Protein AF-0000000079759978 (afdb_homodimer)

Secondary structure (DSSP, 8-state):
---HHHHHHHHHHHHHHH---EEEE-TTS-EEEE--SS----HHHHHHHHHSS-SEEEETTEEEEEEEETTEEEEEEEEE--SHHHHHHHHHHHHHHHHHHHHHHHHHHHHHHHHHHHTT-S-HHHHHHHHHHTT--SSS-EEEEEEE-SS---HHHHHHHHHHH-S-TT-EEEESSSSEEEEEEE--TT--HHHHHHHHHHHHHHHHHTT--S-EEEE---BSSGGGHHHHHHHHHHHHHHHHHH-TT-SEEEGGG-THHHHHHTS-HHHHHHHHHHHHTT--GGGS-HHHHHHHHHHHHTTT-HHHHHHHHT--HHHHHHHHHHHHHHHS--TTSHHHHHHHHHHHHHHHHHHHHHHHH-/---HHHHHHHHHHHHHHH---EEEE-TTS-EEEE--SS----HHHHHHHHHSS-SEEEETTEEEEEEEETTEEEEEEEEE--SHHHHHHHHHHHHHHHHHHHHHHHHHHHHHHHHHHHTT-S-HHHHHHHHHHTT--SSS-EEEEEEE-SS---HHHHHHHHHHH-S-TT-EEEESSSSEEEEEEE--TT--HHHHHHHHHHHHHHHHHTT--S-EEEE---BSSGGGHHHHHHHHHHHHHHHHHH-TT-SEEEGGG-THHHHHHTS-HHHHHHHHHHHHTT--GGGS-HHHHHHHHHHHHTTT-HHHHHHHHT--HHHHHHHHHHHHHHHS--TTSHHHHHHHHHHHHHHHHHHHHHHHH-

InterPro domains:
  IPR009057 Homedomain-like superfamily [SSF46689] (280-327)
  IPR025736 PucR C-terminal helix-turn-helix domain [PF13556] (293-349)
  IPR041522 CdaR, GGDEF-like domain [PF17853] (126-242)
  IPR042070 PucR C-terminal helix-turn-helix domain superfamily [G3DSA:1.10.10.2840] (225-353)
  IPR051448 CdaR-like transcriptional regulators [PTHR33744] (15-350)

Sequence (724 aa):
MISNQILQNTIEGLKGITRIDFCVMDTDGKSLASTFSEQDNYEEEAVSFVESPADSQVVQGYQFFKIFDEHQLEYILLANGGSDDVYMVGKIAAFQIQNLLVAYKERFDKDNFIKNLLLDNLLLVDIYNRAKKLHIDTEVRRVIFIIETKHEKDSNALDNVRNLLGNRTKDFVTAVDEKNIIVVKELEPGDGHEELEKIAQNLYGLLKEDGEEEILIAYGTIVNDIKEVSKSYKEAKLALDVGKIFFGERSVIAYSALGIGRLIYQLPIPLCKMFIREIFEGKSPDDFDEETLTTINKFFENNLNVSETSRQLYIHRNTLVYRLDKLQKSTGLDLRVFEDAITFKIALMVVKYMKYMESLEYMISNQILQNTIEGLKGITRIDFCVMDTDGKSLASTFSEQDNYEEEAVSFVESPADSQVVQGYQFFKIFDEHQLEYILLANGGSDDVYMVGKIAAFQIQNLLVAYKERFDKDNFIKNLLLDNLLLVDIYNRAKKLHIDTEVRRVIFIIETKHEKDSNALDNVRNLLGNRTKDFVTAVDEKNIIVVKELEPGDGHEELEKIAQNLYGLLKEDGEEEILIAYGTIVNDIKEVSKSYKEAKLALDVGKIFFGERSVIAYSALGIGRLIYQLPIPLCKMFIREIFEGKSPDDFDEETLTTINKFFENNLNVSETSRQLYIHRNTLVYRLDKLQKSTGLDLRVFEDAITFKIALMVVKYMKYMESLEY

Organism: Clostridium scindens (strain ATCC 35704 / DSM 5676 / VPI 13733 / 19) (NCBI:txid411468)

Foldseek 3Di:
DDALVNLQVLQVVLCVVLVKKKFKAFLQQHTSYTPDPDPPRCRVVSVVVSPDPDQWDDDPQKIWGFADDPPHTTIIMIIHGDDPVRVVSRVVSSVVVNVVVNVVVLLVLVQVLLLCLLVVVDDPVVNVVSCVVSVADFFFKKKKKKKFFPDFQPVVVQVQLDPVVPPPVHKDWYDNDRGIIMIIDTDDPPDDDVNVVVVQVVSVVSCVVVVTPPMAMFMAHMDRGSSCRNVRSVLRVLQRLLCVLPVVPDRYTYSVPSPVSVVLLPDDLVVLVVLLCVQQVPDHPVPDDPVLVVLLVLCVVVVNDLVVSCVVVVHDSVVSVVSQVVVCVRRVARCSDVVSVVSVVVNVSNSSSSVSVVVVVD/DDALVNLQVLQVVLCVVLVKKKFKAFLQQHTSYTPDPDPPRCRVVSNVVSPDPDQWDDDPAKIWGFADDVPHTTIIMIIGGDDPVRVVSRVVSSVVVNVVVNVVVLLVLVQVLLLCLLVVVDDPVVNVVSCVVSVADFFFKKKKKKKFFPDFQPVVVQVQLDPVVPPPVHKDWYDNDRGIIMIIDTDDPPDDDVNVVVVQVSSVVSVVVVVTPPMAMFMAHMDRGSSCRNVRSVLRVLQRLLCVLPVVPDRYTYSVPSPVSVVLLPDDLVVLVVLLCVQQVPDDPVPDDPVLVVLLVLCVVVVNDLVVSCVVVVHDSVVSVVSQVVVCVRRVARCSDVVSVVSVVVNVSNSSSSVSVVVVVD

Structure (mmCIF, N/CA/C/O backbone):
data_AF-0000000079759978-model_v1
#
loop_
_entity.id
_entity.type
_entity.pdbx_description
1 polymer 'Carbohydrate diacid regulator'
#
loop_
_atom_site.group_PDB
_atom_site.id
_atom_site.type_symbol
_atom_site.label_atom_id
_atom_site.label_alt_id
_atom_site.label_comp_id
_atom_site.label_asym_id
_atom_site.label_entity_id
_atom_site.label_seq_id
_atom_site.pdbx_PDB_ins_code
_atom_site.Cartn_x
_atom_site.Cartn_y
_atom_site.Cartn_z
_atom_site.occupancy
_atom_site.B_iso_or_equiv
_atom_site.auth_seq_id
_atom_site.auth_comp_id
_atom_site.auth_asym_id
_atom_site.auth_atom_id
_atom_site.pdbx_PDB_model_num
ATOM 1 N N . MET A 1 1 ? 2.879 -29.141 -35.188 1 60.66 1 MET A N 1
ATOM 2 C CA . MET A 1 1 ? 3.484 -30.078 -36.125 1 60.66 1 MET A CA 1
ATOM 3 C C . MET A 1 1 ? 4.078 -31.281 -35.406 1 60.66 1 MET A C 1
ATOM 5 O O . MET A 1 1 ? 4.508 -31.172 -34.25 1 60.66 1 MET A O 1
ATOM 9 N N . ILE A 1 2 ? 3.734 -32.438 -36.094 1 76.06 2 ILE A N 1
ATOM 10 C CA . ILE A 1 2 ? 4.254 -33.688 -35.531 1 76.06 2 ILE A CA 1
ATOM 11 C C . ILE A 1 2 ? 5.777 -33.688 -35.625 1 76.06 2 ILE A C 1
ATOM 13 O O . ILE A 1 2 ? 6.34 -33.281 -36.656 1 76.06 2 ILE A O 1
ATOM 17 N N . SER A 1 3 ? 6.418 -33.906 -34.594 1 77 3 SER A N 1
ATOM 18 C CA . SER A 1 3 ? 7.879 -33.938 -34.625 1 77 3 SER A CA 1
ATOM 19 C C . SER A 1 3 ? 8.391 -35.094 -35.469 1 77 3 SER A C 1
ATOM 21 O O . SER A 1 3 ? 7.699 -36.094 -35.625 1 77 3 SER A O 1
ATOM 23 N N . ASN A 1 4 ? 9.617 -34.875 -36.062 1 84.88 4 ASN A N 1
ATOM 24 C CA . ASN A 1 4 ? 10.258 -35.938 -36.844 1 84.88 4 ASN A CA 1
ATOM 25 C C . ASN A 1 4 ? 10.453 -37.219 -36 1 84.88 4 ASN A C 1
ATOM 27 O O . ASN A 1 4 ? 10.344 -38.312 -36.5 1 84.88 4 ASN A O 1
ATOM 31 N N . GLN A 1 5 ? 10.586 -36.906 -34.719 1 84.88 5 GLN A N 1
ATOM 32 C CA . GLN A 1 5 ? 10.805 -38.031 -33.844 1 84.88 5 GLN A CA 1
ATOM 33 C C . GLN A 1 5 ? 9.547 -38.906 -33.688 1 84.88 5 GLN A C 1
ATOM 35 O O . GLN A 1 5 ? 9.617 -40.125 -33.688 1 84.88 5 GLN A O 1
ATOM 40 N N . ILE A 1 6 ? 8.469 -38.25 -33.656 1 86 6 ILE A N 1
ATOM 41 C CA . ILE A 1 6 ? 7.195 -38.938 -33.562 1 86 6 ILE A CA 1
ATOM 42 C C . ILE A 1 6 ? 6.926 -39.719 -34.844 1 86 6 ILE A C 1
ATOM 44 O O . ILE A 1 6 ? 6.5 -40.875 -34.812 1 86 6 ILE A O 1
ATOM 48 N N . LEU A 1 7 ? 7.199 -39.125 -35.969 1 90.38 7 LEU A N 1
ATOM 49 C CA . LEU A 1 7 ? 7.055 -39.781 -37.25 1 90.38 7 LEU A CA 1
ATOM 50 C C . LEU A 1 7 ? 7.945 -41 -37.344 1 90.38 7 LEU A C 1
ATOM 52 O O . LEU A 1 7 ? 7.5 -42.062 -37.75 1 90.38 7 LEU A O 1
ATOM 56 N N . GLN A 1 8 ? 9.188 -40.875 -36.906 1 90.25 8 GLN A N 1
ATOM 57 C CA . GLN A 1 8 ? 10.164 -41.969 -36.938 1 90.25 8 GLN A CA 1
ATOM 58 C C . GLN A 1 8 ? 9.727 -43.125 -36.062 1 90.25 8 GLN A C 1
ATOM 60 O O . GLN A 1 8 ? 9.758 -44.281 -36.531 1 90.25 8 GLN A O 1
ATOM 65 N N . ASN A 1 9 ? 9.273 -42.812 -34.906 1 90.44 9 ASN A N 1
ATOM 66 C CA . ASN A 1 9 ? 8.805 -43.844 -34 1 90.44 9 ASN A CA 1
ATOM 67 C C . ASN A 1 9 ? 7.609 -44.594 -34.562 1 90.44 9 ASN A C 1
ATOM 69 O O . ASN A 1 9 ? 7.512 -45.812 -34.438 1 90.44 9 ASN A O 1
ATOM 73 N N . THR A 1 10 ? 6.727 -43.844 -35.188 1 91.5 10 THR A N 1
ATOM 74 C CA . THR A 1 10 ? 5.52 -44.406 -35.75 1 91.5 10 THR A CA 1
ATOM 75 C C . THR A 1 10 ? 5.871 -45.406 -36.875 1 91.5 10 THR A C 1
ATOM 77 O O . THR A 1 10 ? 5.406 -46.562 -36.875 1 91.5 10 THR A O 1
ATOM 80 N N . ILE A 1 11 ? 6.781 -45.031 -37.781 1 93.12 11 ILE A N 1
ATOM 81 C CA . ILE A 1 11 ? 7.074 -45.906 -38.938 1 93.12 11 ILE A CA 1
ATOM 82 C C . ILE A 1 11 ? 7.988 -47.031 -38.5 1 93.12 11 ILE A C 1
ATOM 84 O O . ILE A 1 11 ? 7.945 -48.125 -39.094 1 93.12 11 ILE A O 1
ATOM 88 N N . GLU A 1 12 ? 8.789 -46.844 -37.469 1 92.56 12 GLU A N 1
ATOM 89 C CA . GLU A 1 12 ? 9.586 -47.906 -36.938 1 92.56 12 GLU A CA 1
ATOM 90 C C . GLU A 1 12 ? 8.703 -49 -36.312 1 92.56 12 GLU A C 1
ATOM 92 O O . GLU A 1 12 ? 8.945 -50.188 -36.5 1 92.56 12 GLU A O 1
ATOM 97 N N . GLY A 1 13 ? 7.742 -48.531 -35.594 1 92.44 13 GLY A N 1
ATOM 98 C CA . GLY A 1 13 ? 6.781 -49.469 -35.031 1 92.44 13 GLY A CA 1
ATOM 99 C C . GLY A 1 13 ? 6.051 -50.281 -36.094 1 92.44 13 GLY A C 1
ATOM 100 O O . GLY A 1 13 ? 5.902 -51.5 -35.969 1 92.44 13 GLY A O 1
ATOM 101 N N . LEU A 1 14 ? 5.582 -49.625 -37.125 1 92.5 14 LEU A N 1
ATOM 102 C CA . LEU A 1 14 ? 4.879 -50.281 -38.219 1 92.5 14 LEU A CA 1
ATOM 103 C C . LEU A 1 14 ? 5.793 -51.281 -38.938 1 92.5 14 LEU A C 1
ATOM 105 O O . LEU A 1 14 ? 5.363 -52.375 -39.281 1 92.5 14 LEU A O 1
ATOM 109 N N . LYS A 1 15 ? 7.043 -50.906 -39.094 1 93.69 15 LYS A N 1
ATOM 110 C CA . LYS A 1 15 ? 8.023 -51.781 -39.719 1 93.69 15 LYS A CA 1
ATOM 111 C C . LYS A 1 15 ? 8.219 -53.062 -38.875 1 93.69 15 LYS A C 1
ATOM 113 O O . LYS A 1 15 ? 8.312 -54.156 -39.406 1 93.69 15 LYS A O 1
ATOM 118 N N . GLY A 1 16 ? 8.312 -52.844 -37.625 1 93.38 16 GLY A N 1
ATOM 119 C CA . GLY A 1 16 ? 8.469 -54 -36.75 1 93.38 16 GLY A CA 1
ATOM 120 C C . GLY A 1 16 ? 7.344 -55 -36.844 1 93.38 16 GLY A C 1
ATOM 121 O O . GLY A 1 16 ? 7.566 -56.188 -36.688 1 93.38 16 GLY A O 1
ATOM 122 N N . ILE A 1 17 ? 6.211 -54.469 -37.156 1 93 17 ILE A N 1
ATOM 123 C CA . ILE A 1 17 ? 5.023 -55.312 -37.219 1 93 17 ILE A CA 1
ATOM 124 C C . ILE A 1 17 ? 4.898 -55.906 -38.625 1 93 17 ILE A C 1
ATOM 126 O O . ILE A 1 17 ? 4.641 -57.094 -38.781 1 93 17 ILE A O 1
ATOM 130 N N . THR A 1 18 ? 5.117 -55.125 -39.719 1 93.25 18 THR A N 1
ATOM 131 C CA . THR A 1 18 ? 4.789 -55.5 -41.094 1 93.25 18 THR A CA 1
ATOM 132 C C . THR A 1 18 ? 6.043 -55.906 -41.844 1 93.25 18 THR A C 1
ATOM 134 O O . THR A 1 18 ? 5.953 -56.531 -42.906 1 93.25 18 THR A O 1
ATOM 137 N N . ARG A 1 19 ? 7.273 -55.469 -41.375 1 92.62 19 ARG A N 1
ATOM 138 C CA . ARG A 1 19 ? 8.578 -55.719 -42 1 92.62 19 ARG A CA 1
ATOM 139 C C . ARG A 1 19 ? 8.727 -54.906 -43.281 1 92.62 19 ARG A C 1
ATOM 141 O O . ARG A 1 19 ? 9.57 -55.219 -44.125 1 92.62 19 ARG A O 1
ATOM 148 N N . ILE A 1 20 ? 7.801 -54.031 -43.438 1 93.94 20 ILE A N 1
ATOM 149 C CA . ILE A 1 20 ? 7.855 -53.125 -44.594 1 93.94 20 ILE A CA 1
ATOM 150 C C . ILE A 1 20 ? 8.578 -51.844 -44.188 1 93.94 20 ILE A C 1
ATOM 152 O O . ILE A 1 20 ? 8.352 -51.312 -43.094 1 93.94 20 ILE A O 1
ATOM 156 N N . ASP A 1 21 ? 9.461 -51.406 -45.031 1 94.81 21 ASP A N 1
ATOM 157 C CA . ASP A 1 21 ? 10.148 -50.156 -44.812 1 94.81 21 ASP A CA 1
ATOM 158 C C . ASP A 1 21 ? 9.281 -48.969 -45.25 1 94.81 21 ASP A C 1
ATOM 160 O O . ASP A 1 21 ? 8.609 -49.031 -46.281 1 94.81 21 ASP A O 1
ATOM 164 N N . PHE A 1 22 ? 9.367 -47.906 -44.469 1 95.12 22 PHE A N 1
ATOM 165 C CA . PHE A 1 22 ? 8.594 -46.688 -44.75 1 95.12 22 PHE A CA 1
ATOM 166 C C . PHE A 1 22 ? 9.5 -45.469 -44.781 1 95.12 22 PHE A C 1
ATOM 168 O O . PHE A 1 22 ? 10.578 -45.469 -44.188 1 95.12 22 PHE A O 1
ATOM 175 N N . CYS A 1 23 ? 9.047 -44.438 -45.469 1 94.69 23 CYS A N 1
ATOM 176 C CA . CYS A 1 23 ? 9.664 -43.125 -45.438 1 94.69 23 CYS A CA 1
ATOM 177 C C . CYS A 1 23 ? 8.602 -42.031 -45.5 1 94.69 23 CYS A C 1
ATOM 179 O O . CYS A 1 23 ? 7.664 -42.094 -46.281 1 94.69 23 CYS A O 1
ATOM 181 N N . VAL A 1 24 ? 8.703 -41.125 -44.594 1 94.62 24 VAL A N 1
ATOM 182 C CA . VAL A 1 24 ? 7.82 -39.969 -44.625 1 94.62 24 VAL A CA 1
ATOM 183 C C . VAL A 1 24 ? 8.578 -38.75 -45.125 1 94.62 24 VAL A C 1
ATOM 185 O O . VAL A 1 24 ? 9.664 -38.438 -44.625 1 94.62 24 VAL A O 1
ATOM 188 N N . MET A 1 25 ? 8.008 -38.125 -46.125 1 93.25 25 MET A N 1
ATOM 189 C CA . MET A 1 25 ? 8.648 -36.969 -46.75 1 93.25 25 MET A CA 1
ATOM 190 C C . MET A 1 25 ? 7.73 -35.75 -46.719 1 93.25 25 MET A C 1
ATOM 192 O O . MET A 1 25 ? 6.508 -35.875 -46.625 1 93.25 25 MET A O 1
ATOM 196 N N . ASP A 1 26 ? 8.383 -34.594 -46.812 1 92 26 ASP A N 1
ATOM 197 C CA . ASP A 1 26 ? 7.574 -33.375 -46.938 1 92 26 ASP A CA 1
ATOM 198 C C . ASP A 1 26 ? 7.258 -33.125 -48.406 1 92 26 ASP A C 1
ATOM 200 O O . ASP A 1 26 ? 7.582 -33.906 -49.281 1 92 26 ASP A O 1
ATOM 204 N N . THR A 1 27 ? 6.555 -32 -48.625 1 90.62 27 THR A N 1
ATOM 205 C CA . THR A 1 27 ? 6.082 -31.703 -50 1 90.62 27 THR A CA 1
ATOM 206 C C . THR A 1 27 ? 7.246 -31.281 -50.875 1 90.62 27 THR A C 1
ATOM 208 O O . THR A 1 27 ? 7.109 -31.234 -52.094 1 90.62 27 THR A O 1
ATOM 211 N N . ASP A 1 28 ? 8.414 -31.031 -50.281 1 90.12 28 ASP A N 1
ATOM 212 C CA . ASP A 1 28 ? 9.602 -30.688 -51.062 1 90.12 28 ASP A CA 1
ATOM 213 C C . ASP A 1 28 ? 10.445 -31.922 -51.344 1 90.12 28 ASP A C 1
ATOM 215 O O . ASP A 1 28 ? 11.492 -31.828 -52 1 90.12 28 ASP A O 1
ATOM 219 N N . GLY A 1 29 ? 9.969 -33.031 -50.844 1 87.56 29 GLY A N 1
ATOM 220 C CA . GLY A 1 29 ? 10.656 -34.281 -51.094 1 87.56 29 GLY A CA 1
ATOM 221 C C . GLY A 1 29 ? 11.734 -34.594 -50.094 1 87.56 29 GLY A C 1
ATOM 222 O O . GLY A 1 29 ? 12.516 -35.531 -50.281 1 87.56 29 GLY A O 1
ATOM 223 N N . LYS A 1 30 ? 11.742 -33.75 -49.062 1 90.19 30 LYS A N 1
ATOM 224 C CA . LYS A 1 30 ? 12.742 -33.969 -48.031 1 90.19 30 LYS A CA 1
ATOM 225 C C . LYS A 1 30 ? 12.281 -35.062 -47.062 1 90.19 30 LYS A C 1
ATOM 227 O O . LYS A 1 30 ? 11.141 -35.031 -46.594 1 90.19 30 LYS A O 1
ATOM 232 N N . SER A 1 31 ? 13.133 -36 -46.781 1 91.19 31 SER A N 1
ATOM 233 C CA . SER A 1 31 ? 12.82 -37.094 -45.844 1 91.19 31 SER A CA 1
ATOM 234 C C . SER A 1 31 ? 12.805 -36.594 -44.406 1 91.19 31 SER A C 1
ATOM 236 O O . SER A 1 31 ? 13.781 -36 -43.938 1 91.19 31 SER A O 1
ATOM 238 N N . LEU A 1 32 ? 11.734 -36.812 -43.781 1 91.56 32 LEU A N 1
ATOM 239 C CA . LEU A 1 32 ? 11.562 -36.406 -42.406 1 91.56 32 LEU A CA 1
ATOM 240 C C . LEU A 1 32 ? 11.828 -37.594 -41.469 1 91.56 32 LEU A C 1
ATOM 242 O O . LEU A 1 32 ? 12.305 -37.406 -40.344 1 91.56 32 LEU A O 1
ATOM 246 N N . ALA A 1 33 ? 11.469 -38.781 -41.875 1 92.31 33 ALA A N 1
ATOM 247 C CA . ALA A 1 33 ? 11.656 -40.031 -41.156 1 92.31 33 ALA A CA 1
ATOM 248 C C . ALA A 1 33 ? 11.758 -41.188 -42.156 1 92.31 33 ALA A C 1
ATOM 250 O O . ALA A 1 33 ? 11.094 -41.219 -43.188 1 92.31 33 ALA A O 1
ATOM 251 N N . SER A 1 34 ? 12.609 -42.188 -41.812 1 93.56 34 SER A N 1
ATOM 252 C CA . SER A 1 34 ? 12.789 -43.312 -42.75 1 93.56 34 SER A CA 1
ATOM 253 C C . SER A 1 34 ? 13.305 -44.531 -42.031 1 93.56 34 SER A C 1
ATOM 255 O O . SER A 1 34 ? 14.086 -44.438 -41.094 1 93.56 34 SER A O 1
ATOM 257 N N . THR A 1 35 ? 12.836 -45.625 -42.469 1 93.19 35 THR A N 1
ATOM 258 C CA . THR A 1 35 ? 13.352 -46.906 -41.969 1 93.19 35 THR A CA 1
ATOM 259 C C . THR A 1 35 ? 14.188 -47.594 -43.062 1 93.19 35 THR A C 1
ATOM 261 O O . THR A 1 35 ? 14.602 -48.719 -42.875 1 93.19 35 THR A O 1
ATOM 264 N N . PHE A 1 36 ? 14.414 -46.875 -44.125 1 88.06 36 PHE A N 1
ATOM 265 C CA . PHE A 1 36 ? 15.211 -47.406 -45.219 1 88.06 36 PHE A CA 1
ATOM 266 C C . PHE A 1 36 ? 16.688 -47.406 -44.875 1 88.06 36 PHE A C 1
ATOM 268 O O . PHE A 1 36 ? 17.172 -46.5 -44.188 1 88.06 36 PHE A O 1
ATOM 275 N N . SER A 1 37 ? 17.5 -48.469 -45.125 1 77.31 37 SER A N 1
ATOM 276 C CA . SER A 1 37 ? 18.938 -48.562 -44.875 1 77.31 37 SER A CA 1
ATOM 277 C C . SER A 1 37 ? 19.719 -47.625 -45.812 1 77.31 37 SER A C 1
ATOM 279 O O . SER A 1 37 ? 20.719 -47.031 -45.438 1 77.31 37 SER A O 1
ATOM 281 N N . GLU A 1 38 ? 19.5 -47.688 -47.219 1 64.5 38 GLU A N 1
ATOM 282 C CA . GLU A 1 38 ? 20.25 -46.906 -48.188 1 64.5 38 GLU A CA 1
ATOM 283 C C . GLU A 1 38 ? 19.453 -45.656 -48.625 1 64.5 38 GLU A C 1
ATOM 285 O O . GLU A 1 38 ? 18.219 -45.688 -48.656 1 64.5 38 GLU A O 1
ATOM 290 N N . GLN A 1 39 ? 20.016 -44.5 -48.531 1 56.53 39 GLN A N 1
ATOM 291 C CA . GLN A 1 39 ? 19.453 -43.188 -48.906 1 56.53 39 GLN A CA 1
ATOM 292 C C . GLN A 1 39 ? 18.953 -43.219 -50.344 1 56.53 39 GLN A C 1
ATOM 294 O O . GLN A 1 39 ? 19.719 -42.938 -51.25 1 56.53 39 GLN A O 1
ATOM 299 N N . ASP A 1 40 ? 18.203 -44.125 -50.688 1 61.03 40 ASP A N 1
ATOM 300 C CA . ASP A 1 40 ? 17.703 -43.969 -52.031 1 61.03 40 ASP A CA 1
ATOM 301 C C . ASP A 1 40 ? 16.969 -42.625 -52.188 1 61.03 40 ASP A C 1
ATOM 303 O O . ASP A 1 40 ? 16.312 -42.156 -51.25 1 61.03 40 ASP A O 1
ATOM 307 N N . ASN A 1 41 ? 17.469 -41.781 -53.094 1 68.38 41 ASN A N 1
ATOM 308 C CA . ASN A 1 41 ? 16.984 -40.438 -53.375 1 68.38 41 ASN A CA 1
ATOM 309 C C . ASN A 1 41 ? 15.625 -40.469 -54.062 1 68.38 41 ASN A C 1
ATOM 311 O O . ASN A 1 41 ? 15.531 -40.844 -55.25 1 68.38 41 ASN A O 1
ATOM 315 N N . TYR A 1 42 ? 14.578 -40.562 -53.344 1 80.25 42 TYR A N 1
ATOM 316 C CA . TYR A 1 42 ? 13.234 -40.531 -53.906 1 80.25 42 TYR A CA 1
ATOM 317 C C . TYR A 1 42 ? 12.672 -39.125 -53.938 1 80.25 42 TYR A C 1
ATOM 319 O O . TYR A 1 42 ? 11.453 -38.938 -54 1 80.25 42 TYR A O 1
ATOM 327 N N . GLU A 1 43 ? 13.539 -38.219 -53.938 1 84.88 43 GLU A N 1
ATOM 328 C CA . GLU A 1 43 ? 13.102 -36.844 -53.875 1 84.88 43 GLU A CA 1
ATOM 329 C C . GLU A 1 43 ? 12.375 -36.406 -55.156 1 84.88 43 GLU A C 1
ATOM 331 O O . GLU A 1 43 ? 11.312 -35.812 -55.094 1 84.88 43 GLU A O 1
ATOM 336 N N . GLU A 1 44 ? 13 -36.844 -56.188 1 85.62 44 GLU A N 1
ATOM 337 C CA . GLU A 1 44 ? 12.43 -36.438 -57.469 1 85.62 44 GLU A CA 1
ATOM 338 C C . GLU A 1 44 ? 11.055 -37.062 -57.688 1 85.62 44 GLU A C 1
ATOM 340 O O . GLU A 1 44 ? 10.125 -36.406 -58.156 1 85.62 44 GLU A O 1
ATOM 345 N N . GLU A 1 45 ? 10.961 -38.344 -57.344 1 88.38 45 GLU A N 1
ATOM 346 C CA . GLU A 1 45 ? 9.688 -39.031 -57.5 1 88.38 45 GLU A CA 1
ATOM 347 C C . GLU A 1 45 ? 8.633 -38.438 -56.531 1 88.38 45 GLU A C 1
ATOM 349 O O . GLU A 1 45 ? 7.461 -38.344 -56.906 1 88.38 45 GLU A O 1
ATOM 354 N N . ALA A 1 46 ? 9.109 -38.125 -55.438 1 90.12 46 ALA A N 1
ATOM 355 C CA . ALA A 1 46 ? 8.188 -37.562 -54.469 1 90.12 46 ALA A CA 1
ATOM 356 C C . ALA A 1 46 ? 7.633 -36.219 -54.938 1 90.12 46 ALA A C 1
ATOM 358 O O . ALA A 1 46 ? 6.426 -35.969 -54.844 1 90.12 46 ALA A O 1
ATOM 359 N N . VAL A 1 47 ? 8.453 -35.312 -55.406 1 90.88 47 VAL A N 1
ATOM 360 C CA . VAL A 1 47 ? 8.047 -34 -55.906 1 90.88 47 VAL A CA 1
ATOM 361 C C . VAL A 1 47 ? 7.07 -34.156 -57.062 1 90.88 47 VAL A C 1
ATOM 363 O O . VAL A 1 47 ? 6.07 -33.438 -57.156 1 90.88 47 VAL A O 1
ATOM 366 N N . SER A 1 48 ? 7.379 -35.125 -57.906 1 91 48 SER A N 1
ATOM 367 C CA . SER A 1 48 ? 6.488 -35.406 -59.031 1 91 48 SER A CA 1
ATOM 368 C C . SER A 1 48 ? 5.129 -35.875 -58.562 1 91 48 SER A C 1
ATOM 370 O O . SER A 1 48 ? 4.094 -35.531 -59.125 1 91 48 SER A O 1
ATOM 372 N N . PHE A 1 49 ? 5.219 -36.688 -57.594 1 93 49 PHE A N 1
ATOM 373 C CA . PHE A 1 49 ? 3.984 -37.219 -57.031 1 93 49 PHE A CA 1
ATOM 374 C C . PHE A 1 49 ? 3.143 -36.125 -56.406 1 93 49 PHE A C 1
ATOM 376 O O . PHE A 1 49 ? 1.914 -36.156 -56.5 1 93 49 PHE A O 1
ATOM 383 N N . VAL A 1 50 ? 3.729 -35.188 -55.781 1 92.44 50 VAL A N 1
ATOM 384 C CA . VAL A 1 50 ? 3.045 -34.062 -55.156 1 92.44 50 VAL A CA 1
ATOM 385 C C . VAL A 1 50 ? 2.186 -33.344 -56.219 1 92.44 50 VAL A C 1
ATOM 387 O O . VAL A 1 50 ? 1.056 -32.938 -55.906 1 92.44 50 VAL A O 1
ATOM 390 N N . GLU A 1 51 ? 2.682 -33.25 -57.344 1 89.81 51 GLU A N 1
ATOM 391 C CA . GLU A 1 51 ? 2.018 -32.531 -58.438 1 89.81 51 GLU A CA 1
ATOM 392 C C . GLU A 1 51 ? 0.961 -33.375 -59.125 1 89.81 51 GLU A C 1
ATOM 394 O O . GLU A 1 51 ? 0.094 -32.875 -59.812 1 89.81 51 GLU A O 1
ATOM 399 N N . SER A 1 52 ? 1.052 -34.625 -58.844 1 90.06 52 SER A N 1
ATOM 400 C CA . SER A 1 52 ? 0.105 -35.531 -59.469 1 90.06 52 SER A CA 1
ATOM 401 C C . SER A 1 52 ? -1.263 -35.469 -58.781 1 90.06 52 SER A C 1
ATOM 403 O O . SER A 1 52 ? -1.359 -35.156 -57.594 1 90.06 52 SER A O 1
ATOM 405 N N . PRO A 1 53 ? -2.326 -35.656 -59.469 1 89.31 53 PRO A N 1
ATOM 406 C CA . PRO A 1 53 ? -3.668 -35.625 -58.875 1 89.31 53 PRO A CA 1
ATOM 407 C C . PRO A 1 53 ? -3.984 -36.906 -58.094 1 89.31 53 PRO A C 1
ATOM 409 O O . PRO A 1 53 ? -4.953 -36.938 -57.312 1 89.31 53 PRO A O 1
ATOM 412 N N . ALA A 1 54 ? -3.139 -37.969 -58.219 1 91.12 54 ALA A N 1
ATOM 413 C CA . ALA A 1 54 ? -3.402 -39.219 -57.531 1 91.12 54 ALA A CA 1
ATOM 414 C C . ALA A 1 54 ? -3.129 -39.125 -56.062 1 91.12 54 ALA A C 1
ATOM 416 O O . ALA A 1 54 ? -2.186 -38.438 -55.625 1 91.12 54 ALA A O 1
ATOM 417 N N . ASP A 1 55 ? -3.938 -39.781 -55.312 1 91.88 55 ASP A N 1
ATOM 418 C CA . ASP A 1 55 ? -3.734 -39.812 -53.875 1 91.88 55 ASP A CA 1
ATOM 419 C C . ASP A 1 55 ? -2.699 -40.875 -53.5 1 91.88 55 ASP A C 1
ATOM 421 O O . ASP A 1 55 ? -2.096 -40.812 -52.438 1 91.88 55 ASP A O 1
ATOM 425 N N . SER A 1 56 ? -2.57 -41.875 -54.375 1 93 56 SER A N 1
ATOM 426 C CA . SER A 1 56 ? -1.578 -42.938 -54.188 1 93 56 SER A CA 1
ATOM 427 C C . SER A 1 56 ? -1.105 -43.469 -55.531 1 93 56 SER A C 1
ATOM 429 O O . SER A 1 56 ? -1.828 -43.406 -56.531 1 93 56 SER A O 1
ATOM 431 N N . GLN A 1 57 ? 0.178 -43.906 -55.562 1 91.5 57 GLN A N 1
ATOM 432 C CA . GLN A 1 57 ? 0.73 -44.406 -56.812 1 91.5 57 GLN A CA 1
ATOM 433 C C . GLN A 1 57 ? 1.912 -45.344 -56.562 1 91.5 57 GLN A C 1
ATOM 435 O O . GLN A 1 57 ? 2.6 -45.219 -55.531 1 91.5 57 GLN A O 1
ATOM 440 N N . VAL A 1 58 ? 2.086 -46.281 -57.438 1 91.12 58 VAL A N 1
ATOM 441 C CA . VAL A 1 58 ? 3.271 -47.156 -57.406 1 91.12 58 VAL A CA 1
ATOM 442 C C . VAL A 1 58 ? 4.336 -46.594 -58.344 1 91.12 58 VAL A C 1
ATOM 444 O O . VAL A 1 58 ? 4.059 -46.375 -59.531 1 91.12 58 VAL A O 1
ATOM 447 N N . VAL A 1 59 ? 5.465 -46.312 -57.844 1 86.69 59 VAL A N 1
ATOM 448 C CA . VAL A 1 59 ? 6.578 -45.812 -58.656 1 86.69 59 VAL A CA 1
ATOM 449 C C . VAL A 1 59 ? 7.844 -46.625 -58.344 1 86.69 59 VAL A C 1
ATOM 451 O O . VAL A 1 59 ? 8.305 -46.625 -57.188 1 86.69 59 VAL A O 1
ATOM 454 N N . GLN A 1 60 ? 8.414 -47.281 -59.312 1 84.38 60 GLN A N 1
ATOM 455 C CA . GLN A 1 60 ? 9.695 -47.969 -59.188 1 84.38 60 GLN A CA 1
ATOM 456 C C . GLN A 1 60 ? 9.688 -48.969 -58.031 1 84.38 60 GLN A C 1
ATOM 458 O O . GLN A 1 60 ? 10.625 -49 -57.219 1 84.38 60 GLN A O 1
ATOM 463 N N . GLY A 1 61 ? 8.539 -49.625 -57.781 1 87.56 61 GLY A N 1
ATOM 464 C CA . GLY A 1 61 ? 8.469 -50.688 -56.75 1 87.56 61 GLY A CA 1
ATOM 465 C C . GLY A 1 61 ? 8.141 -50.156 -55.375 1 87.56 61 GLY A C 1
ATOM 466 O O . GLY A 1 61 ? 8.203 -50.875 -54.375 1 87.56 61 GLY A O 1
ATOM 467 N N . TYR A 1 62 ? 7.887 -48.844 -55.344 1 91.94 62 TYR A N 1
ATOM 468 C CA . TYR A 1 62 ? 7.484 -48.219 -54.094 1 91.94 62 TYR A CA 1
ATOM 469 C C . TYR A 1 62 ? 6.062 -47.688 -54.188 1 91.94 62 TYR A C 1
ATOM 471 O O . TYR A 1 62 ? 5.617 -47.25 -55.25 1 91.94 62 TYR A O 1
ATOM 479 N N . GLN A 1 63 ? 5.387 -47.781 -53.094 1 93.69 63 GLN A N 1
ATOM 480 C CA . GLN A 1 63 ? 4.047 -47.188 -53.031 1 93.69 63 GLN A CA 1
ATOM 481 C C . GLN A 1 63 ? 4.066 -45.844 -52.375 1 93.69 63 GLN A C 1
ATOM 483 O O . GLN A 1 63 ? 4.609 -45.688 -51.25 1 93.69 63 GLN A O 1
ATOM 488 N N . PHE A 1 64 ? 3.523 -44.844 -53 1 94.69 64 PHE A N 1
ATOM 489 C CA . PHE A 1 64 ? 3.447 -43.469 -52.5 1 94.69 64 PHE A CA 1
ATOM 490 C C . PHE A 1 64 ? 2.031 -43.125 -52.062 1 94.69 64 PHE A C 1
ATOM 492 O O . PHE A 1 64 ? 1.059 -43.5 -52.719 1 94.69 64 PHE A O 1
ATOM 499 N N . PHE A 1 65 ? 1.947 -42.5 -50.938 1 96.06 65 PHE A N 1
ATOM 500 C CA . PHE A 1 65 ? 0.667 -42.031 -50.406 1 96.06 65 PHE A CA 1
ATOM 501 C C . PHE A 1 65 ? 0.736 -40.562 -50 1 96.06 65 PHE A C 1
ATOM 503 O O . PHE A 1 65 ? 1.719 -40.125 -49.375 1 96.06 65 PHE A O 1
ATOM 510 N N . LYS A 1 66 ? -0.311 -39.812 -50.312 1 95.5 66 LYS A N 1
ATOM 511 C CA . LYS A 1 66 ? -0.436 -38.438 -49.844 1 95.5 66 LYS A CA 1
ATOM 512 C C . LYS A 1 66 ? -1.13 -38.406 -48.469 1 95.5 66 LYS A C 1
ATOM 514 O O . LYS A 1 66 ? -2.084 -39.125 -48.219 1 95.5 66 LYS A O 1
ATOM 519 N N . ILE A 1 67 ? -0.629 -37.656 -47.625 1 94.12 67 ILE A N 1
ATOM 520 C CA . ILE A 1 67 ? -1.243 -37.406 -46.312 1 94.12 67 ILE A CA 1
ATOM 521 C C . ILE A 1 67 ? -1.666 -35.969 -46.188 1 94.12 67 ILE A C 1
ATOM 523 O O . ILE A 1 67 ? -0.826 -35.062 -46.219 1 94.12 67 ILE A O 1
ATOM 527 N N . PHE A 1 68 ? -2.988 -35.781 -46 1 90.31 68 PHE A N 1
ATOM 528 C CA . PHE A 1 68 ? -3.564 -34.438 -46 1 90.31 68 PHE A CA 1
ATOM 529 C C . PHE A 1 68 ? -3.977 -34.031 -44.594 1 90.31 68 PHE A C 1
ATOM 531 O O . PHE A 1 68 ? -4.379 -34.875 -43.781 1 90.31 68 PHE A O 1
ATOM 538 N N . ASP A 1 69 ? -3.76 -32.844 -44.281 1 86.75 69 ASP A N 1
ATOM 539 C CA . ASP A 1 69 ? -4.457 -32.156 -43.219 1 86.75 69 ASP A CA 1
ATOM 540 C C . ASP A 1 69 ? -5.617 -31.312 -43.75 1 86.75 69 ASP A C 1
ATOM 542 O O . ASP A 1 69 ? -5.418 -30.188 -44.219 1 86.75 69 ASP A O 1
ATOM 546 N N . GLU A 1 70 ? -6.801 -31.812 -43.562 1 81.06 70 GLU A N 1
ATOM 547 C CA . GLU A 1 70 ? -7.965 -31.234 -44.219 1 81.06 70 GLU A CA 1
ATOM 548 C C . GLU A 1 70 ? -7.742 -31.125 -45.719 1 81.06 70 GLU A C 1
ATOM 550 O O . GLU A 1 70 ? -7.645 -32.156 -46.406 1 81.06 70 GLU A O 1
ATOM 555 N N . HIS A 1 71 ? -7.414 -29.875 -46.219 1 81.56 71 HIS A N 1
ATOM 556 C CA . HIS A 1 71 ? -7.285 -29.734 -47.688 1 81.56 71 HIS A CA 1
ATOM 557 C C . HIS A 1 71 ? -5.84 -29.453 -48.062 1 81.56 71 HIS A C 1
ATOM 559 O O . HIS A 1 71 ? -5.527 -29.391 -49.25 1 81.56 71 HIS A O 1
ATOM 565 N N . GLN A 1 72 ? -5.051 -29.547 -47.094 1 87 72 GLN A N 1
ATOM 566 C CA . GLN A 1 72 ? -3.66 -29.219 -47.375 1 87 72 GLN A CA 1
ATOM 567 C C . GLN A 1 72 ? -2.773 -30.469 -47.312 1 87 72 GLN A C 1
ATOM 569 O O . GLN A 1 72 ? -2.811 -31.219 -46.344 1 87 72 GLN A O 1
ATOM 574 N N . LEU A 1 73 ? -2.031 -30.734 -48.375 1 90.88 73 LEU A N 1
ATOM 575 C CA . LEU A 1 73 ? -1.062 -31.812 -48.438 1 90.88 73 LEU A CA 1
ATOM 576 C C . LEU A 1 73 ? 0.117 -31.531 -47.5 1 90.88 73 LEU A C 1
ATOM 578 O O . LEU A 1 73 ? 0.79 -30.5 -47.656 1 90.88 73 LEU A O 1
ATOM 582 N N . GLU A 1 74 ? 0.345 -32.406 -46.531 1 91 74 GLU A N 1
ATOM 583 C CA . GLU A 1 74 ? 1.381 -32.156 -45.531 1 91 74 GLU A CA 1
ATOM 584 C C . GLU A 1 74 ? 2.564 -33.094 -45.719 1 91 74 GLU A C 1
ATOM 586 O O . GLU A 1 74 ? 3.719 -32.688 -45.594 1 91 74 GLU A O 1
ATOM 591 N N . TYR A 1 75 ? 2.211 -34.406 -45.938 1 93.06 75 TYR A N 1
ATOM 592 C CA . TYR A 1 75 ? 3.275 -35.406 -46 1 93.06 75 TYR A CA 1
ATOM 593 C C . TYR A 1 75 ? 3.047 -36.375 -47.156 1 93.06 75 TYR A C 1
ATOM 595 O O . TYR A 1 75 ? 1.926 -36.5 -47.656 1 93.06 75 TYR A O 1
ATOM 603 N N . ILE A 1 76 ? 4.145 -37.031 -47.594 1 94.44 76 ILE A N 1
ATOM 604 C CA . ILE A 1 76 ? 4.137 -38.156 -48.5 1 94.44 76 ILE A CA 1
ATOM 605 C C . ILE A 1 76 ? 4.719 -39.375 -47.812 1 94.44 76 ILE A C 1
ATOM 607 O O . ILE A 1 76 ? 5.77 -39.312 -47.156 1 94.44 76 ILE A O 1
ATOM 611 N N . LEU A 1 77 ? 4.016 -40.375 -47.875 1 95.81 77 LEU A N 1
ATOM 612 C CA . LEU A 1 77 ? 4.504 -41.625 -47.312 1 95.81 77 LEU A CA 1
ATOM 613 C C . LEU A 1 77 ? 4.938 -42.594 -48.406 1 95.81 77 LEU A C 1
ATOM 615 O O . LEU A 1 77 ? 4.234 -42.75 -49.406 1 95.81 77 LEU A O 1
ATOM 619 N N . LEU A 1 78 ? 6.105 -43.125 -48.188 1 94.75 78 LEU A N 1
ATOM 620 C CA . LEU A 1 78 ? 6.633 -44.156 -49.094 1 94.75 78 LEU A CA 1
ATOM 621 C C . LEU A 1 78 ? 6.691 -45.5 -48.406 1 94.75 78 LEU A C 1
ATOM 623 O O . LEU A 1 78 ? 7.148 -45.594 -47.25 1 94.75 78 LEU A O 1
ATOM 627 N N . ALA A 1 79 ? 6.207 -46.469 -49.031 1 94.69 79 ALA A N 1
ATOM 628 C CA . ALA A 1 79 ? 6.305 -47.875 -48.562 1 94.69 79 ALA A CA 1
ATOM 629 C C . ALA A 1 79 ? 7.043 -48.75 -49.562 1 94.69 79 ALA A C 1
ATOM 631 O O . ALA A 1 79 ? 6.777 -48.688 -50.75 1 94.69 79 ALA A O 1
ATOM 632 N N . ASN A 1 80 ? 7.887 -49.531 -49.062 1 93.06 80 ASN A N 1
ATOM 633 C CA . ASN A 1 80 ? 8.695 -50.375 -49.906 1 93.06 80 ASN A CA 1
ATOM 634 C C . ASN A 1 80 ? 7.918 -51.594 -50.375 1 93.06 80 ASN A C 1
ATOM 636 O O . ASN A 1 80 ? 7.531 -52.438 -49.562 1 93.06 80 ASN A O 1
ATOM 640 N N . GLY A 1 81 ? 7.746 -51.688 -51.594 1 90.56 81 GLY A N 1
ATOM 641 C CA . GLY A 1 81 ? 7.078 -52.812 -52.219 1 90.56 81 GLY A CA 1
ATOM 642 C C . GLY A 1 81 ? 5.957 -52.438 -53.156 1 90.56 81 GLY A C 1
ATOM 643 O O . GLY A 1 81 ? 5.355 -51.375 -53 1 90.56 81 GLY A O 1
ATOM 644 N N . GLY A 1 82 ? 5.57 -53.188 -54.125 1 86.56 82 GLY A N 1
ATOM 645 C CA . GLY A 1 82 ? 4.543 -52.875 -55.094 1 86.56 82 GLY A CA 1
ATOM 646 C C . GLY A 1 82 ? 3.344 -53.781 -55.031 1 86.56 82 GLY A C 1
ATOM 647 O O . GLY A 1 82 ? 2.404 -53.656 -55.812 1 86.56 82 GLY A O 1
ATOM 648 N N . SER A 1 83 ? 3.363 -54.719 -54 1 91.94 83 SER A N 1
ATOM 649 C CA . SER A 1 83 ? 2.285 -55.688 -53.906 1 91.94 83 SER A CA 1
ATOM 650 C C . SER A 1 83 ? 1.051 -55.094 -53.25 1 91.94 83 SER A C 1
ATOM 652 O O . SER A 1 83 ? 1.118 -54 -52.688 1 91.94 83 SER A O 1
ATOM 654 N N . ASP A 1 84 ? -0.103 -55.75 -53.344 1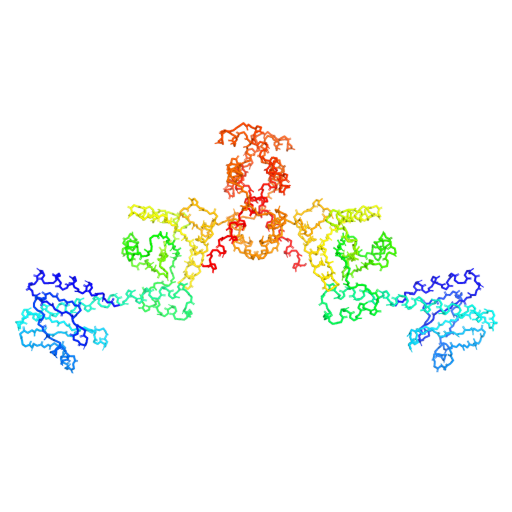 91.94 84 ASP A N 1
ATOM 655 C CA . ASP A 1 84 ? -1.372 -55.312 -52.75 1 91.94 84 ASP A CA 1
ATOM 656 C C . ASP A 1 84 ? -1.297 -55.281 -51.25 1 91.94 84 ASP A C 1
ATOM 658 O O . ASP A 1 84 ? -1.927 -54.438 -50.594 1 91.94 84 ASP A O 1
ATOM 662 N N . ASP A 1 85 ? -0.543 -56.219 -50.75 1 92.5 85 ASP A N 1
ATOM 663 C CA . ASP A 1 85 ? -0.379 -56.219 -49.312 1 92.5 85 ASP A CA 1
ATOM 664 C C . ASP A 1 85 ? 0.347 -54.969 -48.812 1 92.5 85 ASP A C 1
ATOM 666 O O . ASP A 1 85 ? -0.029 -54.375 -47.812 1 92.5 85 ASP A O 1
ATOM 670 N N . VAL A 1 86 ? 1.344 -54.562 -49.594 1 93.62 86 VAL A N 1
ATOM 671 C CA . VAL A 1 86 ? 2.104 -53.344 -49.25 1 93.62 86 VAL A CA 1
ATOM 672 C C . VAL A 1 86 ? 1.22 -52.125 -49.406 1 93.62 86 VAL A C 1
ATOM 674 O O . VAL A 1 86 ? 1.313 -51.188 -48.625 1 93.62 86 VAL A O 1
ATOM 677 N N . TYR A 1 87 ? 0.346 -52.156 -50.375 1 93.88 87 TYR A N 1
ATOM 678 C CA . TYR A 1 87 ? -0.615 -51.062 -50.562 1 93.88 87 TYR A CA 1
ATOM 679 C C . TYR A 1 87 ? -1.506 -50.938 -49.312 1 93.88 87 TYR A C 1
ATOM 681 O O . TYR A 1 87 ? -1.701 -49.812 -48.812 1 93.88 87 TYR A O 1
ATOM 689 N N . MET A 1 88 ? -2.053 -52 -48.812 1 93.19 88 MET A N 1
ATOM 690 C CA . MET A 1 88 ? -2.924 -52 -47.656 1 93.19 88 MET A CA 1
ATOM 691 C C . MET A 1 88 ? -2.189 -51.469 -46.438 1 93.19 88 MET A C 1
ATOM 693 O O . MET A 1 88 ? -2.707 -50.625 -45.719 1 93.19 88 MET A O 1
ATOM 697 N N . VAL A 1 89 ? -0.989 -51.969 -46.281 1 93.44 89 VAL A N 1
ATOM 698 C CA . VAL A 1 89 ? -0.199 -51.562 -45.125 1 93.44 89 VAL A CA 1
ATOM 699 C C . VAL A 1 89 ? 0.167 -50.094 -45.25 1 93.44 89 VAL A C 1
ATOM 701 O O . VAL A 1 89 ? 0.13 -49.344 -44.25 1 93.44 89 VAL A O 1
ATOM 704 N N . GLY A 1 90 ? 0.551 -49.625 -46.438 1 94.06 90 GLY A N 1
ATOM 705 C CA . GLY A 1 90 ? 0.855 -48.25 -46.656 1 94.06 90 GLY A CA 1
ATOM 706 C C . GLY A 1 90 ? -0.322 -47.312 -46.406 1 94.06 90 GLY A C 1
ATOM 707 O O . GLY A 1 90 ? -0.159 -46.25 -45.812 1 94.06 90 GLY A O 1
ATOM 708 N N . LYS A 1 91 ? -1.493 -47.75 -46.812 1 93.75 91 LYS A N 1
ATOM 709 C CA . LYS A 1 91 ? -2.703 -46.969 -46.594 1 93.75 91 LYS A CA 1
ATOM 710 C C . LYS A 1 91 ? -2.998 -46.844 -45.094 1 93.75 91 LYS A C 1
ATOM 712 O O . LYS A 1 91 ? -3.402 -45.781 -44.594 1 93.75 91 LYS A O 1
ATOM 717 N N . ILE A 1 92 ? -2.785 -47.969 -44.375 1 92.19 92 ILE A N 1
ATOM 718 C CA . ILE A 1 92 ? -2.967 -47.969 -42.938 1 92.19 92 ILE A CA 1
ATOM 719 C C . ILE A 1 92 ? -1.97 -47 -42.281 1 92.19 92 ILE A C 1
ATOM 721 O O . ILE A 1 92 ? -2.336 -46.219 -41.406 1 92.19 92 ILE A O 1
ATOM 725 N N . ALA A 1 93 ? -0.718 -47.125 -42.781 1 93.94 93 ALA A N 1
ATOM 726 C CA . ALA A 1 93 ? 0.325 -46.25 -42.25 1 93.94 93 ALA A CA 1
ATOM 727 C C . ALA A 1 93 ? -0.002 -44.781 -42.531 1 93.94 93 ALA A C 1
ATOM 729 O O . ALA A 1 93 ? 0.118 -43.938 -41.625 1 93.94 93 ALA A O 1
ATOM 730 N N . ALA A 1 94 ? -0.418 -44.469 -43.688 1 93.81 94 ALA A N 1
ATOM 731 C CA . ALA A 1 94 ? -0.8 -43.094 -44.031 1 93.81 94 ALA A CA 1
ATOM 732 C C . ALA A 1 94 ? -1.96 -42.625 -43.188 1 93.81 94 ALA A C 1
ATOM 734 O O . ALA A 1 94 ? -1.954 -41.469 -42.719 1 93.81 94 ALA A O 1
ATOM 735 N N . PHE A 1 95 ? -2.896 -43.5 -42.969 1 92.44 95 PHE A N 1
ATOM 736 C CA . PHE A 1 95 ? -4.059 -43.156 -42.156 1 92.44 95 PHE A CA 1
ATOM 737 C C . PHE A 1 95 ? -3.648 -42.906 -40.688 1 92.44 95 PHE A C 1
ATOM 739 O O . PHE A 1 95 ? -4.16 -41.969 -40.062 1 92.44 95 PHE A O 1
ATOM 746 N N . GLN A 1 96 ? -2.73 -43.656 -40.25 1 90.38 96 GLN A N 1
ATOM 747 C CA . GLN A 1 96 ? -2.234 -43.5 -38.875 1 90.38 96 GLN A CA 1
ATOM 748 C C . GLN A 1 96 ? -1.498 -42.156 -38.719 1 90.38 96 GLN A C 1
ATOM 750 O O . GLN A 1 96 ? -1.703 -41.438 -37.75 1 90.38 96 GLN A O 1
ATOM 755 N N . ILE A 1 97 ? -0.659 -41.875 -39.625 1 91.06 97 ILE A N 1
ATOM 756 C CA . ILE A 1 97 ? 0.096 -40.625 -39.594 1 91.06 97 ILE A CA 1
ATOM 757 C C . ILE A 1 97 ? -0.857 -39.438 -39.75 1 91.06 97 ILE A C 1
ATOM 759 O O . ILE A 1 97 ? -0.685 -38.406 -39.062 1 91.06 97 ILE A O 1
ATOM 763 N N . GLN A 1 98 ? -1.854 -39.594 -40.594 1 89.81 98 GLN A N 1
ATOM 764 C CA . GLN A 1 98 ? -2.867 -38.562 -40.75 1 89.81 98 GLN A CA 1
ATOM 765 C C . GLN A 1 98 ? -3.596 -38.312 -39.406 1 89.81 98 GLN A C 1
ATOM 767 O O . GLN A 1 98 ? -3.799 -37.156 -39.031 1 89.81 98 GLN A O 1
ATOM 772 N N . ASN A 1 99 ? -3.99 -39.375 -38.75 1 86.88 99 ASN A N 1
ATOM 773 C CA . ASN A 1 99 ? -4.656 -39.281 -37.469 1 86.88 99 ASN A CA 1
ATOM 774 C C . ASN A 1 99 ? -3.764 -38.562 -36.438 1 86.88 99 ASN A C 1
ATOM 776 O O . ASN A 1 99 ? -4.238 -37.75 -35.656 1 86.88 99 ASN A O 1
ATOM 780 N N . LEU A 1 100 ? -2.527 -38.938 -36.531 1 83.69 100 LEU A N 1
ATOM 781 C CA . LEU A 1 100 ? -1.556 -38.312 -35.625 1 83.69 100 LEU A CA 1
ATOM 782 C C . LEU A 1 100 ? -1.45 -36.812 -35.906 1 83.69 100 LEU A C 1
ATOM 784 O O . LEU A 1 100 ? -1.401 -36 -35 1 83.69 100 LEU A O 1
ATOM 788 N N . LEU A 1 101 ? -1.432 -36.469 -37.125 1 83.81 101 LEU A N 1
ATOM 789 C CA . LEU A 1 101 ? -1.367 -35.094 -37.562 1 83.81 101 LEU A CA 1
ATOM 790 C C . LEU A 1 101 ? -2.562 -34.312 -37.031 1 83.81 101 LEU A C 1
ATOM 792 O O . LEU A 1 101 ? -2.4 -33.188 -36.5 1 83.81 101 LEU A O 1
ATOM 796 N N . VAL A 1 102 ? -3.721 -34.906 -37.188 1 80.69 102 VAL A N 1
ATOM 797 C CA . VAL A 1 102 ? -4.949 -34.25 -36.75 1 80.69 102 VAL A CA 1
ATOM 798 C C . VAL A 1 102 ? -4.941 -34.094 -35.219 1 80.69 102 VAL A C 1
ATOM 800 O O . VAL A 1 102 ? -5.254 -33.031 -34.719 1 80.69 102 VAL A O 1
ATOM 803 N N . ALA A 1 103 ? -4.574 -35.125 -34.562 1 76.44 103 ALA A N 1
ATOM 804 C CA . ALA A 1 103 ? -4.539 -35.125 -33.125 1 76.44 103 ALA A CA 1
ATOM 805 C C . ALA A 1 103 ? -3.561 -34.062 -32.594 1 76.44 103 ALA A C 1
ATOM 807 O O . ALA A 1 103 ? -3.871 -33.344 -31.656 1 76.44 103 ALA A O 1
ATOM 808 N N . TYR A 1 104 ? -2.432 -34.094 -33.125 1 76.56 104 TYR A N 1
ATOM 809 C CA . TYR A 1 104 ? -1.404 -33.156 -32.688 1 76.56 104 TYR A CA 1
ATOM 810 C C . TYR A 1 104 ? -1.794 -31.703 -33 1 76.56 104 TYR A C 1
ATOM 812 O O . TYR A 1 104 ? -1.497 -30.781 -32.25 1 76.56 104 TYR A O 1
ATOM 820 N N . LYS A 1 105 ? -2.416 -31.609 -34.125 1 77.06 105 LYS A N 1
ATOM 821 C CA . LYS A 1 105 ? -2.912 -30.281 -34.469 1 77.06 105 LYS A CA 1
ATOM 822 C C . LYS A 1 105 ? -3.961 -29.797 -33.469 1 77.06 105 LYS A C 1
ATOM 824 O O . LYS A 1 105 ? -3.951 -28.641 -33.062 1 77.06 105 LYS A O 1
ATOM 829 N N . GLU A 1 106 ? -4.816 -30.672 -33.188 1 77.31 106 GLU A N 1
ATOM 830 C CA . GLU A 1 106 ? -5.836 -30.328 -32.188 1 77.31 106 GLU A CA 1
ATOM 831 C C . GLU A 1 106 ? -5.199 -29.938 -30.859 1 77.31 106 GLU A C 1
ATOM 833 O O . GLU A 1 106 ? -5.609 -28.969 -30.219 1 77.31 106 GLU A O 1
ATOM 838 N N . ARG A 1 107 ? -4.285 -30.781 -30.484 1 76.5 107 ARG A N 1
ATOM 839 C CA . ARG A 1 107 ? -3.582 -30.484 -29.25 1 76.5 107 ARG A CA 1
ATOM 840 C C . ARG A 1 107 ? -2.885 -29.125 -29.312 1 76.5 107 ARG A C 1
ATOM 842 O O . ARG A 1 107 ? -2.904 -28.359 -28.359 1 76.5 107 ARG A O 1
ATOM 849 N N . PHE A 1 108 ? -2.346 -29.016 -30.375 1 77.5 108 PHE A N 1
ATOM 850 C CA . PHE A 1 108 ? -1.664 -27.734 -30.578 1 77.5 108 PHE A CA 1
ATOM 851 C C . PHE A 1 108 ? -2.654 -26.578 -30.547 1 77.5 108 PHE A C 1
ATOM 853 O O . PHE A 1 108 ? -2.379 -25.531 -29.953 1 77.5 108 PHE A O 1
ATOM 860 N N . ASP A 1 109 ? -3.756 -26.812 -31.172 1 82.44 109 ASP A N 1
ATOM 861 C CA . ASP A 1 109 ? -4.781 -25.766 -31.188 1 82.44 109 ASP A CA 1
ATOM 862 C C . ASP A 1 109 ? -5.324 -25.5 -29.797 1 82.44 109 ASP A C 1
ATOM 864 O O . ASP A 1 109 ? -5.535 -24.344 -29.406 1 82.44 109 ASP A O 1
ATOM 868 N N . LYS A 1 110 ? -5.484 -26.516 -29.094 1 86.62 110 LYS A N 1
ATOM 869 C CA . LYS A 1 110 ? -5.957 -26.359 -27.719 1 86.62 110 LYS A CA 1
ATOM 870 C C . LYS A 1 110 ? -4.922 -25.641 -26.859 1 86.62 110 LYS A C 1
ATOM 872 O O . LYS A 1 110 ? -5.262 -24.734 -26.094 1 86.62 110 LYS A O 1
ATOM 877 N N . ASP A 1 111 ? -3.727 -26.047 -27.047 1 87.94 111 ASP A N 1
ATOM 878 C CA . ASP A 1 111 ? -2.637 -25.422 -26.312 1 87.94 111 ASP A CA 1
ATOM 879 C C . ASP A 1 111 ? -2.549 -23.922 -26.625 1 87.94 111 ASP A C 1
ATOM 881 O O . ASP A 1 111 ? -2.391 -23.094 -25.734 1 87.94 111 ASP A O 1
ATOM 885 N N . ASN A 1 112 ? -2.676 -23.703 -27.828 1 88.81 112 ASN A N 1
ATOM 886 C CA . ASN A 1 112 ? -2.631 -22.312 -28.281 1 88.81 112 ASN A CA 1
ATOM 887 C C . ASN A 1 112 ? -3.812 -21.516 -27.734 1 88.81 112 ASN A C 1
ATOM 889 O O . ASN A 1 112 ? -3.658 -20.359 -27.359 1 88.81 112 ASN A O 1
ATOM 893 N N . PHE A 1 113 ? -4.898 -22.109 -27.797 1 93 113 PHE A N 1
ATOM 894 C CA . PHE A 1 113 ? -6.098 -21.469 -27.266 1 93 113 PHE A CA 1
ATOM 895 C C . PHE A 1 113 ? -5.93 -21.141 -25.781 1 93 113 PHE A C 1
ATOM 897 O O . PHE A 1 113 ? -6.18 -20 -25.375 1 93 113 PHE A O 1
ATOM 904 N N . ILE A 1 114 ? -5.441 -22.047 -25.047 1 93.56 114 ILE A N 1
ATOM 905 C CA . ILE A 1 114 ? -5.285 -21.875 -23.609 1 93.56 114 ILE A CA 1
ATOM 906 C C . ILE A 1 114 ? -4.246 -20.797 -23.328 1 93.56 114 ILE A C 1
ATOM 908 O O . ILE A 1 114 ? -4.453 -19.922 -22.484 1 93.56 114 ILE A O 1
ATOM 912 N N . LYS A 1 115 ? -3.209 -20.844 -24 1 93 115 LYS A N 1
ATOM 913 C CA . LYS A 1 115 ? -2.162 -19.844 -23.812 1 93 115 LYS A CA 1
ATOM 914 C C . LYS A 1 115 ? -2.703 -18.438 -24.062 1 93 115 LYS A C 1
ATOM 916 O O . LYS A 1 115 ? -2.473 -17.531 -23.25 1 93 115 LYS A O 1
ATOM 921 N N . ASN A 1 116 ? -3.436 -18.312 -25.125 1 92.69 116 ASN A N 1
ATOM 922 C CA . ASN A 1 116 ? -4 -17.016 -25.453 1 92.69 116 ASN A CA 1
ATOM 923 C C . ASN A 1 116 ? -5.055 -16.578 -24.422 1 92.69 116 ASN A C 1
ATOM 925 O O . ASN A 1 116 ? -5.195 -15.391 -24.141 1 92.69 116 ASN A O 1
ATOM 929 N N . LEU A 1 117 ? -5.727 -17.547 -23.984 1 94.44 117 LEU A N 1
ATOM 930 C CA . LEU A 1 117 ? -6.727 -17.281 -22.953 1 94.44 117 LEU A CA 1
ATOM 931 C C . LEU A 1 117 ? -6.074 -16.75 -21.688 1 94.44 117 LEU A C 1
ATOM 933 O O . LEU A 1 117 ? -6.523 -15.742 -21.141 1 94.44 117 LEU A O 1
ATOM 937 N N . LEU A 1 118 ? -4.984 -17.375 -21.312 1 95.31 118 LEU A N 1
ATOM 938 C CA . LEU A 1 118 ? -4.266 -17 -20.109 1 95.31 118 LEU A CA 1
ATOM 939 C C . LEU A 1 118 ? -3.678 -15.602 -20.234 1 95.31 118 LEU A C 1
ATOM 941 O O . LEU A 1 118 ? -3.678 -14.836 -19.266 1 95.31 118 LEU A O 1
ATOM 945 N N . LEU A 1 119 ? -3.289 -15.25 -21.375 1 93.31 119 LEU A N 1
ATOM 946 C CA . LEU A 1 119 ? -2.578 -13.992 -21.594 1 93.31 119 LEU A CA 1
ATOM 947 C C . LEU A 1 119 ? -3.547 -12.875 -21.969 1 93.31 119 LEU A C 1
ATOM 949 O O . LEU A 1 119 ? -3.125 -11.758 -22.281 1 93.31 119 LEU A O 1
ATOM 953 N N . ASP A 1 120 ? -4.766 -13.164 -21.984 1 92.75 120 ASP A N 1
ATOM 954 C CA . ASP A 1 120 ? -5.812 -12.195 -22.297 1 92.75 120 ASP A CA 1
ATOM 955 C C . ASP A 1 120 ? -5.652 -11.664 -23.719 1 92.75 120 ASP A C 1
ATOM 957 O O . ASP A 1 120 ? -5.777 -10.461 -23.953 1 92.75 120 ASP A O 1
ATOM 961 N N . ASN A 1 121 ? -5.371 -12.547 -24.609 1 90.5 121 ASN A N 1
ATOM 962 C CA . ASN A 1 121 ? -5.164 -12.164 -26 1 90.5 121 ASN A CA 1
ATOM 963 C C . ASN A 1 121 ? -6.387 -12.477 -26.859 1 90.5 121 ASN A C 1
ATOM 965 O O . ASN A 1 121 ? -6.289 -12.539 -28.094 1 90.5 121 ASN A O 1
ATOM 969 N N . LEU A 1 122 ? -7.504 -12.734 -26.312 1 91.81 122 LEU A N 1
ATOM 970 C CA . LEU A 1 122 ? -8.703 -13.094 -27.047 1 91.81 122 LEU A CA 1
ATOM 971 C C . LEU A 1 122 ? -9.867 -12.18 -26.688 1 91.81 122 LEU A C 1
ATOM 973 O O . LEU A 1 122 ? -10.031 -11.812 -25.516 1 91.81 122 LEU A O 1
ATOM 977 N N . LEU A 1 123 ? -10.625 -11.844 -27.594 1 90.94 123 LEU A N 1
ATOM 978 C CA . LEU A 1 123 ? -11.898 -11.164 -27.328 1 90.94 123 LEU A CA 1
ATOM 979 C C . LEU A 1 123 ? -12.93 -12.148 -26.781 1 90.94 123 LEU A C 1
ATOM 981 O O . LEU A 1 123 ? -12.844 -13.352 -27.047 1 90.94 123 LEU A O 1
ATOM 985 N N . LEU A 1 124 ? -13.836 -11.625 -26.094 1 88.94 124 LEU A N 1
ATOM 986 C CA . LEU A 1 124 ? -14.844 -12.445 -25.438 1 88.94 124 LEU A CA 1
ATOM 987 C C . LEU A 1 124 ? -15.555 -13.344 -26.453 1 88.94 124 LEU A C 1
ATOM 989 O O . LEU A 1 124 ? -15.75 -14.531 -26.203 1 88.94 124 LEU A O 1
ATOM 993 N N . VAL A 1 125 ? -15.914 -12.82 -27.547 1 87.94 125 VAL A N 1
ATOM 994 C CA . VAL A 1 125 ? -16.656 -13.547 -28.562 1 87.94 125 VAL A CA 1
ATOM 995 C C . VAL A 1 125 ? -15.805 -14.695 -29.109 1 87.94 125 VAL A C 1
ATOM 997 O O . VAL A 1 125 ? -16.312 -15.789 -29.359 1 87.94 125 VAL A O 1
ATOM 1000 N N . ASP A 1 126 ? -14.609 -14.516 -29.297 1 91.56 126 ASP A N 1
ATOM 1001 C CA . ASP A 1 126 ? -13.688 -15.508 -29.828 1 91.56 126 ASP A CA 1
ATOM 1002 C C . ASP A 1 126 ? -13.453 -16.625 -28.812 1 91.56 126 ASP A C 1
ATOM 1004 O O . ASP A 1 126 ? -13.234 -17.781 -29.203 1 91.56 126 ASP A O 1
ATOM 1008 N N . ILE A 1 127 ? -13.508 -16.328 -27.578 1 94.88 127 ILE A N 1
ATOM 1009 C CA . ILE A 1 127 ? -13.273 -17.297 -26.516 1 94.88 127 ILE A CA 1
ATOM 1010 C C . ILE A 1 127 ? -14.32 -18.406 -26.609 1 94.88 127 ILE A C 1
ATOM 1012 O O . ILE A 1 127 ? -13.977 -19.594 -26.688 1 94.88 127 ILE A O 1
ATOM 1016 N N . TYR A 1 128 ? -15.516 -18.016 -26.672 1 94.25 128 TYR A N 1
ATOM 1017 C CA . TYR A 1 128 ? -16.594 -18.984 -26.656 1 94.25 128 TYR A CA 1
ATOM 1018 C C . TYR A 1 128 ? -16.672 -19.75 -27.984 1 94.25 128 TYR A C 1
ATOM 1020 O O . TYR A 1 128 ? -16.891 -20.953 -28 1 94.25 128 TYR A O 1
ATOM 1028 N N . ASN A 1 129 ? -16.406 -19.031 -29.047 1 93.19 129 ASN A N 1
ATOM 1029 C CA . ASN A 1 129 ? -16.422 -19.688 -30.359 1 93.19 129 ASN A CA 1
ATOM 1030 C C . ASN A 1 129 ? -15.32 -20.719 -30.484 1 93.19 129 ASN A C 1
ATOM 1032 O O . ASN A 1 129 ? -15.562 -21.844 -30.938 1 93.19 129 ASN A O 1
ATOM 1036 N N . ARG A 1 130 ? -14.203 -20.359 -30.125 1 91.75 130 ARG A N 1
ATOM 1037 C CA . ARG A 1 130 ? -13.062 -21.266 -30.234 1 91.75 130 ARG A CA 1
ATOM 1038 C C . ARG A 1 130 ? -13.195 -22.422 -29.25 1 91.75 130 ARG A C 1
ATOM 1040 O O . ARG A 1 130 ? -12.844 -23.562 -29.578 1 91.75 130 ARG A O 1
ATOM 1047 N N . ALA A 1 131 ? -13.656 -22.125 -28.047 1 93.88 131 ALA A N 1
ATOM 1048 C CA . ALA A 1 131 ? -13.883 -23.188 -27.078 1 93.88 131 ALA A CA 1
ATOM 1049 C C . ALA A 1 131 ? -14.844 -24.25 -27.625 1 93.88 131 ALA A C 1
ATOM 1051 O O . ALA A 1 131 ? -14.609 -25.453 -27.484 1 93.88 131 ALA A O 1
ATOM 1052 N N . LYS A 1 132 ? -15.852 -23.719 -28.188 1 92.12 132 LYS A N 1
ATOM 1053 C CA . LYS A 1 132 ? -16.844 -24.625 -28.781 1 92.12 132 LYS A CA 1
ATOM 1054 C C . LYS A 1 132 ? -16.203 -25.484 -29.891 1 92.12 132 LYS A C 1
ATOM 1056 O O . LYS A 1 132 ? -16.422 -26.688 -29.922 1 92.12 132 LYS A O 1
ATOM 1061 N N . LYS A 1 133 ? -15.461 -24.875 -30.734 1 88.88 133 LYS A N 1
ATOM 1062 C CA . LYS A 1 133 ? -14.797 -25.562 -31.828 1 88.88 133 LYS A CA 1
ATOM 1063 C C . LYS A 1 133 ? -13.836 -26.625 -31.312 1 88.88 133 LYS A C 1
ATOM 1065 O O . LYS A 1 133 ? -13.688 -27.688 -31.922 1 88.88 133 LYS A O 1
ATOM 1070 N N . LEU A 1 134 ? -13.281 -26.406 -30.234 1 89.81 134 LEU A N 1
ATOM 1071 C CA . LEU A 1 134 ? -12.273 -27.297 -29.672 1 89.81 134 LEU A CA 1
ATOM 1072 C C . LEU A 1 134 ? -12.898 -28.25 -28.656 1 89.81 134 LEU A C 1
ATOM 1074 O O . LEU A 1 134 ? -12.188 -29.031 -28.016 1 89.81 134 LEU A O 1
ATOM 1078 N N . HIS A 1 135 ? -14.172 -28.156 -28.406 1 90.19 135 HIS A N 1
ATOM 1079 C CA . HIS A 1 135 ? -14.945 -29 -27.5 1 90.19 135 HIS A CA 1
ATOM 1080 C C . HIS A 1 135 ? -14.477 -28.844 -26.062 1 90.19 135 HIS A C 1
ATOM 1082 O O . HIS A 1 135 ? -14.273 -29.844 -25.359 1 90.19 135 HIS A O 1
ATOM 1088 N N . ILE A 1 136 ? -14.242 -27.656 -25.719 1 92.44 136 ILE A N 1
ATOM 1089 C CA . ILE A 1 136 ? -13.883 -27.328 -24.344 1 92.44 136 ILE A CA 1
ATOM 1090 C C . ILE A 1 136 ? -15.109 -26.766 -23.609 1 92.44 136 ILE A C 1
ATOM 1092 O O . ILE A 1 136 ? -15.727 -25.797 -24.078 1 92.44 136 ILE A O 1
ATOM 1096 N N . ASP A 1 137 ? -15.406 -27.297 -22.531 1 93.69 137 ASP A N 1
ATOM 1097 C CA . ASP A 1 137 ? -16.547 -26.828 -21.75 1 93.69 137 ASP A CA 1
ATOM 1098 C C . ASP A 1 137 ? -16.266 -25.438 -21.188 1 93.69 137 ASP A C 1
ATOM 1100 O O . ASP A 1 137 ? -15.203 -25.172 -20.641 1 93.69 137 ASP A O 1
ATOM 1104 N N . THR A 1 138 ? -17.297 -24.578 -21.281 1 94.19 138 THR A N 1
ATOM 1105 C CA . THR A 1 138 ? -17.047 -23.188 -20.906 1 94.19 138 THR A CA 1
ATOM 1106 C C . THR A 1 138 ? -17.641 -22.891 -19.531 1 94.19 138 THR A C 1
ATOM 1108 O O . THR A 1 138 ? -17.25 -21.922 -18.875 1 94.19 138 THR A O 1
ATOM 1111 N N . GLU A 1 139 ? -18.562 -23.688 -19.031 1 93.75 139 GLU A N 1
ATOM 1112 C CA . GLU A 1 139 ? -19.25 -23.422 -17.781 1 93.75 139 GLU A CA 1
ATOM 1113 C C . GLU A 1 139 ? -18.906 -24.469 -16.719 1 93.75 139 GLU A C 1
ATOM 1115 O O . GLU A 1 139 ? -19.797 -25.078 -16.125 1 93.75 139 GLU A O 1
ATOM 1120 N N . VAL A 1 140 ? -17.656 -24.688 -16.547 1 94.88 140 VAL A N 1
ATOM 1121 C CA . VAL A 1 140 ? -17.156 -25.609 -15.531 1 94.88 140 VAL A CA 1
ATOM 1122 C C . VAL A 1 140 ? -16.203 -24.875 -14.586 1 94.88 140 VAL A C 1
ATOM 1124 O O . VAL A 1 140 ? -15.602 -23.875 -14.969 1 94.88 140 VAL A O 1
ATOM 1127 N N . ARG A 1 141 ? -16.094 -25.406 -13.375 1 96.88 141 ARG A N 1
ATOM 1128 C CA . ARG A 1 141 ? -15.203 -24.812 -12.375 1 96.88 141 ARG A CA 1
ATOM 1129 C C . ARG A 1 141 ? -13.75 -25.172 -12.648 1 96.88 141 ARG A C 1
ATOM 1131 O O . ARG A 1 141 ? -13.43 -26.344 -12.883 1 96.88 141 ARG A O 1
ATOM 1138 N N . ARG A 1 142 ? -12.953 -24.172 -12.656 1 97.06 142 ARG A N 1
ATOM 1139 C CA . ARG A 1 142 ? -11.539 -24.406 -12.914 1 97.06 142 ARG A CA 1
ATOM 1140 C C . ARG A 1 142 ? -10.664 -23.578 -11.969 1 97.06 142 ARG A C 1
ATOM 1142 O O . ARG A 1 142 ? -11.148 -22.656 -11.32 1 97.06 142 ARG A O 1
ATOM 1149 N N . VAL A 1 143 ? -9.414 -23.969 -11.852 1 98.06 143 VAL A N 1
ATOM 1150 C CA . VAL A 1 143 ? -8.398 -23.234 -11.117 1 98.06 143 VAL A CA 1
ATOM 1151 C C . VAL A 1 143 ? -7.051 -23.359 -11.812 1 98.06 143 VAL A C 1
ATOM 1153 O O . VAL A 1 143 ? -6.785 -24.375 -12.484 1 98.06 143 VAL A O 1
ATOM 1156 N N . ILE A 1 144 ? -6.289 -22.359 -11.672 1 98 144 ILE A N 1
ATOM 1157 C CA . ILE A 1 144 ? -4.977 -22.375 -12.305 1 98 144 ILE A CA 1
ATOM 1158 C C . ILE A 1 144 ? -3.904 -22.688 -11.266 1 98 144 ILE A C 1
ATOM 1160 O O . ILE A 1 144 ? -3.885 -22.094 -10.188 1 98 144 ILE A O 1
ATOM 1164 N N . PHE A 1 145 ? -3.018 -23.625 -11.586 1 97.56 145 PHE A N 1
ATOM 1165 C CA . PHE A 1 145 ? -1.786 -23.875 -10.852 1 97.56 145 PHE A CA 1
ATOM 1166 C C . PHE A 1 145 ? -0.569 -23.484 -11.68 1 97.56 145 PHE A C 1
ATOM 1168 O O . PHE A 1 145 ? -0.504 -23.781 -12.875 1 97.56 145 PHE A O 1
ATOM 1175 N N . ILE A 1 146 ? 0.332 -22.828 -11.094 1 97 146 ILE A N 1
ATOM 1176 C CA . ILE A 1 146 ? 1.622 -22.547 -11.711 1 97 146 ILE A CA 1
ATOM 1177 C C . ILE A 1 146 ? 2.721 -23.328 -10.992 1 97 146 ILE A C 1
ATOM 1179 O O . ILE A 1 146 ? 2.832 -23.266 -9.766 1 97 146 ILE A O 1
ATOM 1183 N N . ILE A 1 147 ? 3.49 -24 -11.75 1 94.62 147 ILE A N 1
ATOM 1184 C CA . ILE A 1 147 ? 4.594 -24.797 -11.227 1 94.62 147 ILE A CA 1
ATOM 1185 C C . ILE A 1 147 ? 5.922 -24.234 -11.734 1 94.62 147 ILE A C 1
ATOM 1187 O O . ILE A 1 147 ? 6.145 -24.156 -12.945 1 94.62 147 ILE A O 1
ATOM 1191 N N . GLU A 1 148 ? 6.711 -23.828 -10.82 1 92.25 148 GLU A N 1
ATOM 1192 C CA . GLU A 1 148 ? 8.055 -23.359 -11.148 1 92.25 148 GLU A CA 1
ATOM 1193 C C . GLU A 1 148 ? 9.117 -24.344 -10.68 1 92.25 148 GLU A C 1
ATOM 1195 O O . GLU A 1 148 ? 9.078 -24.812 -9.539 1 92.25 148 GLU A O 1
ATOM 1200 N N . THR A 1 149 ? 10.008 -24.734 -11.562 1 84.38 149 THR A N 1
ATOM 1201 C CA . THR A 1 149 ? 11.102 -25.641 -11.234 1 84.38 149 THR A CA 1
ATOM 1202 C C . THR A 1 149 ? 12.445 -25.016 -11.594 1 84.38 149 THR A C 1
ATOM 1204 O O . THR A 1 149 ? 12.5 -24 -12.273 1 84.38 149 THR A O 1
ATOM 1207 N N . LYS A 1 150 ? 13.594 -25.359 -10.875 1 76.06 150 LYS A N 1
ATOM 1208 C CA . LYS A 1 150 ? 14.938 -24.859 -11.133 1 76.06 150 LYS A CA 1
ATOM 1209 C C . LYS A 1 150 ? 15.344 -25.094 -12.586 1 76.06 150 LYS A C 1
ATOM 1211 O O . LYS A 1 150 ? 15.977 -24.234 -13.203 1 76.06 150 LYS A O 1
ATOM 1216 N N . HIS A 1 151 ? 15.188 -26.281 -12.992 1 62.44 151 HIS A N 1
ATOM 1217 C CA . HIS A 1 151 ? 15.75 -26.688 -14.281 1 62.44 151 HIS A CA 1
ATOM 1218 C C . HIS A 1 151 ? 14.953 -26.094 -15.438 1 62.44 151 HIS A C 1
ATOM 1220 O O . HIS A 1 151 ? 13.734 -25.969 -15.352 1 62.44 151 HIS A O 1
ATOM 1226 N N . GLU A 1 152 ? 15.789 -25.203 -16.203 1 56.47 152 GLU A N 1
ATOM 1227 C CA . GLU A 1 152 ? 15.188 -24.766 -17.453 1 56.47 152 GLU A CA 1
ATOM 1228 C C . GLU A 1 152 ? 14.281 -25.844 -18.031 1 56.47 152 GLU A C 1
ATOM 1230 O O . GLU A 1 152 ? 14.523 -27.031 -17.844 1 56.47 152 GLU A O 1
ATOM 1235 N N . LYS A 1 153 ? 13.102 -25.422 -18.469 1 55.5 153 LYS A N 1
ATOM 1236 C CA . LYS A 1 153 ? 12.039 -26.234 -19.062 1 55.5 153 LYS A CA 1
ATOM 1237 C C . LYS A 1 153 ? 12.617 -27.406 -19.859 1 55.5 153 LYS A C 1
ATOM 1239 O O . LYS A 1 153 ? 12.984 -27.266 -21.016 1 55.5 153 LYS A O 1
ATOM 1244 N N . ASP A 1 154 ? 13.359 -28.141 -19.234 1 52.97 154 ASP A N 1
ATOM 1245 C CA . ASP A 1 154 ? 13.555 -29.281 -20.125 1 52.97 154 ASP A CA 1
ATOM 1246 C C . ASP A 1 154 ? 12.211 -29.891 -20.516 1 52.97 154 ASP A C 1
ATOM 1248 O O . ASP A 1 154 ? 11.258 -29.875 -19.734 1 52.97 154 ASP A O 1
ATOM 1252 N N . SER A 1 155 ? 11.82 -29.922 -21.766 1 58.12 155 SER A N 1
ATOM 1253 C CA . SER A 1 155 ? 10.719 -30.625 -22.438 1 58.12 155 SER A CA 1
ATOM 1254 C C . SER A 1 155 ? 10.211 -31.781 -21.578 1 58.12 155 SER A C 1
ATOM 1256 O O . SER A 1 155 ? 9.016 -32.062 -21.578 1 58.12 155 SER A O 1
ATOM 1258 N N . ASN A 1 156 ? 11.016 -32.062 -20.531 1 66.44 156 ASN A N 1
ATOM 1259 C CA . ASN A 1 156 ? 10.68 -33.281 -19.781 1 66.44 156 ASN A CA 1
ATOM 1260 C C . ASN A 1 156 ? 9.742 -32.969 -18.625 1 66.44 156 ASN A C 1
ATOM 1262 O O . ASN A 1 156 ? 8.836 -33.75 -18.328 1 66.44 156 ASN A O 1
ATOM 1266 N N . ALA A 1 157 ? 9.812 -31.688 -18.125 1 72.56 157 ALA A N 1
ATOM 1267 C CA . ALA A 1 157 ? 8.977 -31.375 -16.969 1 72.56 157 ALA A CA 1
ATOM 1268 C C . ALA A 1 157 ? 7.516 -31.234 -17.359 1 72.56 157 ALA A C 1
ATOM 1270 O O . ALA A 1 157 ? 6.621 -31.688 -16.656 1 72.56 157 ALA A O 1
ATOM 1271 N N . LEU A 1 158 ? 7.312 -30.594 -18.406 1 76.81 158 LEU A N 1
ATOM 1272 C CA . LEU A 1 158 ? 5.961 -30.422 -18.938 1 76.81 158 LEU A CA 1
ATOM 1273 C C . LEU A 1 158 ? 5.301 -31.766 -19.188 1 76.81 158 LEU A C 1
ATOM 1275 O O . LEU A 1 158 ? 4.148 -31.984 -18.797 1 76.81 158 LEU A O 1
ATOM 1279 N N . ASP A 1 159 ? 6.078 -32.562 -19.812 1 75.25 159 ASP A N 1
ATOM 1280 C CA . ASP A 1 159 ? 5.562 -33.906 -20.125 1 75.25 159 ASP A CA 1
ATOM 1281 C C . ASP A 1 159 ? 5.324 -34.719 -18.859 1 75.25 159 ASP A C 1
ATOM 1283 O O . ASP A 1 159 ? 4.348 -35.469 -18.766 1 75.25 159 ASP A O 1
ATOM 1287 N N . ASN A 1 160 ? 6.148 -34.531 -17.969 1 75.06 160 ASN A N 1
ATOM 1288 C CA . ASN A 1 160 ? 6.004 -35.219 -16.688 1 75.06 160 ASN A CA 1
ATOM 1289 C C . ASN A 1 160 ? 4.723 -34.781 -15.969 1 75.06 160 ASN A C 1
ATOM 1291 O O . ASN A 1 160 ? 3.979 -35.625 -15.469 1 75.06 160 ASN A O 1
ATOM 1295 N N . VAL A 1 161 ? 4.492 -33.5 -15.93 1 81.81 161 VAL A N 1
ATOM 1296 C CA . VAL A 1 161 ? 3.295 -33 -15.266 1 81.81 161 VAL A CA 1
ATOM 1297 C C . VAL A 1 161 ? 2.049 -33.5 -15.992 1 81.81 161 VAL A C 1
ATOM 1299 O O . VAL A 1 161 ? 1.065 -33.875 -15.359 1 81.81 161 VAL A O 1
ATOM 1302 N N . ARG A 1 162 ? 2.137 -33.5 -17.25 1 78.88 162 ARG A N 1
ATOM 1303 C CA . ARG A 1 162 ? 1.029 -34 -18.062 1 78.88 162 ARG A CA 1
ATOM 1304 C C . ARG A 1 162 ? 0.737 -35.438 -17.734 1 78.88 162 ARG A C 1
ATOM 1306 O O . ARG A 1 162 ? -0.425 -35.844 -17.609 1 78.88 162 ARG A O 1
ATOM 1313 N N . ASN A 1 163 ? 1.78 -36.156 -17.672 1 75.69 163 ASN A N 1
ATOM 1314 C CA . ASN A 1 163 ? 1.651 -37.562 -17.391 1 75.69 163 ASN A CA 1
ATOM 1315 C C . ASN A 1 163 ? 1.102 -37.812 -15.984 1 75.69 163 ASN A C 1
ATOM 1317 O O . ASN A 1 163 ? 0.31 -38.75 -15.773 1 75.69 163 ASN A O 1
ATOM 1321 N N . LEU A 1 164 ? 1.555 -37.031 -15.109 1 74.25 164 LEU A N 1
ATOM 1322 C CA . LEU A 1 164 ? 1.152 -37.156 -13.711 1 74.25 164 LEU A CA 1
ATOM 1323 C C . LEU A 1 164 ? -0.329 -36.844 -13.539 1 74.25 164 LEU A C 1
ATOM 1325 O O . LEU A 1 164 ? -1.002 -37.406 -12.688 1 74.25 164 LEU A O 1
ATOM 1329 N N . LEU A 1 165 ? -0.806 -35.812 -14.172 1 74.81 165 LEU A N 1
ATOM 1330 C CA . LEU A 1 165 ? -2.209 -35.438 -14.062 1 74.81 165 LEU A CA 1
ATOM 1331 C C . LEU A 1 165 ? -3.1 -36.406 -14.812 1 74.81 165 LEU A C 1
ATOM 1333 O O . LEU A 1 165 ? -4.309 -36.469 -14.57 1 74.81 165 LEU A O 1
ATOM 1337 N N . GLY A 1 166 ? -2.447 -37.312 -15.375 1 64.06 166 GLY A N 1
ATOM 1338 C CA . GLY A 1 166 ? -3.178 -38.312 -16.141 1 64.06 166 GLY A CA 1
ATOM 1339 C C . GLY A 1 166 ? -3.857 -37.75 -17.375 1 64.06 166 GLY A C 1
ATOM 1340 O O . GLY A 1 166 ? -3.789 -36.531 -17.625 1 64.06 166 GLY A O 1
ATOM 1341 N N . ASN A 1 167 ? -4.289 -38.594 -18.297 1 59.41 167 ASN A N 1
ATOM 1342 C CA . ASN A 1 167 ? -4.957 -38.312 -19.547 1 59.41 167 ASN A CA 1
ATOM 1343 C C . ASN A 1 167 ? -6.375 -37.781 -19.328 1 59.41 167 ASN A C 1
ATOM 1345 O O . ASN A 1 167 ? -7.312 -38.219 -20 1 59.41 167 ASN A O 1
ATOM 1349 N N . ARG A 1 168 ? -6.422 -36.875 -18.25 1 64.56 168 ARG A N 1
ATOM 1350 C CA . ARG A 1 168 ? -7.762 -36.312 -18.094 1 64.56 168 ARG A CA 1
ATOM 1351 C C . ARG A 1 168 ? -8.031 -35.25 -19.141 1 64.56 168 ARG A C 1
ATOM 1353 O O . ARG A 1 168 ? -7.32 -34.25 -19.203 1 64.56 168 ARG A O 1
ATOM 1360 N N . THR A 1 169 ? -8.922 -35.594 -20.016 1 67.81 169 THR A N 1
ATOM 1361 C CA . THR A 1 169 ? -9.281 -34.75 -21.156 1 67.81 169 THR A CA 1
ATOM 1362 C C . THR A 1 169 ? -9.797 -33.375 -20.703 1 67.81 169 THR A C 1
ATOM 1364 O O . THR A 1 169 ? -9.867 -32.438 -21.484 1 67.81 169 THR A O 1
ATOM 1367 N N . LYS A 1 170 ? -9.844 -33.188 -19.375 1 84.31 170 LYS A N 1
ATOM 1368 C CA . LYS A 1 170 ? -10.492 -31.969 -18.938 1 84.31 170 LYS A CA 1
ATOM 1369 C C . LYS A 1 170 ? -9.477 -30.984 -18.344 1 84.31 170 LYS A C 1
ATOM 1371 O O . LYS A 1 170 ? -9.797 -29.812 -18.125 1 84.31 170 LYS A O 1
ATOM 1376 N N . ASP A 1 171 ? -8.273 -31.484 -18.141 1 90.19 171 ASP A N 1
ATOM 1377 C CA . ASP A 1 171 ? -7.215 -30.609 -17.641 1 90.19 171 ASP A CA 1
ATOM 1378 C C . ASP A 1 171 ? -6.281 -30.172 -18.766 1 90.19 171 ASP A C 1
ATOM 1380 O O . ASP A 1 171 ? -6.055 -30.922 -19.719 1 90.19 171 ASP A O 1
ATOM 1384 N N . PHE A 1 172 ? -5.812 -29.031 -18.672 1 90.81 172 PHE A N 1
ATOM 1385 C CA . PHE A 1 172 ? -4.879 -28.531 -19.672 1 90.81 172 PHE A CA 1
ATOM 1386 C C . PHE A 1 172 ? -3.547 -28.156 -19.031 1 90.81 172 PHE A C 1
ATOM 1388 O O . PHE A 1 172 ? -3.514 -27.547 -17.953 1 90.81 172 PHE A O 1
ATOM 1395 N N . VAL A 1 173 ? -2.486 -28.625 -19.609 1 90.25 173 VAL A N 1
ATOM 1396 C CA . VAL A 1 173 ? -1.14 -28.297 -19.156 1 90.25 173 VAL A CA 1
ATOM 1397 C C . VAL A 1 173 ? -0.389 -27.547 -20.25 1 90.25 173 VAL A C 1
ATOM 1399 O O . VAL A 1 173 ? -0.331 -28.016 -21.391 1 90.25 173 VAL A O 1
ATOM 1402 N N . THR A 1 174 ? 0.053 -26.406 -19.953 1 88.69 174 THR A N 1
ATOM 1403 C CA . THR A 1 174 ? 0.775 -25.625 -20.938 1 88.69 174 THR A CA 1
ATOM 1404 C C . THR A 1 174 ? 1.933 -24.875 -20.297 1 88.69 174 THR A C 1
ATOM 1406 O O . THR A 1 174 ? 2.133 -24.953 -19.078 1 88.69 174 THR A O 1
ATOM 1409 N N . ALA A 1 175 ? 2.803 -24.328 -21.109 1 85.81 175 ALA A N 1
ATOM 1410 C CA . ALA A 1 175 ? 3.9 -23.484 -20.656 1 85.81 175 ALA A CA 1
ATOM 1411 C C . ALA A 1 175 ? 3.885 -22.141 -21.375 1 85.81 175 ALA A C 1
ATOM 1413 O O . ALA A 1 175 ? 3.871 -22.078 -22.609 1 85.81 175 ALA A O 1
ATOM 1414 N N . VAL A 1 176 ? 3.695 -21.125 -20.625 1 77.44 176 VAL A N 1
ATOM 1415 C CA . VAL A 1 176 ? 3.701 -19.781 -21.203 1 77.44 176 VAL A CA 1
ATOM 1416 C C . VAL A 1 176 ? 5.133 -19.266 -21.297 1 77.44 176 VAL A C 1
ATOM 1418 O O . VAL A 1 176 ? 5.457 -18.469 -22.188 1 77.44 176 VAL A O 1
ATOM 1421 N N . ASP A 1 177 ? 5.98 -19.672 -20.312 1 77.06 177 ASP A N 1
ATOM 1422 C CA . ASP A 1 177 ? 7.395 -19.328 -20.344 1 77.06 177 ASP A CA 1
ATOM 1423 C C . ASP A 1 177 ? 8.273 -20.531 -20.016 1 77.06 177 ASP A C 1
ATOM 1425 O O . ASP A 1 177 ? 7.777 -21.672 -19.953 1 77.06 177 ASP A O 1
ATOM 1429 N N . GLU A 1 178 ? 9.477 -20.375 -20.031 1 73.75 178 GLU A N 1
ATOM 1430 C CA . GLU A 1 178 ? 10.422 -21.484 -19.891 1 73.75 178 GLU A CA 1
ATOM 1431 C C . GLU A 1 178 ? 10.477 -21.969 -18.438 1 73.75 178 GLU A C 1
ATOM 1433 O O . GLU A 1 178 ? 10.922 -23.078 -18.172 1 73.75 178 GLU A O 1
ATOM 1438 N N . LYS A 1 179 ? 9.93 -21.203 -17.594 1 78.38 179 LYS A N 1
ATOM 1439 C CA . LYS A 1 179 ? 10.156 -21.531 -16.188 1 78.38 179 LYS A CA 1
ATOM 1440 C C . LYS A 1 179 ? 8.867 -22.016 -15.523 1 78.38 179 LYS A C 1
ATOM 1442 O O . LYS A 1 179 ? 8.906 -22.766 -14.547 1 78.38 179 LYS A O 1
ATOM 1447 N N . ASN A 1 180 ? 7.828 -21.688 -16.141 1 89.88 180 ASN A N 1
ATOM 1448 C CA . ASN A 1 180 ? 6.566 -21.938 -15.461 1 89.88 180 ASN A CA 1
ATOM 1449 C C . ASN A 1 180 ? 5.68 -22.906 -16.25 1 89.88 180 ASN A C 1
ATOM 1451 O O . ASN A 1 180 ? 5.492 -22.734 -17.453 1 89.88 180 ASN A O 1
ATOM 1455 N N . ILE A 1 181 ? 5.27 -23.922 -15.617 1 91.62 181 ILE A N 1
ATOM 1456 C CA . ILE A 1 181 ? 4.242 -24.812 -16.156 1 91.62 181 ILE A CA 1
ATOM 1457 C C . ILE A 1 181 ? 2.879 -24.422 -15.578 1 91.62 181 ILE A C 1
ATOM 1459 O O . ILE A 1 181 ? 2.734 -24.234 -14.367 1 91.62 181 ILE A O 1
ATOM 1463 N N . ILE A 1 182 ? 1.956 -24.312 -16.422 1 95.44 182 ILE A N 1
ATOM 1464 C CA . ILE A 1 182 ? 0.623 -23.891 -16 1 95.44 182 ILE A CA 1
ATOM 1465 C C . ILE A 1 182 ? -0.354 -25.062 -16.141 1 95.44 182 ILE A C 1
ATOM 1467 O O . ILE A 1 182 ? -0.418 -25.703 -17.203 1 95.44 182 ILE A O 1
ATOM 1471 N N . VAL A 1 183 ? -1.083 -25.312 -15.117 1 94.75 183 VAL A N 1
ATOM 1472 C CA . VAL A 1 183 ? -2.098 -26.359 -15.125 1 94.75 183 VAL A CA 1
ATOM 1473 C C . VAL A 1 183 ? -3.482 -25.734 -14.953 1 94.75 183 VAL A C 1
ATOM 1475 O O . VAL A 1 183 ? -3.762 -25.094 -13.938 1 94.75 183 VAL A O 1
ATOM 1478 N N . VAL A 1 184 ? -4.277 -25.891 -15.945 1 96 184 VAL A N 1
ATOM 1479 C CA . VAL A 1 184 ? -5.688 -25.531 -15.844 1 96 184 VAL A CA 1
ATOM 1480 C C . VAL A 1 184 ? -6.496 -26.734 -15.383 1 96 184 VAL A C 1
ATOM 1482 O O . VAL A 1 184 ? -6.785 -27.641 -16.172 1 96 184 VAL A O 1
ATOM 1485 N N . LYS A 1 185 ? -6.914 -26.719 -14.164 1 95.25 185 LYS A N 1
ATOM 1486 C CA . LYS A 1 185 ? -7.527 -27.891 -13.547 1 95.25 185 LYS A CA 1
ATOM 1487 C C . LYS A 1 185 ? -9.039 -27.719 -13.43 1 95.25 185 LYS A C 1
ATOM 1489 O O . LYS A 1 185 ? -9.516 -26.719 -12.906 1 95.25 185 LYS A O 1
ATOM 1494 N N . GLU A 1 186 ? -9.719 -28.625 -13.992 1 94.69 186 GLU A N 1
ATOM 1495 C CA . GLU A 1 186 ? -11.164 -28.672 -13.789 1 94.69 186 GLU A CA 1
ATOM 1496 C C . GLU A 1 186 ? -11.5 -29.234 -12.406 1 94.69 186 GLU A C 1
ATOM 1498 O O . GLU A 1 186 ? -10.875 -30.203 -11.953 1 94.69 186 GLU A O 1
ATOM 1503 N N . LEU A 1 187 ? -12.477 -28.656 -11.758 1 95.19 187 LEU A N 1
ATOM 1504 C CA . LEU A 1 187 ? -12.836 -29.047 -10.398 1 95.19 187 LEU A CA 1
ATOM 1505 C C . LEU A 1 187 ? -14.219 -29.688 -10.359 1 95.19 187 LEU A C 1
ATOM 1507 O O . LEU A 1 187 ? -15.055 -29.406 -11.227 1 95.19 187 LEU A O 1
ATOM 1511 N N . GLU A 1 188 ? -14.359 -30.438 -9.391 1 92.88 188 GLU A N 1
ATOM 1512 C CA . GLU A 1 188 ? -15.688 -30.969 -9.109 1 92.88 188 GLU A CA 1
ATOM 1513 C C . GLU A 1 188 ? -16.531 -29.969 -8.328 1 92.88 188 GLU A C 1
ATOM 1515 O O . GLU A 1 188 ? -15.992 -29.078 -7.664 1 92.88 188 GLU A O 1
ATOM 1520 N N . PRO A 1 189 ? -17.875 -29.969 -8.406 1 90.88 189 PRO A N 1
ATOM 1521 C CA . PRO A 1 189 ? -18.75 -28.984 -7.746 1 90.88 189 PRO A CA 1
ATOM 1522 C C . PRO A 1 189 ? -18.469 -28.875 -6.25 1 90.88 189 PRO A C 1
ATOM 1524 O O . PRO A 1 189 ? -18.578 -27.781 -5.68 1 90.88 189 PRO A O 1
ATOM 1527 N N . GLY A 1 190 ? -17.938 -29.812 -5.562 1 90.75 190 GLY A N 1
ATOM 1528 C CA . GLY A 1 190 ? -17.734 -29.766 -4.125 1 90.75 190 GLY A CA 1
ATOM 1529 C C . GLY A 1 190 ? -16.297 -29.422 -3.74 1 90.75 190 GLY A C 1
ATOM 1530 O O . GLY A 1 190 ? -15.992 -29.266 -2.557 1 90.75 190 GLY A O 1
ATOM 1531 N N . ASP A 1 191 ? -15.516 -29.172 -4.766 1 93.69 191 ASP A N 1
ATOM 1532 C CA . ASP A 1 191 ? -14.117 -28.875 -4.469 1 93.69 191 ASP A CA 1
ATOM 1533 C C . ASP A 1 191 ? -13.953 -27.453 -3.928 1 93.69 191 ASP A C 1
ATOM 1535 O O . ASP A 1 191 ? -14.594 -26.531 -4.414 1 93.69 191 ASP A O 1
ATOM 1539 N N . GLY A 1 192 ? -13.211 -27.297 -2.84 1 93.56 192 GLY A N 1
ATOM 1540 C CA . GLY A 1 192 ? -12.914 -26 -2.234 1 93.56 192 GLY A CA 1
ATOM 1541 C C . GLY A 1 192 ? -11.438 -25.812 -1.935 1 93.56 192 GLY A C 1
ATOM 1542 O O . GLY A 1 192 ? -10.586 -26.391 -2.607 1 93.56 192 GLY A O 1
ATOM 1543 N N . HIS A 1 193 ? -11.195 -25.047 -1.01 1 91 193 HIS A N 1
ATOM 1544 C CA . HIS A 1 193 ? -9.828 -24.688 -0.66 1 91 193 HIS A CA 1
ATOM 1545 C C . HIS A 1 193 ? -9.039 -25.922 -0.215 1 91 193 HIS A C 1
ATOM 1547 O O . HIS A 1 193 ? -7.867 -26.078 -0.57 1 91 193 HIS A O 1
ATOM 1553 N N . GLU A 1 194 ? -9.672 -26.672 0.522 1 93.81 194 GLU A N 1
ATOM 1554 C CA . GLU A 1 194 ? -9 -27.859 1.032 1 93.81 194 GLU A CA 1
ATOM 1555 C C . GLU A 1 194 ? -8.57 -28.781 -0.106 1 93.81 194 GLU A C 1
ATOM 1557 O O . GLU A 1 194 ? -7.465 -29.328 -0.086 1 93.81 194 GLU A O 1
ATOM 1562 N N . GLU A 1 195 ? -9.461 -28.969 -1.017 1 95 195 GLU A N 1
ATOM 1563 C CA . GLU A 1 195 ? -9.156 -29.812 -2.17 1 95 195 GLU A CA 1
ATOM 1564 C C . GLU A 1 195 ? -8.023 -29.219 -3.006 1 95 195 GLU A C 1
ATOM 1566 O O . GLU A 1 195 ? -7.16 -29.938 -3.498 1 95 195 GLU A O 1
ATOM 1571 N N . LEU A 1 196 ? -8.039 -27.922 -3.193 1 96.75 196 LEU A N 1
ATOM 1572 C CA . LEU A 1 196 ? -6.988 -27.25 -3.953 1 96.75 196 LEU A CA 1
ATOM 1573 C C . LEU A 1 196 ? -5.625 -27.484 -3.311 1 96.75 196 LEU A C 1
ATOM 1575 O O . LEU A 1 196 ? -4.645 -27.75 -4.008 1 96.75 196 LEU A O 1
ATOM 1579 N N . GLU A 1 197 ? -5.609 -27.375 -2.053 1 96.31 197 GLU A N 1
ATOM 1580 C CA . GLU A 1 197 ? -4.371 -27.594 -1.313 1 96.31 197 GLU A CA 1
ATOM 1581 C C . GLU A 1 197 ? -3.871 -29.016 -1.486 1 96.31 197 GLU A C 1
ATOM 1583 O O . GLU A 1 197 ? -2.674 -29.25 -1.674 1 96.31 197 GLU A O 1
ATOM 1588 N N . LYS A 1 198 ? -4.746 -29.875 -1.39 1 95.44 198 LYS A N 1
ATOM 1589 C CA . LYS A 1 198 ? -4.391 -31.281 -1.574 1 95.44 198 LYS A CA 1
ATOM 1590 C C . LYS A 1 198 ? -3.82 -31.516 -2.969 1 95.44 198 LYS A C 1
ATOM 1592 O O . LYS A 1 198 ? -2.822 -32.219 -3.123 1 95.44 198 LYS A O 1
ATOM 1597 N N . ILE A 1 199 ? -4.496 -30.969 -3.926 1 93.31 199 ILE A N 1
ATOM 1598 C CA . ILE A 1 199 ? -4.039 -31.125 -5.305 1 93.31 199 ILE A CA 1
ATOM 1599 C C . ILE A 1 199 ? -2.625 -30.562 -5.438 1 93.31 199 ILE A C 1
ATOM 1601 O O . ILE A 1 199 ? -1.749 -31.203 -6.027 1 93.31 199 ILE A O 1
ATOM 1605 N N . ALA A 1 200 ? -2.395 -29.406 -4.918 1 96.19 200 ALA A N 1
ATOM 1606 C CA . ALA A 1 200 ? -1.09 -28.75 -5 1 96.19 200 ALA A CA 1
ATOM 1607 C C . ALA A 1 200 ? -0.017 -29.594 -4.305 1 96.19 200 ALA A C 1
ATOM 1609 O O . ALA A 1 200 ? 1.078 -29.766 -4.84 1 96.19 200 ALA A O 1
ATOM 1610 N N . GLN A 1 201 ? -0.36 -30.078 -3.162 1 95.5 201 GLN A N 1
ATOM 1611 C CA . GLN A 1 201 ? 0.586 -30.891 -2.4 1 95.5 201 GLN A CA 1
ATOM 1612 C C . GLN A 1 201 ? 0.915 -32.188 -3.131 1 95.5 201 GLN A C 1
ATOM 1614 O O . GLN A 1 201 ? 2.059 -32.656 -3.107 1 95.5 201 GLN A O 1
ATOM 1619 N N . ASN A 1 202 ? -0.11 -32.75 -3.678 1 92.19 202 ASN A N 1
ATOM 1620 C CA . ASN A 1 202 ? 0.107 -33.969 -4.469 1 92.19 202 ASN A CA 1
ATOM 1621 C C . ASN A 1 202 ? 1.031 -33.688 -5.652 1 92.19 202 ASN A C 1
ATOM 1623 O O . ASN A 1 202 ? 1.937 -34.469 -5.93 1 92.19 202 ASN A O 1
ATOM 1627 N N . LEU A 1 203 ? 0.758 -32.625 -6.348 1 90.62 203 LEU A N 1
ATOM 1628 C CA . LEU A 1 203 ? 1.613 -32.25 -7.465 1 90.62 203 LEU A CA 1
ATOM 1629 C C . LEU A 1 203 ? 3.055 -32.031 -7.004 1 90.62 203 LEU A C 1
ATOM 1631 O O . LEU A 1 203 ? 3.986 -32.5 -7.664 1 90.62 203 LEU A O 1
ATOM 1635 N N . TYR A 1 204 ? 3.191 -31.391 -5.926 1 93.31 204 TYR A N 1
ATOM 1636 C CA . TYR A 1 204 ? 4.512 -31.156 -5.352 1 93.31 204 TYR A CA 1
ATOM 1637 C C . TYR A 1 204 ? 5.215 -32.469 -5.051 1 93.31 204 TYR A C 1
ATOM 1639 O O . TYR A 1 204 ? 6.375 -32.656 -5.418 1 93.31 204 TYR A O 1
ATOM 1647 N N . GLY A 1 205 ? 4.527 -33.344 -4.359 1 91.56 205 GLY A N 1
ATOM 1648 C CA . GLY A 1 205 ? 5.086 -34.656 -4.02 1 91.56 205 GLY A CA 1
ATOM 1649 C C . GLY A 1 205 ? 5.531 -35.438 -5.234 1 91.56 205 GLY A C 1
ATOM 1650 O O . GLY A 1 205 ? 6.621 -36 -5.238 1 91.56 205 GLY A O 1
ATOM 1651 N N . LEU A 1 206 ? 4.711 -35.469 -6.246 1 86.5 206 LEU A N 1
ATOM 1652 C CA . LEU A 1 206 ? 4.996 -36.188 -7.469 1 86.5 206 LEU A CA 1
ATOM 1653 C C . LEU A 1 206 ? 6.223 -35.625 -8.172 1 86.5 206 LEU A C 1
ATOM 1655 O O . LEU A 1 206 ? 7.078 -36.406 -8.641 1 86.5 206 LEU A O 1
ATOM 1659 N N . LEU A 1 207 ? 6.316 -34.375 -8.234 1 86.94 207 LEU A N 1
ATOM 1660 C CA . LEU A 1 207 ? 7.441 -33.75 -8.906 1 86.94 207 LEU A CA 1
ATOM 1661 C C . LEU A 1 207 ? 8.734 -33.938 -8.125 1 86.94 207 LEU A C 1
ATOM 1663 O O . LEU A 1 207 ? 9.797 -34.125 -8.711 1 86.94 207 LEU A O 1
ATOM 1667 N N . LYS A 1 208 ? 8.57 -33.844 -6.875 1 88.81 208 LYS A N 1
ATOM 1668 C CA . LYS A 1 208 ? 9.727 -34.062 -6.016 1 88.81 208 LYS A CA 1
ATOM 1669 C C . LYS A 1 208 ? 10.266 -35.469 -6.172 1 88.81 208 LYS A C 1
ATOM 1671 O O . LYS A 1 208 ? 11.477 -35.688 -6.242 1 88.81 208 LYS A O 1
ATOM 1676 N N . GLU A 1 209 ? 9.352 -36.375 -6.234 1 87 209 GLU A N 1
ATOM 1677 C CA . GLU A 1 209 ? 9.727 -37.781 -6.422 1 87 209 GLU A CA 1
ATOM 1678 C C . GLU A 1 209 ? 10.406 -38 -7.773 1 87 209 GLU A C 1
ATOM 1680 O O . GLU A 1 209 ? 11.266 -38.844 -7.91 1 87 209 GLU A O 1
ATOM 1685 N N . ASP A 1 210 ? 10.07 -37.188 -8.727 1 81.31 210 ASP A N 1
ATOM 1686 C CA . ASP A 1 210 ? 10.625 -37.312 -10.07 1 81.31 210 ASP A CA 1
ATOM 1687 C C . ASP A 1 210 ? 11.992 -36.625 -10.148 1 81.31 210 ASP A C 1
ATOM 1689 O O . ASP A 1 210 ? 12.609 -36.594 -11.219 1 81.31 210 ASP A O 1
ATOM 1693 N N . GLY A 1 211 ? 12.43 -36 -9.062 1 79.19 211 GLY A N 1
ATOM 1694 C CA . GLY A 1 211 ? 13.781 -35.469 -9.008 1 79.19 211 GLY A CA 1
ATOM 1695 C C . GLY A 1 211 ? 13.859 -33.969 -9.227 1 79.19 211 GLY A C 1
ATOM 1696 O O . GLY A 1 211 ? 14.953 -33.406 -9.336 1 79.19 211 GLY A O 1
ATOM 1697 N N . GLU A 1 212 ? 12.656 -33.438 -9.328 1 79.31 212 GLU A N 1
ATOM 1698 C CA . GLU A 1 212 ? 12.68 -31.984 -9.5 1 79.31 212 GLU A CA 1
ATOM 1699 C C . GLU A 1 212 ? 13.102 -31.281 -8.219 1 79.31 212 GLU A C 1
ATOM 1701 O O . GLU A 1 212 ? 12.797 -31.75 -7.117 1 79.31 212 GLU A O 1
ATOM 1706 N N . GLU A 1 213 ? 13.906 -30.188 -8.414 1 82.94 213 GLU A N 1
ATOM 1707 C CA . GLU A 1 213 ? 14.383 -29.422 -7.266 1 82.94 213 GLU A CA 1
ATOM 1708 C C . GLU A 1 213 ? 13.812 -28.016 -7.262 1 82.94 213 GLU A C 1
ATOM 1710 O O . GLU A 1 213 ? 13.43 -27.484 -8.312 1 82.94 213 GLU A O 1
ATOM 1715 N N . GLU A 1 214 ? 13.672 -27.422 -6.066 1 87.69 214 GLU A N 1
ATOM 1716 C CA . GLU A 1 214 ? 13.242 -26.031 -5.852 1 87.69 214 GLU A CA 1
ATOM 1717 C C . GLU A 1 214 ? 11.891 -25.766 -6.504 1 87.69 214 GLU A C 1
ATOM 1719 O O . GLU A 1 214 ? 11.734 -24.797 -7.242 1 87.69 214 GLU A O 1
ATOM 1724 N N . ILE A 1 215 ? 11.016 -26.75 -6.27 1 90.88 215 ILE A N 1
ATOM 1725 C CA . ILE A 1 215 ? 9.68 -26.656 -6.848 1 90.88 215 ILE A CA 1
ATOM 1726 C C . ILE A 1 215 ? 8.844 -25.641 -6.066 1 90.88 215 ILE A C 1
ATOM 1728 O O . ILE A 1 215 ? 8.812 -25.688 -4.832 1 90.88 215 ILE A O 1
ATOM 1732 N N . LEU A 1 216 ? 8.289 -24.766 -6.734 1 95.12 216 LEU A N 1
ATOM 1733 C CA . LEU A 1 216 ? 7.32 -23.844 -6.152 1 95.12 216 LEU A CA 1
ATOM 1734 C C . LEU A 1 216 ? 5.992 -23.906 -6.898 1 95.12 216 LEU A C 1
ATOM 1736 O O . LEU A 1 216 ? 5.961 -23.844 -8.125 1 95.12 216 LEU A O 1
ATOM 1740 N N . ILE A 1 217 ? 4.945 -24.125 -6.188 1 96.81 217 ILE A N 1
ATOM 1741 C CA . ILE A 1 217 ? 3.617 -24.203 -6.781 1 96.81 217 ILE A CA 1
ATOM 1742 C C . ILE A 1 217 ? 2.723 -23.109 -6.211 1 96.81 217 ILE A C 1
ATOM 1744 O O . ILE A 1 217 ? 2.666 -22.922 -4.992 1 96.81 217 ILE A O 1
ATOM 1748 N N . ALA A 1 218 ? 2.113 -22.391 -7.012 1 98.06 218 ALA A N 1
ATOM 1749 C CA . ALA A 1 218 ? 1.149 -21.359 -6.609 1 98.06 218 ALA A CA 1
ATOM 1750 C C . ALA A 1 218 ? -0.173 -21.531 -7.355 1 98.06 218 ALA A C 1
ATOM 1752 O O . ALA A 1 218 ? -0.2 -22.047 -8.477 1 98.06 218 ALA A O 1
ATOM 1753 N N . TYR A 1 219 ? -1.248 -21.172 -6.762 1 98.31 219 TYR A N 1
ATOM 1754 C CA . TYR A 1 219 ? -2.518 -21.328 -7.461 1 98.31 219 TYR A CA 1
ATOM 1755 C C . TYR A 1 219 ? -3.473 -20.188 -7.125 1 98.31 219 TYR A C 1
ATOM 1757 O O . TYR A 1 219 ? -3.334 -19.547 -6.086 1 98.31 219 TYR A O 1
ATOM 1765 N N . GLY A 1 220 ? -4.359 -19.938 -8.023 1 98.06 220 GLY A N 1
ATOM 1766 C CA . GLY A 1 220 ? -5.332 -18.859 -7.898 1 98.06 220 GLY A CA 1
ATOM 1767 C C . GLY A 1 220 ? -6.629 -19.297 -7.25 1 98.06 220 GLY A C 1
ATOM 1768 O O . GLY A 1 220 ? -6.637 -20.219 -6.43 1 98.06 220 GLY A O 1
ATOM 1769 N N . THR A 1 221 ? -7.672 -18.547 -7.492 1 96.75 221 THR A N 1
ATOM 1770 C CA . THR A 1 221 ? -8.992 -18.875 -6.957 1 96.75 221 THR A CA 1
ATOM 1771 C C . THR A 1 221 ? -9.82 -19.625 -7.992 1 96.75 221 THR A C 1
ATOM 1773 O O . THR A 1 221 ? -9.477 -19.656 -9.172 1 96.75 221 THR A O 1
ATOM 1776 N N . ILE A 1 222 ? -10.898 -20.219 -7.516 1 97.81 222 ILE A N 1
ATOM 1777 C CA . ILE A 1 222 ? -11.789 -20.984 -8.367 1 97.81 222 ILE A CA 1
ATOM 1778 C C . ILE A 1 222 ? -12.617 -20.047 -9.242 1 97.81 222 ILE A C 1
ATOM 1780 O O . ILE A 1 222 ? -13.133 -19.047 -8.758 1 97.81 222 ILE A O 1
ATOM 1784 N N . VAL A 1 223 ? -12.648 -20.359 -10.445 1 97.31 223 VAL A N 1
ATOM 1785 C CA . VAL A 1 223 ? -13.477 -19.609 -11.375 1 97.31 223 VAL A CA 1
ATOM 1786 C C . VAL A 1 223 ? -14.555 -20.531 -11.961 1 97.31 223 VAL A C 1
ATOM 1788 O O . VAL A 1 223 ? -14.367 -21.734 -12.039 1 97.31 223 VAL A O 1
ATOM 1791 N N . ASN A 1 224 ? -15.617 -19.906 -12.469 1 96.5 224 ASN A N 1
ATOM 1792 C CA . ASN A 1 224 ? -16.766 -20.703 -12.875 1 96.5 224 ASN A CA 1
ATOM 1793 C C . ASN A 1 224 ? -17.016 -20.609 -14.375 1 96.5 224 ASN A C 1
ATOM 1795 O O . ASN A 1 224 ? -17.906 -21.281 -14.906 1 96.5 224 ASN A O 1
ATOM 1799 N N . ASP A 1 225 ? -16.25 -19.797 -15.016 1 96.44 225 ASP A N 1
ATOM 1800 C CA . ASP A 1 225 ? -16.391 -19.594 -16.453 1 96.44 225 ASP A CA 1
ATOM 1801 C C . ASP A 1 225 ? -15.023 -19.5 -17.141 1 96.44 225 ASP A C 1
ATOM 1803 O O . ASP A 1 225 ? -14.078 -18.969 -16.562 1 96.44 225 ASP A O 1
ATOM 1807 N N . ILE A 1 226 ? -14.953 -19.938 -18.375 1 95.25 226 ILE A N 1
ATOM 1808 C CA . ILE A 1 226 ? -13.695 -20.016 -19.125 1 95.25 226 ILE A CA 1
ATOM 1809 C C . ILE A 1 226 ? -13.102 -18.625 -19.297 1 95.25 226 ILE A C 1
ATOM 1811 O O . ILE A 1 226 ? -11.883 -18.469 -19.312 1 95.25 226 ILE A O 1
ATOM 1815 N N . LYS A 1 227 ? -13.953 -17.656 -19.391 1 95.06 227 LYS A N 1
ATOM 1816 C CA . LYS A 1 227 ? -13.484 -16.281 -19.609 1 95.06 227 LYS A CA 1
ATOM 1817 C C . LYS A 1 227 ? -12.719 -15.758 -18.406 1 95.06 227 LYS A C 1
ATOM 1819 O O . LYS A 1 227 ? -11.969 -14.789 -18.516 1 95.06 227 LYS A O 1
ATOM 1824 N N . GLU A 1 228 ? -12.891 -16.406 -17.219 1 96.25 228 GLU A N 1
ATOM 1825 C CA . GLU A 1 228 ? -12.281 -15.938 -15.984 1 96.25 228 GLU A CA 1
ATOM 1826 C C . GLU A 1 228 ? -10.984 -16.688 -15.68 1 96.25 228 GLU A C 1
ATOM 1828 O O . GLU A 1 228 ? -10.344 -16.438 -14.664 1 96.25 228 GLU A O 1
ATOM 1833 N N . VAL A 1 229 ? -10.609 -17.531 -16.547 1 96.12 229 VAL A N 1
ATOM 1834 C CA . VAL A 1 229 ? -9.414 -18.344 -16.344 1 96.12 229 VAL A CA 1
ATOM 1835 C C . VAL A 1 229 ? -8.18 -17.453 -16.266 1 96.12 229 VAL A C 1
ATOM 1837 O O . VAL A 1 229 ? -7.262 -17.703 -15.484 1 96.12 229 VAL A O 1
ATOM 1840 N N . SER A 1 230 ? -8.211 -16.406 -17.031 1 96.5 230 SER A N 1
ATOM 1841 C CA . SER A 1 230 ? -7.102 -15.469 -17.016 1 96.5 230 SER A CA 1
ATOM 1842 C C . SER A 1 230 ? -6.961 -14.812 -15.641 1 96.5 230 SER A C 1
ATOM 1844 O O . SER A 1 230 ? -5.844 -14.531 -15.195 1 96.5 230 SER A O 1
ATOM 1846 N N . LYS A 1 231 ? -8.031 -14.609 -15.008 1 97.06 231 LYS A N 1
ATOM 1847 C CA . LYS A 1 231 ? -8.016 -14.047 -13.664 1 97.06 231 LYS A CA 1
ATOM 1848 C C . LYS A 1 231 ? -7.312 -14.977 -12.68 1 97.06 231 LYS A C 1
ATOM 1850 O O . LYS A 1 231 ? -6.445 -14.547 -11.914 1 97.06 231 LYS A O 1
ATOM 1855 N N . SER A 1 232 ? -7.68 -16.203 -12.688 1 97.94 232 SER A N 1
ATOM 1856 C CA . SER A 1 232 ? -7.043 -17.203 -11.836 1 97.94 232 SER A CA 1
ATOM 1857 C C . SER A 1 232 ? -5.547 -17.297 -12.117 1 97.94 232 SER A C 1
ATOM 1859 O O . SER A 1 232 ? -4.746 -17.469 -11.195 1 97.94 232 SER A O 1
ATOM 1861 N N . TYR A 1 233 ? -5.238 -17.141 -13.359 1 97.62 233 TYR A N 1
ATOM 1862 C CA . TYR A 1 233 ? -3.832 -17.172 -13.75 1 97.62 233 TYR A CA 1
ATOM 1863 C C . TYR A 1 233 ? -3.064 -16 -13.148 1 97.62 233 TYR A C 1
ATOM 1865 O O . TYR A 1 233 ? -1.993 -16.188 -12.57 1 97.62 233 TYR A O 1
ATOM 1873 N N . LYS A 1 234 ? -3.602 -14.859 -13.258 1 97.19 234 LYS A N 1
ATOM 1874 C CA . LYS A 1 234 ? -2.969 -13.664 -12.703 1 97.19 234 LYS A CA 1
ATOM 1875 C C . LYS A 1 234 ? -2.832 -13.773 -11.188 1 97.19 234 LYS A C 1
ATOM 1877 O O . LYS A 1 234 ? -1.816 -13.367 -10.617 1 97.19 234 LYS A O 1
ATOM 1882 N N . GLU A 1 235 ? -3.793 -14.281 -10.602 1 97.5 235 GLU A N 1
ATOM 1883 C CA . GLU A 1 235 ? -3.77 -14.508 -9.156 1 97.5 235 GLU A CA 1
ATOM 1884 C C . GLU A 1 235 ? -2.656 -15.477 -8.766 1 97.5 235 GLU A C 1
ATOM 1886 O O . GLU A 1 235 ? -1.914 -15.227 -7.816 1 97.5 235 GLU A O 1
ATOM 1891 N N . ALA A 1 236 ? -2.59 -16.531 -9.508 1 98 236 ALA A N 1
ATOM 1892 C CA . ALA A 1 236 ? -1.55 -17.516 -9.242 1 98 236 ALA A CA 1
ATOM 1893 C C . ALA A 1 236 ? -0.159 -16.922 -9.422 1 98 236 ALA A C 1
ATOM 1895 O O . ALA A 1 236 ? 0.753 -17.203 -8.641 1 98 236 ALA A O 1
ATOM 1896 N N . LYS A 1 237 ? -0.048 -16.172 -10.422 1 96.56 237 LYS A N 1
ATOM 1897 C CA . LYS A 1 237 ? 1.229 -15.516 -10.68 1 96.56 237 LYS A CA 1
ATOM 1898 C C . LYS A 1 237 ? 1.606 -14.586 -9.531 1 96.56 237 LYS A C 1
ATOM 1900 O O . LYS A 1 237 ? 2.752 -14.586 -9.07 1 96.56 237 LYS A O 1
ATOM 1905 N N . LEU A 1 238 ? 0.65 -13.859 -9.133 1 96.31 238 LEU A N 1
ATOM 1906 C CA . LEU A 1 238 ? 0.861 -12.984 -7.984 1 96.31 238 LEU A CA 1
AT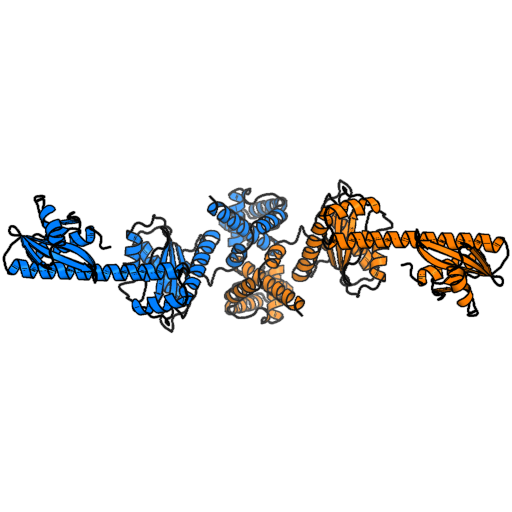OM 1907 C C . LEU A 1 238 ? 1.266 -13.797 -6.754 1 96.31 238 LEU A C 1
ATOM 1909 O O . LEU A 1 238 ? 2.193 -13.414 -6.035 1 96.31 238 LEU A O 1
ATOM 1913 N N . ALA A 1 239 ? 0.553 -14.82 -6.531 1 97.69 239 ALA A N 1
ATOM 1914 C CA . ALA A 1 239 ? 0.866 -15.688 -5.402 1 97.69 239 ALA A CA 1
ATOM 1915 C C . ALA A 1 239 ? 2.293 -16.219 -5.496 1 97.69 239 ALA A C 1
ATOM 1917 O O . ALA A 1 239 ? 3.008 -16.281 -4.496 1 97.69 239 ALA A O 1
ATOM 1918 N N . LEU A 1 240 ? 2.66 -16.578 -6.664 1 96.44 240 LEU A N 1
ATOM 1919 C CA . LEU A 1 240 ? 4.008 -17.078 -6.895 1 96.44 240 LEU A CA 1
ATOM 1920 C C . LEU A 1 240 ? 5.055 -16.031 -6.535 1 96.44 240 LEU A C 1
ATOM 1922 O O . LEU A 1 240 ? 5.996 -16.312 -5.793 1 96.44 240 LEU A O 1
ATOM 1926 N N . ASP A 1 241 ? 4.883 -14.836 -6.965 1 95.19 241 ASP A N 1
ATOM 1927 C CA . ASP A 1 241 ? 5.82 -13.75 -6.707 1 95.19 241 ASP A CA 1
ATOM 1928 C C . ASP A 1 241 ? 5.883 -13.422 -5.219 1 95.19 241 ASP A C 1
ATOM 1930 O O . ASP A 1 241 ? 6.969 -13.336 -4.641 1 95.19 241 ASP A O 1
ATOM 1934 N N . VAL A 1 242 ? 4.742 -13.273 -4.641 1 96.81 242 VAL A N 1
ATOM 1935 C CA . VAL A 1 242 ? 4.668 -12.945 -3.221 1 96.81 242 VAL A CA 1
ATOM 1936 C C . VAL A 1 242 ? 5.316 -14.062 -2.404 1 96.81 242 VAL A C 1
ATOM 1938 O O . VAL A 1 242 ? 6.035 -13.797 -1.438 1 96.81 242 VAL A O 1
ATOM 1941 N N . GLY A 1 243 ? 5 -15.258 -2.848 1 95.88 243 GLY A N 1
ATOM 1942 C CA . GLY A 1 243 ? 5.598 -16.406 -2.17 1 95.88 243 GLY A CA 1
ATOM 1943 C C . GLY A 1 243 ? 7.113 -16.391 -2.221 1 95.88 243 GLY A C 1
ATOM 1944 O O . GLY A 1 243 ? 7.773 -16.641 -1.211 1 95.88 243 GLY A O 1
ATOM 1945 N N . LYS A 1 244 ? 7.66 -16.094 -3.287 1 93.44 244 LYS A N 1
ATOM 1946 C CA . LYS A 1 244 ? 9.109 -16.047 -3.467 1 93.44 244 LYS A CA 1
ATOM 1947 C C . LYS A 1 244 ? 9.734 -14.977 -2.572 1 93.44 244 LYS A C 1
ATOM 1949 O O . LYS A 1 244 ? 10.844 -15.164 -2.062 1 93.44 244 LYS A O 1
ATOM 1954 N N . ILE A 1 245 ? 9.016 -13.953 -2.355 1 94.69 245 ILE A N 1
ATOM 1955 C CA . ILE A 1 245 ? 9.555 -12.82 -1.609 1 94.69 245 ILE A CA 1
ATOM 1956 C C . ILE A 1 245 ? 9.438 -13.094 -0.111 1 94.69 245 ILE A C 1
ATOM 1958 O O . ILE A 1 245 ? 10.398 -12.883 0.637 1 94.69 245 ILE A O 1
ATOM 1962 N N . PHE A 1 246 ? 8.289 -13.625 0.334 1 93.94 246 PHE A N 1
ATOM 1963 C CA . PHE A 1 246 ? 8 -13.562 1.762 1 93.94 246 PHE A CA 1
ATOM 1964 C C . PHE A 1 246 ? 7.918 -14.961 2.357 1 93.94 246 PHE A C 1
ATOM 1966 O O . PHE A 1 246 ? 7.984 -15.133 3.578 1 93.94 246 PHE A O 1
ATOM 1973 N N . PHE A 1 247 ? 7.641 -15.961 1.486 1 89.69 247 PHE A N 1
ATOM 1974 C CA . PHE A 1 247 ? 7.418 -17.312 2.004 1 89.69 247 PHE A CA 1
ATOM 1975 C C . PHE A 1 247 ? 8.516 -18.25 1.54 1 89.69 247 PHE A C 1
ATOM 1977 O O . PHE A 1 247 ? 8.234 -19.312 0.981 1 89.69 247 PHE A O 1
ATOM 1984 N N . GLY A 1 248 ? 9.68 -18 1.748 1 84.88 248 GLY A N 1
ATOM 1985 C CA . GLY A 1 248 ? 10.812 -18.766 1.249 1 84.88 248 GLY A CA 1
ATOM 1986 C C . GLY A 1 248 ? 10.797 -20.219 1.695 1 84.88 248 GLY A C 1
ATOM 1987 O O . GLY A 1 248 ? 11.367 -21.078 1.033 1 84.88 248 GLY A O 1
ATOM 1988 N N . GLU A 1 249 ? 10.047 -20.5 2.721 1 85.75 249 GLU A N 1
ATOM 1989 C CA . GLU A 1 249 ? 10.07 -21.859 3.256 1 85.75 249 GLU A CA 1
ATOM 1990 C C . GLU A 1 249 ? 8.883 -22.672 2.744 1 85.75 249 GLU A C 1
ATOM 1992 O O . GLU A 1 249 ? 8.805 -23.875 2.98 1 85.75 249 GLU A O 1
ATOM 1997 N N . ARG A 1 250 ? 8.07 -22.031 2.039 1 91.38 250 ARG A N 1
ATOM 1998 C CA . ARG A 1 250 ? 6.891 -22.734 1.533 1 91.38 250 ARG A CA 1
ATOM 1999 C C . ARG A 1 250 ? 7.07 -23.125 0.072 1 91.38 250 ARG A C 1
ATOM 2001 O O . ARG A 1 250 ? 7.691 -22.406 -0.703 1 91.38 250 ARG A O 1
ATOM 2008 N N . SER A 1 251 ? 6.496 -24.312 -0.192 1 95.12 251 SER A N 1
ATOM 2009 C CA . SER A 1 251 ? 6.574 -24.781 -1.568 1 95.12 251 SER A CA 1
ATOM 2010 C C . SER A 1 251 ? 5.246 -24.594 -2.295 1 95.12 251 SER A C 1
ATOM 2012 O O . SER A 1 251 ? 5.195 -24.656 -3.525 1 95.12 251 SER A O 1
ATOM 2014 N N . VAL A 1 252 ? 4.215 -24.5 -1.516 1 97.06 252 VAL A N 1
ATOM 2015 C CA . VAL A 1 252 ? 2.883 -24.297 -2.072 1 97.06 252 VAL A CA 1
ATOM 2016 C C . VAL A 1 252 ? 2.291 -23 -1.53 1 97.06 252 VAL A C 1
ATOM 2018 O O . VAL A 1 252 ? 2.26 -22.781 -0.316 1 97.06 252 VAL A O 1
ATOM 2021 N N . ILE A 1 253 ? 1.86 -22.141 -2.432 1 97.25 253 ILE A N 1
ATOM 2022 C CA . ILE A 1 253 ? 1.334 -20.844 -2.021 1 97.25 253 ILE A CA 1
ATOM 2023 C C . ILE A 1 253 ? -0.034 -20.625 -2.66 1 97.25 253 ILE A C 1
ATOM 2025 O O . ILE A 1 253 ? -0.181 -20.719 -3.881 1 97.25 253 ILE A O 1
ATOM 2029 N N . ALA A 1 254 ? -0.987 -20.297 -1.894 1 96.88 254 ALA A N 1
ATOM 2030 C CA . ALA A 1 254 ? -2.338 -20 -2.367 1 96.88 254 ALA A CA 1
ATOM 2031 C C . ALA A 1 254 ? -2.576 -18.5 -2.445 1 96.88 254 ALA A C 1
ATOM 2033 O O . ALA A 1 254 ? -2.178 -17.75 -1.546 1 96.88 254 ALA A O 1
ATOM 2034 N N . TYR A 1 255 ? -3.227 -18.078 -3.467 1 96.81 255 TYR A N 1
ATOM 2035 C CA . TYR A 1 255 ? -3.604 -16.672 -3.605 1 96.81 255 TYR A CA 1
ATOM 2036 C C . TYR A 1 255 ? -4.445 -16.219 -2.422 1 96.81 255 TYR A C 1
ATOM 2038 O O . TYR A 1 255 ? -4.359 -15.062 -1.998 1 96.81 255 TYR A O 1
ATOM 2046 N N . SER A 1 256 ? -5.152 -17.078 -1.922 1 93.31 256 SER A N 1
ATOM 2047 C CA . SER A 1 256 ? -6.078 -16.75 -0.842 1 93.31 256 SER A CA 1
ATOM 2048 C C . SER A 1 256 ? -5.359 -16.672 0.499 1 93.31 256 SER A C 1
ATOM 2050 O O . SER A 1 256 ? -5.977 -16.375 1.525 1 93.31 256 SER A O 1
ATOM 2052 N N . ALA A 1 257 ? -4.027 -16.875 0.521 1 92 257 ALA A N 1
ATOM 2053 C CA . ALA A 1 257 ? -3.279 -16.891 1.774 1 92 257 ALA A CA 1
ATOM 2054 C C . ALA A 1 257 ? -1.975 -16.109 1.645 1 92 257 ALA A C 1
ATOM 2056 O O . ALA A 1 257 ? -0.907 -16.594 2.016 1 92 257 ALA A O 1
ATOM 2057 N N . LEU A 1 258 ? -2.062 -14.914 1.253 1 94.94 258 LEU A N 1
ATOM 2058 C CA . LEU A 1 258 ? -0.856 -14.125 1.038 1 94.94 258 LEU A CA 1
ATOM 2059 C C . LEU A 1 258 ? -0.574 -13.227 2.238 1 94.94 258 LEU A C 1
ATOM 2061 O O . LEU A 1 258 ? 0.554 -12.766 2.422 1 94.94 258 LEU A O 1
ATOM 2065 N N . GLY A 1 259 ? -1.67 -12.898 2.969 1 93.44 259 GLY A N 1
ATOM 2066 C CA . GLY A 1 259 ? -1.509 -12.094 4.172 1 93.44 259 GLY A CA 1
ATOM 2067 C C . GLY A 1 259 ? -0.963 -10.711 3.895 1 93.44 259 GLY A C 1
ATOM 2068 O O . GLY A 1 259 ? -1.405 -10.039 2.961 1 93.44 259 GLY A O 1
ATOM 2069 N N . ILE A 1 260 ? 0.011 -10.297 4.727 1 95.69 260 ILE A N 1
ATOM 2070 C CA . ILE A 1 260 ? 0.557 -8.945 4.66 1 95.69 260 ILE A CA 1
ATOM 2071 C C . ILE A 1 260 ? 1.355 -8.773 3.371 1 95.69 260 ILE A C 1
ATOM 2073 O O . ILE A 1 260 ? 1.45 -7.668 2.834 1 95.69 260 ILE A O 1
ATOM 2077 N N . GLY A 1 261 ? 1.868 -9.875 2.918 1 96.56 261 GLY A N 1
ATOM 2078 C CA . GLY A 1 261 ? 2.617 -9.828 1.672 1 96.56 261 GLY A CA 1
ATOM 2079 C C . GLY A 1 261 ? 1.817 -9.25 0.518 1 96.56 261 GLY A C 1
ATOM 2080 O O . GLY A 1 261 ? 2.373 -8.586 -0.358 1 96.56 261 GLY A O 1
ATOM 2081 N N . ARG A 1 262 ? 0.527 -9.508 0.525 1 94.75 262 ARG A N 1
ATOM 2082 C CA . ARG A 1 262 ? -0.36 -8.977 -0.502 1 94.75 262 ARG A CA 1
ATOM 2083 C C . ARG A 1 262 ? -0.324 -7.453 -0.518 1 94.75 262 ARG A C 1
ATOM 2085 O O . ARG A 1 262 ? -0.308 -6.836 -1.586 1 94.75 262 ARG A O 1
ATOM 2092 N N . LEU A 1 263 ? -0.333 -6.863 0.667 1 96.75 263 LEU A N 1
ATOM 2093 C CA . LEU A 1 263 ? -0.355 -5.41 0.8 1 96.75 263 LEU A CA 1
ATOM 2094 C C . LEU A 1 263 ? 0.963 -4.801 0.333 1 96.75 263 LEU A C 1
ATOM 2096 O O . LEU A 1 263 ? 0.969 -3.842 -0.441 1 96.75 263 LEU A O 1
ATOM 2100 N N . ILE A 1 264 ? 2.031 -5.371 0.778 1 97.19 264 ILE A N 1
ATOM 2101 C CA . ILE A 1 264 ? 3.357 -4.816 0.533 1 97.19 264 ILE A CA 1
ATOM 2102 C C . ILE A 1 264 ? 3.676 -4.879 -0.959 1 97.19 264 ILE A C 1
ATOM 2104 O O . ILE A 1 264 ? 4.242 -3.938 -1.519 1 97.19 264 ILE A O 1
ATOM 2108 N N . TYR A 1 265 ? 3.238 -6.016 -1.554 1 95.88 265 TYR A N 1
ATOM 2109 C CA . TYR A 1 265 ? 3.525 -6.246 -2.965 1 95.88 265 TYR A CA 1
ATOM 2110 C C . TYR A 1 265 ? 2.879 -5.176 -3.834 1 95.88 265 TYR A C 1
ATOM 2112 O O . TYR A 1 265 ? 3.297 -4.953 -4.973 1 95.88 265 TYR A O 1
ATOM 2120 N N . GLN A 1 266 ? 1.924 -4.469 -3.328 1 93.69 266 GLN A N 1
ATOM 2121 C CA . GLN A 1 266 ? 1.188 -3.486 -4.113 1 93.69 266 GLN A CA 1
ATOM 2122 C C . GLN A 1 266 ? 1.681 -2.07 -3.826 1 93.69 266 GLN A C 1
ATOM 2124 O O . GLN A 1 266 ? 1.176 -1.104 -4.398 1 93.69 266 GLN A O 1
ATOM 2129 N N . LEU A 1 267 ? 2.639 -1.914 -3.014 1 95.69 267 LEU A N 1
ATOM 2130 C CA . LEU A 1 267 ? 3.141 -0.596 -2.639 1 95.69 267 LEU A CA 1
ATOM 2131 C C . LEU A 1 267 ? 4.086 -0.051 -3.703 1 95.69 267 LEU A C 1
ATOM 2133 O O . LEU A 1 267 ? 4.934 -0.784 -4.223 1 95.69 267 LEU A O 1
ATOM 2137 N N . PRO A 1 268 ? 3.926 1.194 -4.051 1 95.12 268 PRO A N 1
ATOM 2138 C CA . PRO A 1 268 ? 4.906 1.813 -4.945 1 95.12 268 PRO A CA 1
ATOM 2139 C C . PRO A 1 268 ? 6.301 1.891 -4.328 1 95.12 268 PRO A C 1
ATOM 2141 O O . PRO A 1 268 ? 6.434 2.16 -3.131 1 95.12 268 PRO A O 1
ATOM 2144 N N . ILE A 1 269 ? 7.316 1.731 -5.113 1 94.75 269 ILE A N 1
ATOM 2145 C CA . ILE A 1 269 ? 8.703 1.646 -4.66 1 94.75 269 ILE A CA 1
ATOM 2146 C C . ILE A 1 269 ? 9.109 2.961 -4 1 94.75 269 ILE A C 1
ATOM 2148 O O . ILE A 1 269 ? 9.742 2.961 -2.939 1 94.75 269 ILE A O 1
ATOM 2152 N N . PRO A 1 270 ? 8.695 4.133 -4.531 1 94.06 270 PRO A N 1
ATOM 2153 C CA . PRO A 1 270 ? 9.07 5.375 -3.857 1 94.06 270 PRO A CA 1
ATOM 2154 C C . PRO A 1 270 ? 8.539 5.461 -2.43 1 94.06 270 PRO A C 1
ATOM 2156 O O . PRO A 1 270 ? 9.227 5.977 -1.541 1 94.06 270 PRO A O 1
ATOM 2159 N N . LEU A 1 271 ? 7.379 4.98 -2.25 1 94.62 271 LEU A N 1
ATOM 2160 C CA . LEU A 1 271 ? 6.797 4.957 -0.911 1 94.62 271 LEU A CA 1
ATOM 2161 C C . LEU A 1 271 ? 7.59 4.035 0.01 1 94.62 271 LEU A C 1
ATOM 2163 O O . LEU A 1 271 ? 7.824 4.367 1.175 1 94.62 271 LEU A O 1
ATOM 2167 N N . CYS A 1 272 ? 8 2.922 -0.493 1 95.5 272 CYS A N 1
ATOM 2168 C CA . CYS A 1 272 ? 8.82 1.982 0.271 1 95.5 272 CYS A CA 1
ATOM 2169 C C . CYS A 1 272 ? 10.125 2.627 0.706 1 95.5 272 CYS A C 1
ATOM 2171 O O . CYS A 1 272 ? 10.539 2.494 1.861 1 95.5 272 CYS A O 1
ATOM 2173 N N . LYS A 1 273 ? 10.695 3.291 -0.219 1 93.44 273 LYS A N 1
ATOM 2174 C CA . LYS A 1 273 ? 11.961 3.955 0.076 1 93.44 273 LYS A CA 1
ATOM 2175 C C . LYS A 1 273 ? 11.797 4.996 1.18 1 93.44 273 LYS A C 1
ATOM 2177 O O . LYS A 1 273 ? 12.625 5.09 2.084 1 93.44 273 LYS A O 1
ATOM 2182 N N . MET A 1 274 ? 10.734 5.742 1.055 1 92.19 274 MET A N 1
ATOM 2183 C CA . MET A 1 274 ? 10.438 6.754 2.066 1 92.19 274 MET A CA 1
ATOM 2184 C C . MET A 1 274 ? 10.234 6.113 3.436 1 92.19 274 MET A C 1
ATOM 2186 O O . MET A 1 274 ? 10.727 6.621 4.441 1 92.19 274 MET A O 1
ATOM 2190 N N . PHE A 1 275 ? 9.586 5.055 3.498 1 94.69 275 PHE A N 1
ATOM 2191 C CA . PHE A 1 275 ? 9.312 4.332 4.734 1 94.69 275 PHE A CA 1
ATOM 2192 C C . PHE A 1 275 ? 10.602 3.811 5.352 1 94.69 275 PHE A C 1
ATOM 2194 O O . PHE A 1 275 ? 10.828 3.957 6.555 1 94.69 275 PHE A O 1
ATOM 2201 N N . ILE A 1 276 ? 11.414 3.246 4.543 1 92.94 276 ILE A N 1
ATOM 2202 C CA . ILE A 1 276 ? 12.656 2.674 5.043 1 92.94 276 ILE A CA 1
ATOM 2203 C C . ILE A 1 276 ? 13.562 3.785 5.57 1 92.94 276 ILE A C 1
ATOM 2205 O O . ILE A 1 276 ? 14.203 3.627 6.609 1 92.94 276 ILE A O 1
ATOM 2209 N N . ARG A 1 277 ? 13.57 4.875 4.875 1 90.31 277 ARG A N 1
ATOM 2210 C CA . ARG A 1 277 ? 14.352 6.016 5.336 1 90.31 277 ARG A CA 1
ATOM 2211 C C . ARG A 1 277 ? 13.859 6.516 6.688 1 90.31 277 ARG A C 1
ATOM 2213 O O . ARG A 1 277 ? 14.656 6.898 7.547 1 90.31 277 ARG A O 1
ATOM 2220 N N . GLU A 1 278 ? 12.617 6.531 6.801 1 90 278 GLU A N 1
ATOM 2221 C CA . GLU A 1 278 ? 11.992 6.961 8.047 1 90 278 GLU A CA 1
ATOM 2222 C C . GLU A 1 278 ? 12.375 6.043 9.203 1 90 278 GLU A C 1
ATOM 2224 O O . GLU A 1 278 ? 12.688 6.512 10.297 1 90 278 GLU A O 1
ATOM 2229 N N . ILE A 1 279 ? 12.344 4.812 8.938 1 88.69 279 ILE A N 1
ATOM 2230 C CA . ILE A 1 279 ? 12.516 3.828 10 1 88.69 279 ILE A CA 1
ATOM 2231 C C . ILE A 1 279 ? 13.992 3.674 10.336 1 88.69 279 ILE A C 1
ATOM 2233 O O . ILE A 1 279 ? 14.367 3.574 11.508 1 88.69 279 ILE A O 1
ATOM 2237 N N . PHE A 1 280 ? 14.836 3.688 9.336 1 85.31 280 PHE A N 1
ATOM 2238 C CA . PHE A 1 280 ? 16.234 3.383 9.586 1 85.31 280 PHE A CA 1
ATOM 2239 C C . PHE A 1 280 ? 17.094 4.633 9.438 1 85.31 280 PHE A C 1
ATOM 2241 O O . PHE A 1 280 ? 18.328 4.555 9.461 1 85.31 280 PHE A O 1
ATOM 2248 N N . GLU A 1 281 ? 16.531 5.805 9.453 1 76.38 281 GLU A N 1
ATOM 2249 C CA . GLU A 1 281 ? 17.203 7.102 9.383 1 76.38 281 GLU A CA 1
ATOM 2250 C C . GLU A 1 281 ? 18.312 7.09 8.336 1 76.38 281 GLU A C 1
ATOM 2252 O O . GLU A 1 281 ? 19.438 7.504 8.617 1 76.38 281 GLU A O 1
ATOM 2257 N N . GLY A 1 282 ? 17.969 6.574 7.266 1 67.44 282 GLY A N 1
ATOM 2258 C CA . GLY A 1 282 ? 18.891 6.57 6.145 1 67.44 282 GLY A CA 1
ATOM 2259 C C . GLY A 1 282 ? 19.828 5.379 6.152 1 67.44 282 GLY A C 1
ATOM 2260 O O . GLY A 1 282 ? 20.562 5.148 5.184 1 67.44 282 GLY A O 1
ATOM 2261 N N . LYS A 1 283 ? 19.875 4.633 7.262 1 69.75 283 LYS A N 1
ATOM 2262 C CA . LYS A 1 283 ? 20.641 3.389 7.254 1 69.75 283 LYS A CA 1
ATOM 2263 C C . LYS A 1 283 ? 19.844 2.26 6.602 1 69.75 283 LYS A C 1
ATOM 2265 O O . LYS A 1 283 ? 18.609 2.316 6.539 1 69.75 283 LYS A O 1
ATOM 2270 N N . SER A 1 284 ? 20.484 1.387 5.797 1 65.69 284 SER A N 1
ATOM 2271 C CA . SER A 1 284 ? 19.797 0.267 5.172 1 65.69 284 SER A CA 1
ATOM 2272 C C . SER A 1 284 ? 19.906 -0.999 6.012 1 65.69 284 SER A C 1
ATOM 2274 O O . SER A 1 284 ? 20.953 -1.239 6.637 1 65.69 284 SER A O 1
ATOM 2276 N N . PRO A 1 285 ? 18.781 -1.699 6.234 1 64.25 285 PRO A N 1
ATOM 2277 C CA . PRO A 1 285 ? 18.891 -3.002 6.895 1 64.25 285 PRO A CA 1
ATOM 2278 C C . PRO A 1 285 ? 19.953 -3.896 6.27 1 64.25 285 PRO A C 1
ATOM 2280 O O . PRO A 1 285 ? 20.484 -4.793 6.934 1 64.25 285 PRO A O 1
ATOM 2283 N N . ASP A 1 286 ? 20.156 -3.633 5.082 1 67.31 286 ASP A N 1
ATOM 2284 C CA . ASP A 1 286 ? 21.203 -4.418 4.449 1 67.31 286 ASP A CA 1
ATOM 2285 C C . ASP A 1 286 ? 22.562 -4.16 5.105 1 67.31 286 ASP A C 1
ATOM 2287 O O . ASP A 1 286 ? 23.5 -4.93 4.918 1 67.31 286 ASP A O 1
ATOM 2291 N N . ASP A 1 287 ? 22.438 -3.217 5.891 1 74.38 287 ASP A N 1
ATOM 2292 C CA . ASP A 1 287 ? 23.688 -2.834 6.527 1 74.38 287 ASP A CA 1
ATOM 2293 C C . ASP A 1 287 ? 23.922 -3.627 7.812 1 74.38 287 ASP A C 1
ATOM 2295 O O . ASP A 1 287 ? 25 -3.584 8.391 1 74.38 287 ASP A O 1
ATOM 2299 N N . PHE A 1 288 ? 22.875 -4.41 8.102 1 82.94 288 PHE A N 1
ATOM 2300 C CA . PHE A 1 288 ? 23.031 -5.207 9.312 1 82.94 288 PHE A CA 1
ATOM 2301 C C . PHE A 1 288 ? 23.859 -6.453 9.031 1 82.94 288 PHE A C 1
ATOM 2303 O O . PHE A 1 288 ? 23.719 -7.074 7.977 1 82.94 288 PHE A O 1
ATOM 2310 N N . ASP A 1 289 ? 24.703 -6.738 9.852 1 85.56 289 ASP A N 1
ATOM 2311 C CA . ASP A 1 289 ? 25.516 -7.938 9.68 1 85.56 289 ASP A CA 1
ATOM 2312 C C . ASP A 1 289 ? 24.688 -9.203 9.891 1 85.56 289 ASP A C 1
ATOM 2314 O O . ASP A 1 289 ? 23.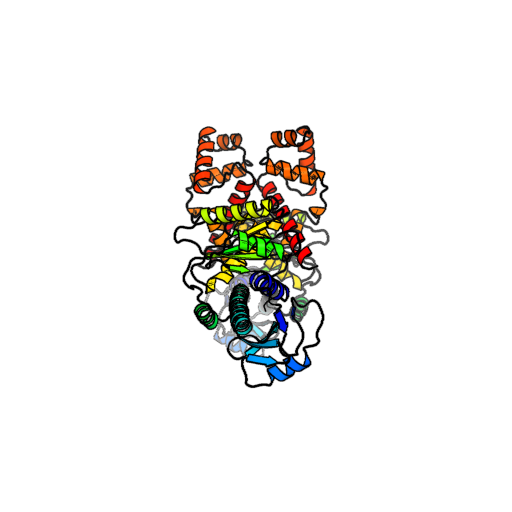578 -9.133 10.414 1 85.56 289 ASP A O 1
ATOM 2318 N N . GLU A 1 290 ? 25.219 -10.305 9.609 1 88.12 290 GLU A N 1
ATOM 2319 C CA . GLU A 1 290 ? 24.516 -11.586 9.641 1 88.12 290 GLU A CA 1
ATOM 2320 C C . GLU A 1 290 ? 24.125 -11.961 11.07 1 88.12 290 GLU A C 1
ATOM 2322 O O . GLU A 1 290 ? 23.047 -12.516 11.289 1 88.12 290 GLU A O 1
ATOM 2327 N N . GLU A 1 291 ? 24.938 -11.648 11.961 1 91.06 291 GLU A N 1
ATOM 2328 C CA . GLU A 1 291 ? 24.656 -11.969 13.359 1 91.06 291 GLU A CA 1
ATOM 2329 C C . GLU A 1 291 ? 23.438 -11.203 13.859 1 91.06 291 GLU A C 1
ATOM 2331 O O . GLU A 1 291 ? 22.578 -11.773 14.539 1 91.06 291 GLU A O 1
ATOM 2336 N N . THR A 1 292 ? 23.406 -10 13.555 1 91.31 292 THR A N 1
ATOM 2337 C CA . THR A 1 292 ? 22.281 -9.156 13.961 1 91.31 292 THR A CA 1
ATOM 2338 C C . THR A 1 292 ? 20.984 -9.641 13.336 1 91.31 292 THR A C 1
ATOM 2340 O O . THR A 1 292 ? 19.969 -9.766 14.023 1 91.31 292 THR A O 1
ATOM 2343 N N . LEU A 1 293 ? 21.125 -10.023 12.102 1 90.62 293 LEU A N 1
ATOM 2344 C CA . LEU A 1 293 ? 19.938 -10.484 11.398 1 90.62 293 LEU A CA 1
ATOM 2345 C C . LEU A 1 293 ? 19.453 -11.812 11.977 1 90.62 293 LEU A C 1
ATOM 2347 O O . LEU A 1 293 ? 18.25 -12.008 12.141 1 90.62 293 LEU A O 1
ATOM 2351 N N . THR A 1 294 ? 20.328 -12.617 12.227 1 93.44 294 THR A N 1
ATOM 2352 C CA . THR A 1 294 ? 19.984 -13.898 12.836 1 93.44 294 THR A CA 1
ATOM 2353 C C . THR A 1 294 ? 19.328 -13.695 14.203 1 93.44 294 THR A C 1
ATOM 2355 O O . THR A 1 294 ? 18.359 -14.375 14.531 1 93.44 294 THR A O 1
ATOM 2358 N N . THR A 1 295 ? 19.891 -12.789 14.93 1 94.94 295 THR A N 1
ATOM 2359 C CA . THR A 1 295 ? 19.344 -12.477 16.25 1 94.94 295 THR A CA 1
ATOM 2360 C C . THR A 1 295 ? 17.891 -12 16.125 1 94.94 295 THR A C 1
ATOM 2362 O O . THR A 1 295 ? 17.016 -12.484 16.828 1 94.94 295 THR A O 1
ATOM 2365 N N . ILE A 1 296 ? 17.672 -11.141 15.203 1 94.62 296 ILE A N 1
ATOM 2366 C CA . ILE A 1 296 ? 16.359 -10.539 15 1 94.62 296 ILE A CA 1
ATOM 2367 C C . ILE A 1 296 ? 15.359 -11.625 14.57 1 94.62 296 ILE A C 1
ATOM 2369 O O . ILE A 1 296 ? 14.289 -11.75 15.156 1 94.62 296 ILE A O 1
ATOM 2373 N N . ASN A 1 297 ? 15.797 -12.398 13.609 1 93.12 297 ASN A N 1
ATOM 2374 C CA . ASN A 1 297 ? 14.914 -13.43 13.07 1 93.12 297 ASN A CA 1
ATOM 2375 C C . ASN A 1 297 ? 14.555 -14.469 14.133 1 93.12 297 ASN A C 1
ATOM 2377 O O . ASN A 1 297 ? 13.391 -14.867 14.242 1 93.12 297 ASN A O 1
ATOM 2381 N N . LYS A 1 298 ? 15.508 -14.883 14.859 1 95.75 298 LYS A N 1
ATOM 2382 C CA . LYS A 1 298 ? 15.266 -15.867 15.906 1 95.75 298 LYS A CA 1
ATOM 2383 C C . LYS A 1 298 ? 14.367 -15.289 17 1 95.75 298 LYS A C 1
ATOM 2385 O O . LYS A 1 298 ? 13.523 -16 17.547 1 95.75 298 LYS A O 1
ATOM 2390 N N . PHE A 1 299 ? 14.602 -14.039 17.344 1 96.62 299 PHE A N 1
ATOM 2391 C CA . PHE A 1 299 ? 13.773 -13.375 18.344 1 96.62 299 PHE A CA 1
ATOM 2392 C C . PHE A 1 299 ? 12.32 -13.336 17.906 1 96.62 299 PHE A C 1
ATOM 2394 O O . PHE A 1 299 ? 11.422 -13.625 18.703 1 96.62 299 PHE A O 1
ATOM 2401 N N . PHE A 1 300 ? 12.117 -13.086 16.625 1 95.19 300 PHE A N 1
ATOM 2402 C CA . PHE A 1 300 ? 10.766 -13.07 16.078 1 95.19 300 PHE A CA 1
ATOM 2403 C C . PHE A 1 300 ? 10.18 -14.477 16.062 1 95.19 300 PHE A C 1
ATOM 2405 O O . PHE A 1 300 ? 9.008 -14.672 16.406 1 95.19 300 PHE A O 1
ATOM 2412 N N . GLU A 1 301 ? 10.977 -15.383 15.695 1 94 301 GLU A N 1
ATOM 2413 C CA . GLU A 1 301 ? 10.531 -16.766 15.633 1 94 301 GLU A CA 1
ATOM 2414 C C . GLU A 1 301 ? 10.086 -17.266 17 1 94 301 GLU A C 1
ATOM 2416 O O . GLU A 1 301 ? 9.211 -18.125 17.109 1 94 301 GLU A O 1
ATOM 2421 N N . ASN A 1 302 ? 10.727 -16.703 17.969 1 94.62 302 ASN A N 1
ATOM 2422 C CA . ASN A 1 302 ? 10.406 -17.109 19.328 1 94.62 302 ASN A CA 1
ATOM 2423 C C . ASN A 1 302 ? 9.391 -16.172 19.984 1 94.62 302 ASN A C 1
ATOM 2425 O O . ASN A 1 302 ? 9.367 -16.031 21.203 1 94.62 302 ASN A O 1
ATOM 2429 N N . ASN A 1 303 ? 8.672 -15.469 19.172 1 93.88 303 ASN A N 1
ATOM 2430 C CA . ASN A 1 303 ? 7.547 -14.648 19.594 1 93.88 303 ASN A CA 1
ATOM 2431 C C . ASN A 1 303 ? 7.973 -13.617 20.641 1 93.88 303 ASN A C 1
ATOM 2433 O O . ASN A 1 303 ? 7.285 -13.414 21.641 1 93.88 303 ASN A O 1
ATOM 2437 N N . LEU A 1 304 ? 9.148 -13.117 20.547 1 94.25 304 LEU A N 1
ATOM 2438 C CA . LEU A 1 304 ? 9.719 -12.023 21.328 1 94.25 304 LEU A CA 1
ATOM 2439 C C . LEU A 1 304 ? 10.07 -12.492 22.734 1 94.25 304 LEU A C 1
ATOM 2441 O O . LEU A 1 304 ? 10.07 -11.695 23.672 1 94.25 304 LEU A O 1
ATOM 2445 N N . ASN A 1 305 ? 10.289 -13.734 22.828 1 92.81 305 ASN A N 1
ATOM 2446 C CA . ASN A 1 305 ? 10.68 -14.297 24.125 1 92.81 305 ASN A CA 1
ATOM 2447 C C . ASN A 1 305 ? 12.195 -14.289 24.297 1 92.81 305 ASN A C 1
ATOM 2449 O O . ASN A 1 305 ? 12.914 -15 23.594 1 92.81 305 ASN A O 1
ATOM 2453 N N . VAL A 1 306 ? 12.609 -13.594 25.281 1 93.75 306 VAL A N 1
ATOM 2454 C CA . VAL A 1 306 ? 14.039 -13.383 25.484 1 93.75 306 VAL A CA 1
ATOM 2455 C C . VAL A 1 306 ? 14.695 -14.695 25.938 1 93.75 306 VAL A C 1
ATOM 2457 O O . VAL A 1 306 ? 15.727 -15.094 25.391 1 93.75 306 VAL A O 1
ATOM 2460 N N . SER A 1 307 ? 14.062 -15.391 26.828 1 93.81 307 SER A N 1
ATOM 2461 C CA . SER A 1 307 ? 14.625 -16.609 27.391 1 93.81 307 SER A CA 1
ATOM 2462 C C . SER A 1 307 ? 14.75 -17.703 26.328 1 93.81 307 SER A C 1
ATOM 2464 O O . SER A 1 307 ? 15.812 -18.312 26.188 1 93.81 307 SER A O 1
ATOM 2466 N N . GLU A 1 308 ? 13.727 -17.875 25.578 1 94.31 308 GLU A N 1
ATOM 2467 C CA . GLU A 1 308 ? 13.742 -18.891 24.547 1 94.31 308 GLU A CA 1
ATOM 2468 C C . GLU A 1 308 ? 14.727 -18.562 23.438 1 94.31 308 GLU A C 1
ATOM 2470 O O . GLU A 1 308 ? 15.414 -19.438 22.922 1 94.31 308 GLU A O 1
ATOM 2475 N N . THR A 1 309 ? 14.82 -17.328 23.109 1 96.62 309 THR A N 1
ATOM 2476 C CA . THR A 1 309 ? 15.727 -16.906 22.062 1 96.62 309 THR A CA 1
ATOM 2477 C C . THR A 1 309 ? 17.188 -17.109 22.469 1 96.62 309 THR A C 1
ATOM 2479 O O . THR A 1 309 ? 17.984 -17.641 21.688 1 96.62 309 THR A O 1
ATOM 2482 N N . SER A 1 310 ? 17.5 -16.734 23.688 1 96.81 310 SER A N 1
ATOM 2483 C CA . SER A 1 310 ? 18.859 -16.922 24.172 1 96.81 310 SER A CA 1
ATOM 2484 C C . SER A 1 310 ? 19.25 -18.391 24.188 1 96.81 310 SER A C 1
ATOM 2486 O O . SER A 1 310 ? 20.375 -18.75 23.828 1 96.81 310 SER A O 1
ATOM 2488 N N . ARG A 1 311 ? 18.344 -19.188 24.578 1 96.81 311 ARG A N 1
ATOM 2489 C CA . ARG A 1 311 ? 18.578 -20.625 24.609 1 96.81 311 ARG A CA 1
ATOM 2490 C C . ARG A 1 311 ? 18.859 -21.156 23.203 1 96.81 311 ARG A C 1
ATOM 2492 O O . ARG A 1 311 ? 19.828 -21.906 23 1 96.81 311 ARG A O 1
ATOM 2499 N N . GLN A 1 312 ? 18.125 -20.766 22.219 1 95.88 312 GLN A N 1
ATOM 2500 C CA . GLN A 1 312 ? 18.25 -21.281 20.859 1 95.88 312 GLN A CA 1
ATOM 2501 C C . GLN A 1 312 ? 19.5 -20.75 20.172 1 95.88 312 GLN A C 1
ATOM 2503 O O . GLN A 1 312 ? 20.078 -21.422 19.312 1 95.88 312 GLN A O 1
ATOM 2508 N N . LEU A 1 313 ? 19.875 -19.547 20.531 1 96.44 313 LEU A N 1
ATOM 2509 C CA . LEU A 1 313 ? 21.078 -18.953 19.953 1 96.44 313 LEU A CA 1
ATOM 2510 C C . LEU A 1 313 ? 22.328 -19.391 20.719 1 96.44 313 LEU A C 1
ATOM 2512 O O . LEU A 1 313 ? 23.453 -19.094 20.297 1 96.44 313 LEU A O 1
ATOM 2516 N N . TYR A 1 314 ? 22.172 -20.062 21.844 1 96.19 314 TYR A N 1
ATOM 2517 C CA . TYR A 1 314 ? 23.266 -20.547 22.688 1 96.19 314 TYR A CA 1
ATOM 2518 C C . TYR A 1 314 ? 24.109 -19.406 23.219 1 96.19 314 TYR A C 1
ATOM 2520 O O . TYR A 1 314 ? 25.344 -19.438 23.141 1 96.19 314 TYR A O 1
ATOM 2528 N N . ILE A 1 315 ? 23.406 -18.391 23.719 1 96.62 315 ILE A N 1
ATOM 2529 C CA . ILE A 1 315 ? 24.062 -17.266 24.344 1 96.62 315 ILE A CA 1
ATOM 2530 C C . ILE A 1 315 ? 23.359 -16.922 25.672 1 96.62 315 ILE A C 1
ATOM 2532 O O . ILE A 1 315 ? 22.266 -17.422 25.938 1 96.62 315 ILE A O 1
ATOM 2536 N N . HIS A 1 316 ? 24.031 -16.156 26.5 1 95.56 316 HIS A N 1
ATOM 2537 C CA . HIS A 1 316 ? 23.438 -15.734 27.766 1 95.56 316 HIS A CA 1
ATOM 2538 C C . HIS A 1 316 ? 22.359 -14.688 27.547 1 95.56 316 HIS A C 1
ATOM 2540 O O . HIS A 1 316 ? 22.438 -13.883 26.609 1 95.56 316 HIS A O 1
ATOM 2546 N N . ARG A 1 317 ? 21.453 -14.656 28.484 1 95.56 317 ARG A N 1
ATOM 2547 C CA . ARG A 1 317 ? 20.344 -13.719 28.406 1 95.56 317 ARG A CA 1
ATOM 2548 C C . ARG A 1 317 ? 20.844 -12.281 28.312 1 95.56 317 ARG A C 1
ATOM 2550 O O . ARG A 1 317 ? 20.312 -11.477 27.547 1 95.56 317 ARG A O 1
ATOM 2557 N N . ASN A 1 318 ? 21.922 -11.984 29 1 95.25 318 ASN A N 1
ATOM 2558 C CA . ASN A 1 318 ? 22.453 -10.625 29.031 1 95.25 318 ASN A CA 1
ATOM 2559 C C . ASN A 1 318 ? 23.109 -10.25 27.703 1 95.25 318 ASN A C 1
ATOM 2561 O O . ASN A 1 318 ? 23.109 -9.078 27.312 1 95.25 318 ASN A O 1
ATOM 2565 N N . THR A 1 319 ? 23.656 -11.203 27.062 1 96.12 319 THR A N 1
ATOM 2566 C CA . THR A 1 319 ? 24.234 -10.969 25.734 1 96.12 319 THR A CA 1
ATOM 2567 C C . THR A 1 319 ? 23.156 -10.617 24.719 1 96.12 319 THR A C 1
ATOM 2569 O O . THR A 1 319 ? 23.328 -9.719 23.906 1 96.12 319 THR A O 1
ATOM 2572 N N . LEU A 1 320 ? 22.078 -11.383 24.812 1 96.75 320 LEU A N 1
ATOM 2573 C CA . LEU A 1 320 ? 20.969 -11.094 23.922 1 96.75 320 LEU A CA 1
ATOM 2574 C C . LEU A 1 320 ? 20.406 -9.688 24.172 1 96.75 320 LEU A C 1
ATOM 2576 O O . LEU A 1 320 ? 20.156 -8.945 23.219 1 96.75 320 LEU A O 1
ATOM 2580 N N . VAL A 1 321 ? 20.266 -9.375 25.438 1 96.56 321 VAL A N 1
ATOM 2581 C CA . VAL A 1 321 ? 19.734 -8.062 25.812 1 96.56 321 VAL A CA 1
ATOM 2582 C C . VAL A 1 321 ? 20.672 -6.969 25.281 1 96.56 321 VAL A C 1
ATOM 2584 O O . VAL A 1 321 ? 20.203 -5.941 24.781 1 96.56 321 VAL A O 1
ATOM 2587 N N . TYR A 1 322 ? 21.906 -7.258 25.359 1 95.88 322 TYR A N 1
ATOM 2588 C CA . TYR A 1 322 ? 22.891 -6.312 24.859 1 95.88 322 TYR A CA 1
ATOM 2589 C C . TYR A 1 322 ? 22.734 -6.105 23.359 1 95.88 322 TYR A C 1
ATOM 2591 O O . TYR A 1 322 ? 22.797 -4.977 22.859 1 95.88 322 TYR A O 1
ATOM 2599 N N . ARG A 1 323 ? 22.578 -7.172 22.625 1 95.44 323 ARG A N 1
ATOM 2600 C CA . ARG A 1 323 ? 22.391 -7.094 21.188 1 95.44 323 ARG A CA 1
ATOM 2601 C C . ARG A 1 323 ? 21.141 -6.289 20.844 1 95.44 323 ARG A C 1
ATOM 2603 O O . ARG A 1 323 ? 21.156 -5.465 19.922 1 95.44 323 ARG A O 1
ATOM 2610 N N . LEU A 1 324 ? 20.125 -6.516 21.578 1 96.31 324 LEU A N 1
ATOM 2611 C CA . LEU A 1 324 ? 18.859 -5.82 21.344 1 96.31 324 LEU A CA 1
ATOM 2612 C C . LEU A 1 324 ? 18.984 -4.34 21.672 1 96.31 324 LEU A C 1
ATOM 2614 O O . LEU A 1 324 ? 18.422 -3.492 20.969 1 96.31 324 LEU A O 1
ATOM 2618 N N . ASP A 1 325 ? 19.719 -4.043 22.703 1 95.81 325 ASP A N 1
ATOM 2619 C CA . ASP A 1 325 ? 19.969 -2.656 23.062 1 95.81 325 ASP A CA 1
ATOM 2620 C C . ASP A 1 325 ? 20.766 -1.937 21.969 1 95.81 325 ASP A C 1
ATOM 2622 O O . ASP A 1 325 ? 20.5 -0.771 21.672 1 95.81 325 ASP A O 1
ATOM 2626 N N . LYS A 1 326 ? 21.688 -2.6 21.484 1 92.31 326 LYS A N 1
ATOM 2627 C CA . LYS A 1 326 ? 22.469 -2.043 20.391 1 92.31 326 LYS A CA 1
ATOM 2628 C C . LYS A 1 326 ? 21.609 -1.732 19.188 1 92.31 326 LYS A C 1
ATOM 2630 O O . LYS A 1 326 ? 21.781 -0.698 18.531 1 92.31 326 LYS A O 1
ATOM 2635 N N . LEU A 1 327 ? 20.766 -2.627 18.891 1 91.06 327 LEU A N 1
ATOM 2636 C CA . LEU A 1 327 ? 19.844 -2.438 17.781 1 91.06 327 LEU A CA 1
ATOM 2637 C C . LEU A 1 327 ? 18.938 -1.23 18.031 1 91.06 327 LEU A C 1
ATOM 2639 O O . LEU A 1 327 ? 18.672 -0.451 17.109 1 91.06 327 LEU A O 1
ATOM 2643 N N . GLN A 1 328 ? 18.469 -1.145 19.234 1 93.12 328 GLN A N 1
ATOM 2644 C CA . GLN A 1 328 ? 17.625 -0.015 19.594 1 93.12 328 GLN A CA 1
ATOM 2645 C C . GLN A 1 328 ? 18.359 1.308 19.438 1 93.12 328 GLN A C 1
ATOM 2647 O O . GLN A 1 328 ? 17.797 2.287 18.953 1 93.12 328 GLN A O 1
ATOM 2652 N N . LYS A 1 329 ? 19.516 1.351 19.828 1 89.38 329 LYS A N 1
ATOM 2653 C CA . LYS A 1 329 ? 20.328 2.561 19.719 1 89.38 329 LYS A CA 1
ATOM 2654 C C . LYS A 1 329 ? 20.547 2.947 18.266 1 89.38 329 LYS A C 1
ATOM 2656 O O . LYS A 1 329 ? 20.562 4.133 17.922 1 89.38 329 LYS A O 1
ATOM 2661 N N . SER A 1 330 ? 20.688 1.971 17.453 1 84.62 330 SER A N 1
ATOM 2662 C CA . SER A 1 330 ? 21 2.223 16.047 1 84.62 330 SER A CA 1
ATOM 2663 C C . SER A 1 330 ? 19.75 2.572 15.258 1 84.62 330 SER A C 1
ATOM 2665 O O . SER A 1 330 ? 19.828 3.318 14.281 1 84.62 330 SER A O 1
ATOM 2667 N N . THR A 1 331 ? 18.609 2.055 15.586 1 86.06 331 THR A N 1
ATOM 2668 C CA . THR A 1 331 ? 17.406 2.225 14.766 1 86.06 331 THR A CA 1
ATOM 2669 C C . THR A 1 331 ? 16.359 3.066 15.492 1 86.06 331 THR A C 1
ATOM 2671 O O . THR A 1 331 ? 15.445 3.594 14.875 1 86.06 331 THR A O 1
ATOM 2674 N N . GLY A 1 332 ? 16.5 3.078 16.859 1 87.25 332 GLY A N 1
ATOM 2675 C CA . GLY A 1 332 ? 15.5 3.76 17.672 1 87.25 332 GLY A CA 1
ATOM 2676 C C . GLY A 1 332 ? 14.312 2.883 18.016 1 87.25 332 GLY A C 1
ATOM 2677 O O . GLY A 1 332 ? 13.406 3.312 18.734 1 87.25 332 GLY A O 1
ATOM 2678 N N . LEU A 1 333 ? 14.375 1.628 17.531 1 91.69 333 LEU A N 1
ATOM 2679 C CA . LEU A 1 333 ? 13.266 0.711 17.766 1 91.69 333 LEU A CA 1
ATOM 2680 C C . LEU A 1 333 ? 13.648 -0.355 18.797 1 91.69 333 LEU A C 1
ATOM 2682 O O . LEU A 1 333 ? 14.695 -0.991 18.672 1 91.69 333 LEU A O 1
ATOM 2686 N N . ASP A 1 334 ? 12.891 -0.474 19.734 1 95.62 334 ASP A N 1
ATOM 2687 C CA . ASP A 1 334 ? 13.07 -1.528 20.734 1 95.62 334 ASP A CA 1
ATOM 2688 C C . ASP A 1 334 ? 12.242 -2.764 20.375 1 95.62 334 ASP A C 1
ATOM 2690 O O . ASP A 1 334 ? 11.031 -2.789 20.594 1 95.62 334 ASP A O 1
ATOM 2694 N N . LEU A 1 335 ? 12.914 -3.822 19.984 1 95.5 335 LEU A N 1
ATOM 2695 C CA . LEU A 1 335 ? 12.234 -5.012 19.484 1 95.5 335 LEU A CA 1
ATOM 2696 C C . LEU A 1 335 ? 11.461 -5.711 20.594 1 95.5 335 LEU A C 1
ATOM 2698 O O . LEU A 1 335 ? 10.617 -6.57 20.312 1 95.5 335 LEU A O 1
ATOM 2702 N N . ARG A 1 336 ? 11.742 -5.344 21.859 1 94.5 336 ARG A N 1
ATOM 2703 C CA . ARG A 1 336 ? 11.023 -5.938 22.969 1 94.5 336 ARG A CA 1
ATOM 2704 C C . ARG A 1 336 ? 9.625 -5.328 23.109 1 94.5 336 ARG A C 1
ATOM 2706 O O . ARG A 1 336 ? 8.766 -5.883 23.797 1 94.5 336 ARG A O 1
ATOM 2713 N N . VAL A 1 337 ? 9.414 -4.211 22.469 1 95.12 337 VAL A N 1
ATOM 2714 C CA . VAL A 1 337 ? 8.109 -3.551 22.391 1 95.12 337 VAL A CA 1
ATOM 2715 C C . VAL A 1 337 ? 7.371 -4.008 21.125 1 95.12 337 VAL A C 1
ATOM 2717 O O . VAL A 1 337 ? 7.895 -3.889 20.016 1 95.12 337 VAL A O 1
ATOM 2720 N N . PHE A 1 338 ? 6.199 -4.516 21.328 1 95.25 338 PHE A N 1
ATOM 2721 C CA . PHE A 1 338 ? 5.445 -5.141 20.25 1 95.25 338 PHE A CA 1
ATOM 2722 C C . PHE A 1 338 ? 5.289 -4.184 19.078 1 95.25 338 PHE A C 1
ATOM 2724 O O . PHE A 1 338 ? 5.543 -4.555 17.922 1 95.25 338 PHE A O 1
ATOM 2731 N N . GLU A 1 339 ? 4.969 -2.977 19.312 1 93.38 339 GLU A N 1
ATOM 2732 C CA . GLU A 1 339 ? 4.75 -1.99 18.25 1 93.38 339 GLU A CA 1
ATOM 2733 C C . GLU A 1 339 ? 6.023 -1.756 17.438 1 93.38 339 GLU A C 1
ATOM 2735 O O . GLU A 1 339 ? 5.973 -1.644 16.219 1 93.38 339 GLU A O 1
ATOM 2740 N N . ASP A 1 340 ? 7.098 -1.672 18.109 1 94.88 340 ASP A N 1
ATOM 2741 C CA . ASP A 1 340 ? 8.375 -1.479 17.438 1 94.88 340 ASP A CA 1
ATOM 2742 C C . ASP A 1 340 ? 8.773 -2.723 16.656 1 94.88 340 ASP A C 1
ATOM 2744 O O . ASP A 1 340 ? 9.336 -2.615 15.555 1 94.88 340 ASP A O 1
ATOM 2748 N N . ALA A 1 341 ? 8.484 -3.836 17.266 1 96.12 341 ALA A N 1
ATOM 2749 C CA . ALA A 1 341 ? 8.805 -5.098 16.594 1 96.12 341 ALA A CA 1
ATOM 2750 C C . ALA A 1 341 ? 8.039 -5.246 15.289 1 96.12 341 ALA A C 1
ATOM 2752 O O . ALA A 1 341 ? 8.594 -5.688 14.281 1 96.12 341 ALA A O 1
ATOM 2753 N N . ILE A 1 342 ? 6.809 -4.879 15.336 1 96.25 342 ILE A N 1
ATOM 2754 C CA . ILE A 1 342 ? 5.988 -4.945 14.133 1 96.25 342 ILE A CA 1
ATOM 2755 C C . ILE A 1 342 ? 6.562 -4.023 13.062 1 96.25 342 ILE A C 1
ATOM 2757 O O . ILE A 1 342 ? 6.676 -4.41 11.891 1 96.25 342 ILE A O 1
ATOM 2761 N N . THR A 1 343 ? 6.895 -2.875 13.477 1 95.38 343 THR A N 1
ATOM 2762 C CA . THR A 1 343 ? 7.449 -1.902 12.539 1 95.38 343 THR A CA 1
ATOM 2763 C C . THR A 1 343 ? 8.727 -2.436 11.906 1 95.38 343 THR A C 1
ATOM 2765 O O . THR A 1 343 ? 8.914 -2.328 10.688 1 95.38 343 THR A O 1
ATOM 2768 N N . PHE A 1 344 ? 9.508 -2.975 12.734 1 94.44 344 PHE A N 1
ATOM 2769 C CA . PHE A 1 344 ? 10.766 -3.525 12.25 1 94.44 344 PHE A CA 1
ATOM 2770 C C . PHE A 1 344 ? 10.516 -4.676 11.281 1 94.44 344 PHE A C 1
ATOM 2772 O O . PHE A 1 344 ? 11.141 -4.742 10.219 1 94.44 344 PHE A O 1
ATOM 2779 N N . LYS A 1 345 ? 9.688 -5.574 11.625 1 95.5 345 LYS A N 1
ATOM 2780 C CA . LYS A 1 345 ? 9.367 -6.727 10.789 1 95.5 345 LYS A CA 1
ATOM 2781 C C . LYS A 1 345 ? 8.82 -6.289 9.43 1 95.5 345 LYS A C 1
ATOM 2783 O O . LYS A 1 345 ? 9.25 -6.797 8.391 1 95.5 345 LYS A O 1
ATOM 2788 N N . ILE A 1 346 ? 7.918 -5.359 9.469 1 96.19 346 ILE A N 1
ATOM 2789 C CA . ILE A 1 346 ? 7.352 -4.832 8.234 1 96.19 346 ILE A CA 1
ATOM 2790 C C . ILE A 1 346 ? 8.453 -4.18 7.398 1 96.19 346 ILE A C 1
ATOM 2792 O O . ILE A 1 346 ? 8.484 -4.332 6.176 1 96.19 346 ILE A O 1
ATOM 2796 N N . ALA A 1 347 ? 9.328 -3.439 8.055 1 94.62 347 ALA A N 1
ATOM 2797 C CA . ALA A 1 347 ? 10.438 -2.807 7.344 1 94.62 347 ALA A CA 1
ATOM 2798 C C . ALA A 1 347 ? 11.305 -3.848 6.637 1 94.62 347 ALA A C 1
ATOM 2800 O O . ALA A 1 347 ? 11.703 -3.656 5.488 1 94.62 347 ALA A O 1
ATOM 2801 N N . LEU A 1 348 ? 11.555 -4.93 7.336 1 92.94 348 LEU A N 1
ATOM 2802 C CA . LEU A 1 348 ? 12.336 -6.004 6.73 1 92.94 348 LEU A CA 1
ATOM 2803 C C . LEU A 1 348 ? 11.617 -6.578 5.516 1 92.94 348 LEU A C 1
ATOM 2805 O O . LEU A 1 348 ? 12.25 -6.871 4.496 1 92.94 348 LEU A O 1
ATOM 2809 N N . MET A 1 349 ? 10.352 -6.73 5.629 1 94.69 349 MET A N 1
ATOM 2810 C CA . MET A 1 349 ? 9.555 -7.254 4.52 1 94.69 349 MET A CA 1
ATOM 2811 C C . MET A 1 349 ? 9.602 -6.305 3.326 1 94.69 349 MET A C 1
ATOM 2813 O O . MET A 1 349 ? 9.727 -6.75 2.184 1 94.69 349 MET A O 1
ATOM 2817 N N . VAL A 1 350 ? 9.5 -5.051 3.621 1 95.88 350 VAL A N 1
ATOM 2818 C CA . VAL A 1 350 ? 9.516 -4.035 2.572 1 95.88 350 VAL A CA 1
ATOM 2819 C C . VAL A 1 350 ? 10.867 -4.043 1.867 1 95.88 350 VAL A C 1
ATOM 2821 O O . VAL A 1 350 ? 10.938 -3.924 0.642 1 95.88 350 VAL A O 1
ATOM 2824 N N . VAL A 1 351 ? 11.891 -4.176 2.607 1 93.25 351 VAL A N 1
ATOM 2825 C CA . VAL A 1 351 ? 13.227 -4.23 2.035 1 93.25 351 VAL A CA 1
ATOM 2826 C C . VAL A 1 351 ? 13.336 -5.43 1.095 1 93.25 351 VAL A C 1
ATOM 2828 O O . VAL A 1 351 ? 13.883 -5.312 -0.007 1 93.25 351 VAL A O 1
ATOM 2831 N N . LYS A 1 352 ? 12.875 -6.566 1.56 1 93.38 352 LYS A N 1
ATOM 2832 C CA . LYS A 1 352 ? 12.875 -7.758 0.718 1 93.38 352 LYS A CA 1
ATOM 2833 C C . LYS A 1 352 ? 12.125 -7.512 -0.588 1 93.38 352 LYS A C 1
ATOM 2835 O O . LYS A 1 352 ? 12.586 -7.922 -1.658 1 93.38 352 LYS A O 1
ATOM 2840 N N . TYR A 1 353 ? 11.023 -6.879 -0.509 1 96.19 353 TYR A N 1
ATOM 2841 C CA . TYR A 1 353 ? 10.219 -6.547 -1.678 1 96.19 353 TYR A CA 1
ATOM 2842 C C . TYR A 1 353 ? 10.992 -5.656 -2.641 1 96.19 353 TYR A C 1
ATOM 2844 O O . TYR A 1 353 ? 11.047 -5.926 -3.842 1 96.19 353 TYR A O 1
ATOM 2852 N N . MET A 1 354 ? 11.578 -4.656 -2.072 1 94.38 354 MET A N 1
ATOM 2853 C CA . MET A 1 354 ? 12.344 -3.725 -2.891 1 94.38 354 MET A CA 1
ATOM 2854 C C . MET A 1 354 ? 13.484 -4.441 -3.609 1 94.38 354 MET A C 1
ATOM 2856 O O . MET A 1 354 ? 13.734 -4.191 -4.789 1 94.38 354 MET A O 1
ATOM 2860 N N . LYS A 1 355 ? 14.164 -5.289 -2.916 1 92.56 355 LYS A N 1
ATOM 2861 C CA . LYS A 1 355 ? 15.266 -6.043 -3.504 1 92.56 355 LYS A CA 1
ATOM 2862 C C . LYS A 1 355 ? 14.781 -6.941 -4.637 1 92.56 355 LYS A C 1
ATOM 2864 O O . LYS A 1 355 ? 15.438 -7.055 -5.672 1 92.56 355 LYS A O 1
ATOM 2869 N N . TYR A 1 356 ? 13.672 -7.551 -4.402 1 92.56 356 TYR A N 1
ATOM 2870 C CA . TYR A 1 356 ? 13.086 -8.406 -5.43 1 92.56 356 TYR A CA 1
ATOM 2871 C C . TYR A 1 356 ? 12.742 -7.602 -6.68 1 92.56 356 TYR A C 1
ATOM 2873 O O . TYR A 1 356 ? 13.039 -8.023 -7.797 1 92.56 356 TYR A O 1
ATOM 2881 N N . MET A 1 357 ? 12.125 -6.469 -6.516 1 91.75 357 MET A N 1
ATOM 2882 C CA . MET A 1 357 ? 11.719 -5.629 -7.637 1 91.75 357 MET A CA 1
ATOM 2883 C C . MET A 1 357 ? 12.938 -5.129 -8.414 1 91.75 357 MET A C 1
ATOM 2885 O O . MET A 1 357 ? 12.891 -5 -9.633 1 91.75 357 MET A O 1
ATOM 2889 N N . GLU A 1 358 ? 13.93 -4.824 -7.695 1 89.44 358 GLU A N 1
ATOM 2890 C CA . GLU A 1 358 ? 15.164 -4.387 -8.336 1 89.44 358 GLU A CA 1
ATOM 2891 C C . GLU A 1 358 ? 15.781 -5.508 -9.18 1 89.44 358 GLU A C 1
ATOM 2893 O O . GLU A 1 358 ? 16.359 -5.254 -10.234 1 89.44 358 GLU A O 1
ATOM 2898 N N . SER A 1 359 ? 15.68 -6.723 -8.734 1 86.69 359 SER A N 1
ATOM 2899 C CA . SER A 1 359 ? 16.25 -7.867 -9.438 1 86.69 359 SER A CA 1
ATOM 2900 C C . SER A 1 359 ? 15.484 -8.164 -10.727 1 86.69 359 SER A C 1
ATOM 2902 O O . SER A 1 359 ? 16.031 -8.758 -11.656 1 86.69 359 SER A O 1
ATOM 2904 N N . LEU A 1 360 ? 14.227 -7.793 -10.766 1 81.69 360 LEU A N 1
ATOM 2905 C CA . LEU A 1 360 ? 13.43 -8.016 -11.969 1 81.69 360 LEU A CA 1
ATOM 2906 C C . LEU A 1 360 ? 13.805 -7.031 -13.062 1 81.69 360 LEU A C 1
ATOM 2908 O O . LEU A 1 360 ? 13.625 -7.312 -14.25 1 81.69 360 LEU A O 1
ATOM 2912 N N . GLU A 1 361 ? 14.188 -5.836 -12.711 1 70.44 361 GLU A N 1
ATOM 2913 C CA . GLU A 1 361 ? 14.57 -4.82 -13.688 1 70.44 361 GLU A CA 1
ATOM 2914 C C . GLU A 1 361 ? 15.898 -5.172 -14.359 1 70.44 361 GLU A C 1
ATOM 2916 O O . GLU A 1 361 ? 16.172 -4.715 -15.469 1 70.44 361 GLU A O 1
ATOM 2921 N N . TYR A 1 362 ? 16.734 -6.027 -13.859 1 58.97 362 TYR A N 1
ATOM 2922 C CA . TYR A 1 362 ? 17.969 -6.445 -14.516 1 58.97 362 TYR A CA 1
ATOM 2923 C C . TYR A 1 362 ? 17.797 -7.812 -15.164 1 58.97 362 TYR A C 1
ATOM 2925 O O . TYR A 1 362 ? 17.078 -8.672 -14.648 1 58.97 362 TYR A O 1
ATOM 2933 N N . MET B 1 1 ? -10.727 43.906 3.254 1 60.84 1 MET B N 1
ATOM 2934 C CA . MET B 1 1 ? -11.469 45.094 3.684 1 60.84 1 MET B CA 1
ATOM 2935 C C . MET B 1 1 ? -11.469 45.219 5.203 1 60.84 1 MET B C 1
ATOM 2937 O O . MET B 1 1 ? -11.422 44.188 5.91 1 60.84 1 MET B O 1
ATOM 2941 N N . ILE B 1 2 ? -11.195 46.531 5.555 1 76.06 2 ILE B N 1
ATOM 2942 C CA . ILE B 1 2 ? -11.195 46.812 6.988 1 76.06 2 ILE B CA 1
ATOM 2943 C C . ILE B 1 2 ? -12.602 46.594 7.555 1 76.06 2 ILE B C 1
ATOM 2945 O O . ILE B 1 2 ? -13.594 47 6.922 1 76.06 2 ILE B O 1
ATOM 2949 N N . SER B 1 3 ? -12.734 45.844 8.531 1 77.19 3 SER B N 1
ATOM 2950 C CA . SER B 1 3 ? -14.047 45.594 9.125 1 77.19 3 SER B CA 1
ATOM 2951 C C . SER B 1 3 ? -14.609 46.875 9.734 1 77.19 3 SER B C 1
ATOM 2953 O O . SER B 1 3 ? -13.852 47.781 10.117 1 77.19 3 SER B O 1
ATOM 2955 N N . ASN B 1 4 ? -15.992 46.969 9.727 1 84.75 4 ASN B N 1
ATOM 2956 C CA . ASN B 1 4 ? -16.656 48.125 10.352 1 84.75 4 ASN B CA 1
ATOM 2957 C C . ASN B 1 4 ? -16.266 48.25 11.812 1 84.75 4 ASN B C 1
ATOM 2959 O O . ASN B 1 4 ? -16.156 49.375 12.32 1 84.75 4 ASN B O 1
ATOM 2963 N N . GLN B 1 5 ? -15.945 47.125 12.336 1 84.94 5 GLN B N 1
ATOM 2964 C CA . GLN B 1 5 ? -15.57 47.125 13.742 1 84.94 5 GLN B CA 1
ATOM 2965 C C . GLN B 1 5 ? -14.219 47.812 13.945 1 84.94 5 GLN B C 1
ATOM 2967 O O . GLN B 1 5 ? -14.047 48.594 14.891 1 84.94 5 GLN B O 1
ATOM 2972 N N . ILE B 1 6 ? -13.359 47.562 13.055 1 85.88 6 ILE B N 1
ATOM 2973 C CA . ILE B 1 6 ? -12.039 48.188 13.133 1 85.88 6 ILE B CA 1
ATOM 2974 C C . ILE B 1 6 ? -12.156 49.688 12.891 1 85.88 6 ILE B C 1
ATOM 2976 O O . ILE B 1 6 ? -11.539 50.5 13.602 1 85.88 6 ILE B O 1
ATOM 2980 N N . LEU B 1 7 ? -12.969 50.094 11.953 1 90.31 7 LEU B N 1
ATOM 2981 C CA . LEU B 1 7 ? -13.219 51.5 11.68 1 90.31 7 LEU B CA 1
ATOM 2982 C C . LEU B 1 7 ? -13.82 52.188 12.906 1 90.31 7 LEU B C 1
ATOM 2984 O O . LEU B 1 7 ? -13.375 53.281 13.289 1 90.31 7 LEU B O 1
ATOM 2988 N N . GLN B 1 8 ? -14.781 51.531 13.547 1 90.19 8 GLN B N 1
ATOM 2989 C CA . GLN B 1 8 ? -15.469 52.094 14.711 1 90.19 8 GLN B CA 1
ATOM 2990 C C . GLN B 1 8 ? -14.508 52.281 15.875 1 90.19 8 GLN B C 1
ATOM 2992 O O . GLN B 1 8 ? -14.492 53.344 16.5 1 90.19 8 GLN B O 1
ATOM 2997 N N . ASN B 1 9 ? -13.695 51.281 16.094 1 90.31 9 ASN B N 1
ATOM 2998 C CA . ASN B 1 9 ? -12.727 51.375 17.172 1 90.31 9 ASN B CA 1
ATOM 2999 C C . ASN B 1 9 ? -11.727 52.531 16.938 1 90.31 9 ASN B C 1
ATOM 3001 O O . ASN B 1 9 ? -11.352 53.219 17.875 1 90.31 9 ASN B O 1
ATOM 3005 N N . THR B 1 10 ? -11.328 52.625 15.688 1 91.44 10 THR B N 1
ATOM 3006 C CA . THR B 1 10 ? -10.359 53.656 15.328 1 91.44 10 THR B CA 1
ATOM 3007 C C . THR B 1 10 ? -10.922 55.062 15.586 1 91.44 10 THR B C 1
ATOM 3009 O O . THR B 1 10 ? -10.289 55.875 16.25 1 91.44 10 THR B O 1
ATOM 3012 N N . ILE B 1 11 ? -12.172 55.344 15.18 1 93.12 11 ILE B N 1
ATOM 3013 C CA . ILE B 1 11 ? -12.711 56.688 15.305 1 93.12 11 ILE B CA 1
ATOM 3014 C C . ILE B 1 11 ? -13.148 56.938 16.75 1 93.12 11 ILE B C 1
ATOM 3016 O O . ILE B 1 11 ? -13.125 58.062 17.219 1 93.12 11 ILE B O 1
ATOM 3020 N N . GLU B 1 12 ? -13.508 55.875 17.469 1 92.5 12 GLU B N 1
ATOM 3021 C CA . GLU B 1 12 ? -13.797 56.031 18.891 1 92.5 12 GLU B CA 1
ATOM 3022 C C . GLU B 1 12 ? -12.547 56.438 19.672 1 92.5 12 GLU B C 1
ATOM 3024 O O . GLU B 1 12 ? -12.609 57.281 20.547 1 92.5 12 GLU B O 1
ATOM 3029 N N . GLY B 1 13 ? -11.492 55.781 19.344 1 92.31 13 GLY B N 1
ATOM 3030 C CA . GLY B 1 13 ? -10.234 56.156 19.953 1 92.31 13 GLY B CA 1
ATOM 3031 C C . GLY B 1 13 ? -9.836 57.594 19.688 1 92.31 13 GLY B C 1
ATOM 3032 O O . GLY B 1 13 ? -9.414 58.312 20.594 1 92.31 13 GLY B O 1
ATOM 3033 N N . LEU B 1 14 ? -9.953 58.031 18.453 1 92.5 14 LEU B N 1
ATOM 3034 C CA . LEU B 1 14 ? -9.625 59.375 18.062 1 92.5 14 LEU B CA 1
ATOM 3035 C C . LEU B 1 14 ? -10.539 60.375 18.781 1 92.5 14 LEU B C 1
ATOM 3037 O O . LEU B 1 14 ? -10.086 61.438 19.219 1 92.5 14 LEU B O 1
ATOM 3041 N N . LYS B 1 15 ? -11.789 60.062 18.891 1 93.69 15 LYS B N 1
ATOM 3042 C CA . LYS B 1 15 ? -12.734 60.906 19.609 1 93.69 15 LYS B CA 1
ATOM 3043 C C . LYS B 1 15 ? -12.336 61.031 21.078 1 93.69 15 LYS B C 1
ATOM 3045 O O . LYS B 1 15 ? -12.422 62.125 21.641 1 93.69 15 LYS B O 1
ATOM 3050 N N . GLY B 1 16 ? -11.977 59.969 21.641 1 93.38 16 GLY B N 1
ATOM 3051 C CA . GLY B 1 16 ? -11.547 60 23.031 1 93.38 16 GLY B CA 1
ATOM 3052 C C . GLY B 1 16 ? -10.383 60.969 23.281 1 93.38 16 GLY B C 1
ATOM 3053 O O . GLY B 1 16 ? -10.281 61.562 24.344 1 93.38 16 GLY B O 1
ATOM 3054 N N . ILE B 1 17 ? -9.578 61.031 22.281 1 92.94 17 ILE B N 1
ATOM 3055 C CA . ILE B 1 17 ? -8.383 61.844 22.391 1 92.94 17 ILE B CA 1
ATOM 3056 C C . ILE B 1 17 ? -8.703 63.312 22 1 92.94 17 ILE B C 1
ATOM 3058 O O . ILE B 1 17 ? -8.305 64.25 22.703 1 92.94 17 ILE B O 1
ATOM 3062 N N . THR B 1 18 ? -9.484 63.562 20.922 1 93.19 18 THR B N 1
ATOM 3063 C CA . THR B 1 18 ? -9.648 64.875 20.328 1 93.19 18 THR B CA 1
ATOM 3064 C C . THR B 1 18 ? -10.992 65.5 20.719 1 93.19 18 THR B C 1
ATOM 3066 O O . THR B 1 18 ? -11.211 66.688 20.562 1 93.19 18 THR B O 1
ATOM 3069 N N . ARG B 1 19 ? -12 64.625 21.141 1 92.56 19 ARG B N 1
ATOM 3070 C CA . ARG B 1 19 ? -13.375 65 21.5 1 92.56 19 ARG B CA 1
ATOM 3071 C C . ARG B 1 19 ? -14.164 65.375 20.266 1 92.56 19 ARG B C 1
ATOM 3073 O O . ARG B 1 19 ? -15.195 66.062 20.375 1 92.56 19 ARG B O 1
ATOM 3080 N N . ILE B 1 20 ? -13.57 65.125 19.172 1 93.88 20 ILE B N 1
ATOM 3081 C CA . ILE B 1 20 ? -14.25 65.375 17.906 1 93.88 20 ILE B CA 1
ATOM 3082 C C . ILE B 1 20 ? -14.984 64.125 17.453 1 93.88 20 ILE B C 1
ATOM 3084 O O . ILE B 1 20 ? -14.461 63 17.547 1 93.88 20 ILE B O 1
ATOM 3088 N N . ASP B 1 21 ? -16.203 64.312 17.016 1 94.81 21 ASP B N 1
ATOM 3089 C CA . ASP B 1 21 ? -16.969 63.188 16.469 1 94.81 21 ASP B CA 1
ATOM 3090 C C . ASP B 1 21 ? -16.594 62.906 15.023 1 94.81 21 ASP B C 1
ATOM 3092 O O . ASP B 1 21 ? -16.391 63.844 14.242 1 94.81 21 ASP B O 1
ATOM 3096 N N . PHE B 1 22 ? -16.562 61.625 14.695 1 95.06 22 PHE B N 1
ATOM 3097 C CA . PHE B 1 22 ? -16.219 61.219 13.344 1 95.06 22 PHE B CA 1
ATOM 3098 C C . PHE B 1 22 ? -17.266 60.281 12.781 1 95.06 22 PHE B C 1
ATOM 3100 O O . PHE B 1 22 ? -18.016 59.625 13.539 1 95.06 22 PHE B O 1
ATOM 3107 N N . CYS B 1 23 ? -17.344 60.219 11.453 1 94.69 23 CYS B N 1
ATOM 3108 C CA . CYS B 1 23 ? -18.141 59.219 10.734 1 94.69 23 CYS B CA 1
ATOM 3109 C C . CYS B 1 23 ? -17.422 58.75 9.469 1 94.69 23 CYS B C 1
ATOM 3111 O O . CYS B 1 23 ? -16.875 59.562 8.734 1 94.69 23 CYS B O 1
ATOM 3113 N N . VAL B 1 24 ? -17.328 57.5 9.336 1 94.62 24 VAL B N 1
ATOM 3114 C CA . VAL B 1 24 ? -16.766 56.906 8.117 1 94.62 24 VAL B CA 1
ATOM 3115 C C . VAL B 1 24 ? -17.891 56.344 7.242 1 94.62 24 VAL B C 1
ATOM 3117 O O . VAL B 1 24 ? -18.719 55.594 7.711 1 94.62 24 VAL B O 1
ATOM 3120 N N . MET B 1 25 ? -17.891 56.812 6.004 1 93.31 25 MET B N 1
ATOM 3121 C CA . MET B 1 25 ? -18.938 56.406 5.07 1 93.31 25 MET B CA 1
ATOM 3122 C C . MET B 1 25 ? -18.328 55.781 3.818 1 93.31 25 MET B C 1
ATOM 3124 O O . MET B 1 25 ? -17.172 56.031 3.484 1 93.31 25 MET B O 1
ATOM 3128 N N . ASP B 1 26 ? -19.172 54.969 3.182 1 92 26 ASP B N 1
ATOM 3129 C CA . ASP B 1 26 ? -18.75 54.469 1.887 1 92 26 ASP B CA 1
ATOM 3130 C C . ASP B 1 26 ? -19.094 55.438 0.765 1 92 26 ASP B C 1
ATOM 3132 O O . ASP B 1 26 ? -19.562 56.531 1.024 1 92 26 ASP B O 1
ATOM 3136 N N . THR B 1 27 ? -18.766 55.031 -0.463 1 90.62 27 THR B N 1
ATOM 3137 C CA . THR B 1 27 ? -18.922 55.906 -1.604 1 90.62 27 THR B CA 1
ATOM 3138 C C . THR B 1 27 ? -20.406 56.094 -1.94 1 90.62 27 THR B C 1
ATOM 3140 O O . THR B 1 27 ? -20.766 57 -2.691 1 90.62 27 THR B O 1
ATOM 3143 N N . ASP B 1 28 ? -21.266 55.281 -1.33 1 90.19 28 ASP B N 1
ATOM 3144 C CA . ASP B 1 28 ? -22.703 55.406 -1.527 1 90.19 28 ASP B CA 1
ATOM 3145 C C . ASP B 1 28 ? -23.328 56.281 -0.436 1 90.19 28 ASP B C 1
ATOM 3147 O O . ASP B 1 28 ? -24.547 56.5 -0.443 1 90.19 28 ASP B O 1
ATOM 3151 N N . GLY B 1 29 ? -22.5 56.688 0.458 1 87.56 29 GLY B N 1
ATOM 3152 C CA . GLY B 1 29 ? -22.969 57.562 1.523 1 87.56 29 GLY B CA 1
ATOM 3153 C C . GLY B 1 29 ? -23.469 56.812 2.736 1 87.56 29 GLY B C 1
ATOM 3154 O O . GLY B 1 29 ? -24.062 57.375 3.645 1 87.56 29 GLY B O 1
ATOM 3155 N N . LYS B 1 30 ? -23.266 55.5 2.67 1 90.12 30 LYS B N 1
ATOM 3156 C CA . LYS B 1 30 ? -23.703 54.688 3.799 1 90.12 30 LYS B CA 1
ATOM 3157 C C . LYS B 1 30 ? -22.703 54.75 4.945 1 90.12 30 LYS B C 1
ATOM 3159 O O . LYS B 1 30 ? -21.484 54.594 4.73 1 90.12 30 LYS B O 1
ATOM 3164 N N . SER B 1 31 ? -23.172 54.969 6.129 1 91.25 31 SER B N 1
ATOM 3165 C CA . SER B 1 31 ? -22.312 55.062 7.312 1 91.25 31 SER B CA 1
ATOM 3166 C C . SER B 1 31 ? -21.828 53.656 7.727 1 91.25 31 SER B C 1
ATOM 3168 O O . SER B 1 31 ? -22.625 52.75 7.938 1 91.25 31 SER B O 1
ATOM 3170 N N . LEU B 1 32 ? -20.578 53.562 7.805 1 91.62 32 LEU B N 1
ATOM 3171 C CA . LEU B 1 32 ? -19.953 52.281 8.195 1 91.62 32 LEU B CA 1
ATOM 3172 C C . LEU B 1 32 ? -19.578 52.312 9.68 1 91.62 32 LEU B C 1
ATOM 3174 O O . LEU B 1 32 ? -19.609 51.25 10.336 1 91.62 32 LEU B O 1
ATOM 3178 N N . ALA B 1 33 ? -19.203 53.438 10.18 1 92.44 33 ALA B N 1
ATOM 3179 C CA . ALA B 1 33 ? -18.844 53.688 11.57 1 92.44 33 ALA B CA 1
ATOM 3180 C C . ALA B 1 33 ? -19.094 55.156 11.945 1 92.44 33 ALA B C 1
ATOM 3182 O O . ALA B 1 33 ? -18.906 56.062 11.125 1 92.44 33 ALA B O 1
ATOM 3183 N N . SER B 1 34 ? -19.547 55.406 13.195 1 93.56 34 SER B N 1
ATOM 3184 C CA . SER B 1 34 ? -19.859 56.781 13.578 1 93.56 34 SER B CA 1
ATOM 3185 C C . SER B 1 34 ? -19.812 56.938 15.094 1 93.56 34 SER B C 1
ATOM 3187 O O . SER B 1 34 ? -20.156 56.031 15.844 1 93.56 34 SER B O 1
ATOM 3189 N N . THR B 1 35 ? -19.344 58.031 15.469 1 93.19 35 THR B N 1
ATOM 3190 C CA . THR B 1 35 ? -19.375 58.406 16.875 1 93.19 35 THR B CA 1
ATOM 3191 C C . THR B 1 35 ? -20.422 59.5 17.141 1 93.19 35 THR B C 1
ATOM 3193 O O . THR B 1 35 ? -20.5 60.031 18.25 1 93.19 35 THR B O 1
ATOM 3196 N N . PHE B 1 36 ? -21.172 59.781 16.109 1 88.25 36 PHE B N 1
ATOM 3197 C CA . PHE B 1 36 ? -22.219 60.781 16.234 1 88.25 36 PHE B CA 1
ATOM 3198 C C . PHE B 1 36 ? -23.406 60.25 17 1 88.25 36 PHE B C 1
ATOM 3200 O O . PHE B 1 36 ? -23.75 59.062 16.891 1 88.25 36 PHE B O 1
ATOM 3207 N N . SER B 1 37 ? -24.047 60.969 17.984 1 77.38 37 SER B N 1
ATOM 3208 C CA . SER B 1 37 ? -25.219 60.594 18.734 1 77.38 37 SER B CA 1
ATOM 3209 C C . SER B 1 37 ? -26.453 60.531 17.844 1 77.38 37 SER B C 1
ATOM 3211 O O . SER B 1 37 ? -27.312 59.656 18.016 1 77.38 37 SER B O 1
ATOM 3213 N N . GLU B 1 38 ? -26.812 61.625 17.047 1 64.56 38 GLU B N 1
ATOM 3214 C CA . GLU B 1 38 ? -28.016 61.719 16.219 1 64.56 38 GLU B CA 1
ATOM 3215 C C . GLU B 1 38 ? -27.703 61.406 14.758 1 64.56 38 GLU B C 1
ATOM 3217 O O . GLU B 1 38 ? -26.609 61.688 14.273 1 64.56 38 GLU B O 1
ATOM 3222 N N . GLN B 1 39 ? -28.391 60.469 14.18 1 56.5 39 GLN B N 1
ATOM 3223 C CA . GLN B 1 39 ? -28.266 60.031 12.797 1 56.5 39 GLN B CA 1
ATOM 3224 C C . GLN B 1 39 ? -28.406 61.219 11.836 1 56.5 39 GLN B C 1
ATOM 3226 O O . GLN B 1 39 ? -29.516 61.594 11.453 1 56.5 39 GLN B O 1
ATOM 3231 N N . ASP B 1 40 ? -27.688 62.188 12.016 1 61.09 40 ASP B N 1
ATOM 3232 C CA . ASP B 1 40 ? -27.828 63.188 10.961 1 61.09 40 ASP B CA 1
ATOM 3233 C C . ASP B 1 40 ? -27.484 62.594 9.594 1 61.09 40 ASP B C 1
ATOM 3235 O O . ASP B 1 40 ? -26.625 61.688 9.492 1 61.09 40 ASP B O 1
ATOM 3239 N N . ASN B 1 41 ? -28.438 62.625 8.68 1 68.31 41 ASN B N 1
ATOM 3240 C CA . ASN B 1 41 ? -28.391 62.062 7.324 1 68.31 41 ASN B CA 1
ATOM 3241 C C . ASN B 1 41 ? -27.422 62.844 6.445 1 68.31 41 ASN B C 1
ATOM 3243 O O . ASN B 1 41 ? -27.703 63.969 6.02 1 68.31 41 ASN B O 1
ATOM 3247 N N . TYR B 1 42 ? -26.188 62.531 6.496 1 80.19 42 TYR B N 1
ATOM 3248 C CA . TYR B 1 42 ? -25.188 63.188 5.66 1 80.19 42 TYR B CA 1
ATOM 3249 C C . TYR B 1 42 ? -24.953 62.406 4.367 1 80.19 42 TYR B C 1
ATOM 3251 O O . TYR B 1 42 ? -23.938 62.562 3.709 1 80.19 42 TYR B O 1
ATOM 3259 N N . GLU B 1 43 ? -25.906 61.656 4.055 1 84.62 43 GLU B N 1
ATOM 3260 C CA . GLU B 1 43 ? -25.766 60.781 2.887 1 84.62 43 GLU B CA 1
ATOM 3261 C C . GLU B 1 43 ? -25.688 61.594 1.6 1 84.62 43 GLU B C 1
ATOM 3263 O O . GLU B 1 43 ? -24.828 61.375 0.749 1 84.62 43 GLU B O 1
ATOM 3268 N N . GLU B 1 44 ? -26.578 62.531 1.579 1 85.44 44 GLU B N 1
ATOM 3269 C CA . GLU B 1 44 ? -26.656 63.344 0.364 1 85.44 44 GLU B CA 1
ATOM 3270 C C . GLU B 1 44 ? -25.375 64.188 0.17 1 85.44 44 GLU B C 1
ATOM 3272 O O . GLU B 1 44 ? -24.844 64.25 -0.943 1 85.44 44 GLU B O 1
ATOM 3277 N N . GLU B 1 45 ? -24.906 64.75 1.259 1 88.31 45 GLU B N 1
ATOM 3278 C CA . GLU B 1 45 ? -23.688 65.562 1.189 1 88.31 45 GLU B CA 1
ATOM 3279 C C . GLU B 1 45 ? -22.484 64.688 0.854 1 88.31 45 GLU B C 1
ATOM 3281 O O . GLU B 1 45 ? -21.594 65.062 0.113 1 88.31 45 GLU B O 1
ATOM 3286 N N . ALA B 1 46 ? -22.547 63.531 1.394 1 90.06 46 ALA B N 1
ATOM 3287 C CA . ALA B 1 46 ? -21.438 62.625 1.145 1 90.06 46 ALA B CA 1
ATOM 3288 C C . ALA B 1 46 ? -21.375 62.219 -0.326 1 90.06 46 ALA B C 1
ATOM 3290 O O . ALA B 1 46 ? -20.312 62.219 -0.932 1 90.06 46 ALA B O 1
ATOM 3291 N N . VAL B 1 47 ? -22.484 61.844 -0.928 1 90.94 47 VAL B N 1
ATOM 3292 C CA . VAL B 1 47 ? -22.562 61.438 -2.324 1 90.94 47 VAL B CA 1
ATOM 3293 C C . VAL B 1 47 ? -22.125 62.594 -3.229 1 90.94 47 VAL B C 1
ATOM 3295 O O . VAL B 1 47 ? -21.391 62.375 -4.203 1 90.94 47 VAL B O 1
ATOM 3298 N N . SER B 1 48 ? -22.531 63.781 -2.859 1 90.94 48 SER B N 1
ATOM 3299 C CA . SER B 1 48 ? -22.125 64.938 -3.619 1 90.94 48 SER B CA 1
ATOM 3300 C C . SER B 1 48 ? -20.609 65.188 -3.535 1 90.94 48 SER B C 1
ATOM 3302 O O . SER B 1 48 ? -19.984 65.562 -4.52 1 90.94 48 SER B O 1
ATOM 3304 N N . PHE B 1 49 ? -20.172 64.938 -2.375 1 93.06 49 PHE B N 1
ATOM 3305 C CA . PHE B 1 49 ? -18.734 65.125 -2.164 1 93.06 49 PHE B CA 1
ATOM 3306 C C . PHE B 1 49 ? -17.953 64.062 -2.971 1 93.06 49 PHE B C 1
ATOM 3308 O O . PHE B 1 49 ? -16.875 64.375 -3.498 1 93.06 49 PHE B O 1
ATOM 3315 N N . VAL B 1 50 ? -18.422 62.906 -3.104 1 92.44 50 VAL B N 1
ATOM 3316 C CA . VAL B 1 50 ? -17.781 61.844 -3.873 1 92.44 50 VAL B CA 1
ATOM 3317 C C . VAL B 1 50 ? -17.562 62.312 -5.312 1 92.44 50 VAL B C 1
ATOM 3319 O O . VAL B 1 50 ? -16.5 62.031 -5.898 1 92.44 50 VAL B O 1
ATOM 3322 N N . GLU B 1 51 ? -18.469 63.031 -5.801 1 89.69 51 GLU B N 1
ATOM 3323 C CA . GLU B 1 51 ? -18.438 63.469 -7.191 1 89.69 51 GLU B CA 1
ATOM 3324 C C . GLU B 1 51 ? -17.594 64.75 -7.348 1 89.69 51 GLU B C 1
ATOM 3326 O O . GLU B 1 51 ? -17.188 65.062 -8.461 1 89.69 51 GLU B O 1
ATOM 3331 N N . SER B 1 52 ? -17.328 65.312 -6.238 1 90 52 SER B N 1
ATOM 3332 C CA . SER B 1 52 ? -16.547 66.562 -6.281 1 90 52 SER B CA 1
ATOM 3333 C C . SER B 1 52 ? -15.062 66.25 -6.516 1 90 52 SER B C 1
ATOM 3335 O O . SER B 1 52 ? -14.57 65.188 -6.137 1 90 52 SER B O 1
ATOM 3337 N N . PRO B 1 53 ? -14.328 67.062 -7.16 1 89.25 53 PRO B N 1
ATOM 3338 C CA . PRO B 1 53 ? -12.898 66.875 -7.391 1 89.25 53 PRO B CA 1
ATOM 3339 C C . PRO B 1 53 ? -12.055 67.125 -6.148 1 89.25 53 PRO B C 1
ATOM 3341 O O . PRO B 1 53 ? -10.875 66.75 -6.098 1 89.25 53 PRO B O 1
ATOM 3344 N N . ALA B 1 54 ? -12.664 67.75 -5.102 1 90.94 54 ALA B N 1
ATOM 3345 C CA . ALA B 1 54 ? -11.922 68.125 -3.902 1 90.94 54 ALA B CA 1
ATOM 3346 C C . ALA B 1 54 ? -11.594 66.875 -3.055 1 90.94 54 ALA B C 1
ATOM 3348 O O . ALA B 1 54 ? -12.414 66 -2.943 1 90.94 54 ALA B O 1
ATOM 3349 N N . ASP B 1 55 ? -10.453 66.938 -2.514 1 91.81 55 ASP B N 1
ATOM 3350 C CA . ASP B 1 55 ? -10.062 65.875 -1.613 1 91.81 55 ASP B CA 1
ATOM 3351 C C . ASP B 1 55 ? -10.633 66.062 -0.215 1 91.81 55 ASP B C 1
ATOM 3353 O O . ASP B 1 55 ? -10.773 65.125 0.558 1 91.81 55 ASP B O 1
ATOM 3357 N N . SER B 1 56 ? -10.898 67.312 0.123 1 92.94 56 SER B N 1
ATOM 3358 C CA . SER B 1 56 ? -11.516 67.688 1.393 1 92.94 56 SER B CA 1
ATOM 3359 C C . SER B 1 56 ? -12.367 68.938 1.247 1 92.94 56 SER B C 1
ATOM 3361 O O . SER B 1 56 ? -12.125 69.75 0.356 1 92.94 56 SER B O 1
ATOM 3363 N N . GLN B 1 57 ? -13.445 69 2.059 1 91.38 57 GLN B N 1
ATOM 3364 C CA . GLN B 1 57 ? -14.336 70.125 1.98 1 91.38 57 GLN B CA 1
ATOM 3365 C C . GLN B 1 57 ? -15.109 70.312 3.281 1 91.38 57 GLN B C 1
ATOM 3367 O O . GLN B 1 57 ? -15.344 69.375 4.012 1 91.38 57 GLN B O 1
ATOM 3372 N N . VAL B 1 58 ? -15.422 71.562 3.582 1 91.06 58 VAL B N 1
ATOM 3373 C CA . VAL B 1 58 ? -16.297 71.875 4.703 1 91.06 58 VAL B CA 1
ATOM 3374 C C . VAL B 1 58 ? -17.734 72.062 4.207 1 91.06 58 VAL B C 1
ATOM 3376 O O . VAL B 1 58 ? -18 72.812 3.285 1 91.06 58 VAL B O 1
ATOM 3379 N N . VAL B 1 59 ? -18.625 71.312 4.711 1 86.75 59 VAL B N 1
ATOM 3380 C CA . VAL B 1 59 ? -20.031 71.375 4.352 1 86.75 59 VAL B CA 1
ATOM 3381 C C . VAL B 1 59 ? -20.891 71.375 5.617 1 86.75 59 VAL B C 1
ATOM 3383 O O . VAL B 1 59 ? -20.859 70.438 6.414 1 86.75 59 VAL B O 1
ATOM 3386 N N . GLN B 1 60 ? -21.656 72.438 5.816 1 84.19 60 GLN B N 1
ATOM 3387 C CA . GLN B 1 60 ? -22.641 72.562 6.895 1 84.19 60 GLN B CA 1
ATOM 3388 C C . GLN B 1 60 ? -21.984 72.312 8.258 1 84.19 60 GLN B C 1
ATOM 3390 O O . GLN B 1 60 ? -22.5 71.562 9.086 1 84.19 60 GLN B O 1
ATOM 3395 N N . GLY B 1 61 ? -20.703 72.75 8.445 1 87.44 61 GLY B N 1
ATOM 3396 C CA . GLY B 1 61 ? -20.031 72.688 9.742 1 87.44 61 GLY B CA 1
ATOM 3397 C C . GLY B 1 61 ? -19.297 71.375 9.961 1 87.44 61 GLY B C 1
ATOM 3398 O O . GLY B 1 61 ? -18.828 71.125 11.07 1 87.44 61 GLY B O 1
ATOM 3399 N N . TYR B 1 62 ? -19.328 70.625 8.898 1 91.81 62 TYR B N 1
ATOM 3400 C CA . TYR B 1 62 ? -18.594 69.375 8.953 1 91.81 62 TYR B CA 1
ATOM 3401 C C . TYR B 1 62 ? -17.453 69.312 7.949 1 91.81 62 TYR B C 1
ATOM 3403 O O . TYR B 1 62 ? -17.562 69.938 6.879 1 91.81 62 TYR B O 1
ATOM 3411 N N . GLN B 1 63 ? -16.391 68.688 8.336 1 93.56 63 GLN B N 1
ATOM 3412 C CA . GLN B 1 63 ? -15.273 68.562 7.41 1 93.56 63 GLN B CA 1
ATOM 3413 C C . GLN B 1 63 ? -15.297 67.125 6.766 1 93.56 63 GLN B C 1
ATOM 3415 O O . GLN B 1 63 ? -15.375 66.125 7.461 1 93.56 63 GLN B O 1
ATOM 3420 N N . PHE B 1 64 ? -15.258 67.062 5.465 1 94.69 64 PHE B N 1
ATOM 3421 C CA . PHE B 1 64 ? -15.258 65.875 4.695 1 94.69 64 PHE B CA 1
ATOM 3422 C C . PHE B 1 64 ? -13.867 65.562 4.133 1 94.69 64 PHE B C 1
ATOM 3424 O O . PHE B 1 64 ? -13.18 66.5 3.668 1 94.69 64 PHE B O 1
ATOM 3431 N N . PHE B 1 65 ? -13.477 64.312 4.234 1 96 65 PHE B N 1
ATOM 3432 C CA . PHE B 1 65 ? -12.203 63.875 3.68 1 96 65 PHE B CA 1
ATOM 3433 C C . PHE B 1 65 ? -12.391 62.625 2.842 1 96 65 PHE B C 1
ATOM 3435 O O . PHE B 1 65 ? -13.125 61.719 3.234 1 96 65 PHE B O 1
ATOM 3442 N N . LYS B 1 66 ? -11.727 62.562 1.695 1 95.5 66 LYS B N 1
ATOM 3443 C CA . LYS B 1 66 ? -11.695 61.344 0.888 1 95.5 66 LYS B CA 1
ATOM 3444 C C . LYS B 1 66 ? -10.547 60.438 1.312 1 95.5 66 LYS B C 1
ATOM 3446 O O . LYS B 1 66 ? -9.445 60.906 1.614 1 95.5 66 LYS B O 1
ATOM 3451 N N . ILE B 1 67 ? -10.812 59.219 1.425 1 94.06 67 ILE B N 1
ATOM 3452 C CA . ILE B 1 67 ? -9.789 58.219 1.725 1 94.06 67 ILE B CA 1
ATOM 3453 C C . ILE B 1 67 ? -9.648 57.281 0.544 1 94.06 67 ILE B C 1
ATOM 3455 O O . ILE B 1 67 ? -10.586 56.562 0.193 1 94.06 67 ILE B O 1
ATOM 3459 N N . PHE B 1 68 ? -8.422 57.25 -0.022 1 90.25 68 PHE B N 1
ATOM 3460 C CA . PHE B 1 68 ? -8.156 56.5 -1.239 1 90.25 68 PHE B CA 1
ATOM 3461 C C . PHE B 1 68 ? -7.312 55.25 -0.938 1 90.25 68 PHE B C 1
ATOM 3463 O O . PHE B 1 68 ? -6.473 55.281 -0.037 1 90.25 68 PHE B O 1
ATOM 3470 N N . ASP B 1 69 ? -7.629 54.219 -1.579 1 86.81 69 ASP B N 1
ATOM 3471 C CA . ASP B 1 69 ? -6.715 53.125 -1.78 1 86.81 69 ASP B CA 1
ATOM 3472 C C . ASP B 1 69 ? -6.047 53.188 -3.15 1 86.81 69 ASP B C 1
ATOM 3474 O O . ASP B 1 69 ? -6.617 52.75 -4.152 1 86.81 69 ASP B O 1
ATOM 3478 N N . GLU B 1 70 ? -4.805 53.594 -3.141 1 81.06 70 GLU B N 1
ATOM 3479 C CA . GLU B 1 70 ? -4.129 53.938 -4.391 1 81.06 70 GLU B CA 1
ATOM 3480 C C . GLU B 1 70 ? -4.949 54.938 -5.199 1 81.06 70 GLU B C 1
ATOM 3482 O O . GLU B 1 70 ? -5.125 56.094 -4.777 1 81.06 70 GLU B O 1
ATOM 3487 N N . HIS B 1 71 ? -5.676 54.438 -6.25 1 81.5 71 HIS B N 1
ATOM 3488 C CA . HIS B 1 71 ? -6.391 55.406 -7.098 1 81.5 71 HIS B CA 1
ATOM 3489 C C . HIS B 1 71 ? -7.898 55.25 -6.945 1 81.5 71 HIS B C 1
ATOM 3491 O O . HIS B 1 71 ? -8.664 56.031 -7.523 1 81.5 71 HIS B O 1
ATOM 3497 N N . GLN B 1 72 ? -8.203 54.438 -6.02 1 86.94 72 GLN B N 1
ATOM 3498 C CA . GLN B 1 72 ? -9.641 54.188 -5.879 1 86.94 72 GLN B CA 1
ATOM 3499 C C . GLN B 1 72 ? -10.172 54.781 -4.578 1 86.94 72 GLN B C 1
ATOM 3501 O O . GLN B 1 72 ? -9.609 54.531 -3.506 1 86.94 72 GLN B O 1
ATOM 3506 N N . LEU B 1 73 ? -11.203 55.594 -4.66 1 90.88 73 LEU B N 1
ATOM 3507 C CA . LEU B 1 73 ? -11.875 56.156 -3.488 1 90.88 73 LEU B CA 1
ATOM 3508 C C . LEU B 1 73 ? -12.625 55.062 -2.732 1 90.88 73 LEU B C 1
ATOM 3510 O O . LEU B 1 73 ? -13.492 54.375 -3.299 1 90.88 73 LEU B O 1
ATOM 3514 N N . GLU B 1 74 ? -12.273 54.844 -1.474 1 91 74 GLU B N 1
ATOM 3515 C CA . GLU B 1 74 ? -12.859 53.75 -0.714 1 91 74 GLU B CA 1
ATOM 3516 C C . GLU B 1 74 ? -13.812 54.281 0.363 1 91 74 GLU B C 1
ATOM 3518 O O . GLU B 1 74 ? -14.875 53.719 0.587 1 91 74 GLU B O 1
ATOM 3523 N N . TYR B 1 75 ? -13.328 55.344 1.062 1 93.12 75 TYR B N 1
ATOM 3524 C CA . TYR B 1 75 ? -14.117 55.844 2.188 1 93.12 75 TYR B CA 1
ATOM 3525 C C . TYR B 1 75 ? -14.172 57.375 2.189 1 93.12 75 TYR B C 1
ATOM 3527 O O . TYR B 1 75 ? -13.336 58.031 1.565 1 93.12 75 TYR B O 1
ATOM 3535 N N . ILE B 1 76 ? -15.203 57.906 2.877 1 94.5 76 ILE B N 1
ATOM 3536 C CA . ILE B 1 76 ? -15.336 59.312 3.223 1 94.5 76 ILE B CA 1
ATOM 3537 C C . ILE B 1 76 ? -15.344 59.469 4.742 1 94.5 76 ILE B C 1
ATOM 3539 O O . ILE B 1 76 ? -16.047 58.75 5.445 1 94.5 76 ILE B O 1
ATOM 3543 N N . LEU B 1 77 ? -14.547 60.312 5.152 1 95.81 77 LEU B N 1
ATOM 3544 C CA . LEU B 1 77 ? -14.516 60.594 6.582 1 95.81 77 LEU B CA 1
ATOM 3545 C C . LEU B 1 77 ? -15.164 61.969 6.863 1 95.81 77 LEU B C 1
ATOM 3547 O O . LEU B 1 77 ? -14.883 62.938 6.168 1 95.81 77 LEU B O 1
ATOM 3551 N N . LEU B 1 78 ? -16.016 61.938 7.84 1 94.75 78 LEU B N 1
ATOM 3552 C CA . LEU B 1 78 ? -16.656 63.156 8.312 1 94.75 78 LEU B CA 1
ATOM 3553 C C . LEU B 1 78 ? -16.172 63.5 9.719 1 94.75 78 LEU B C 1
ATOM 3555 O O . LEU B 1 78 ? -16.125 62.625 10.594 1 94.75 78 LEU B O 1
ATOM 3559 N N . ALA B 1 79 ? -15.789 64.688 9.914 1 94.69 79 ALA B N 1
ATOM 3560 C CA . ALA B 1 79 ? -15.422 65.188 11.234 1 94.69 79 ALA B CA 1
ATOM 3561 C C . ALA B 1 79 ? -16.312 66.375 11.625 1 94.69 79 ALA B C 1
ATOM 3563 O O . ALA B 1 79 ? -16.562 67.312 10.82 1 94.69 79 ALA B O 1
ATOM 3564 N N . ASN B 1 80 ? -16.719 66.375 12.82 1 93.06 80 ASN B N 1
ATOM 3565 C CA . ASN B 1 80 ? -17.625 67.375 13.305 1 93.06 80 ASN B CA 1
ATOM 3566 C C . ASN B 1 80 ? -16.875 68.688 13.648 1 93.06 80 ASN B C 1
ATOM 3568 O O . ASN B 1 80 ? -16.047 68.688 14.555 1 93.06 80 ASN B O 1
ATOM 3572 N N . GLY B 1 81 ? -17.188 69.688 12.977 1 90.56 81 GLY B N 1
ATOM 3573 C CA . GLY B 1 81 ? -16.594 71 13.234 1 90.56 81 GLY B CA 1
ATOM 3574 C C . GLY B 1 81 ? -16.031 71.625 11.984 1 90.56 81 GLY B C 1
ATOM 3575 O O . GLY B 1 81 ? -15.641 70.938 11.039 1 90.56 81 GLY B O 1
ATOM 3576 N N . GLY B 1 82 ? -15.914 72.938 11.867 1 86.38 82 GLY B N 1
ATOM 3577 C CA . GLY B 1 82 ? -15.438 73.625 10.695 1 86.38 82 GLY B CA 1
ATOM 3578 C C . GLY B 1 82 ? -14.156 74.438 10.938 1 86.38 82 GLY B C 1
ATOM 3579 O O . GLY B 1 82 ? -13.656 75.062 10.047 1 86.38 82 GLY B O 1
ATOM 3580 N N . SER B 1 83 ? -13.586 74.25 12.188 1 91.88 83 SER B N 1
ATOM 3581 C CA . SER B 1 83 ? -12.391 75 12.539 1 91.88 83 SER B CA 1
ATOM 3582 C C . SER B 1 83 ? -11.141 74.312 11.953 1 91.88 83 SER B C 1
ATOM 3584 O O . SER B 1 83 ? -11.18 73.188 11.492 1 91.88 83 SER B O 1
ATOM 3586 N N . ASP B 1 84 ? -10.008 75.062 11.938 1 91.94 84 ASP B N 1
ATOM 3587 C CA . ASP B 1 84 ? -8.719 74.562 11.43 1 91.94 84 ASP B CA 1
ATOM 3588 C C . ASP B 1 84 ? -8.203 73.375 12.25 1 91.94 84 ASP B C 1
ATOM 3590 O O . ASP B 1 84 ? -7.543 72.5 11.719 1 91.94 84 ASP B O 1
ATOM 3594 N N . ASP B 1 85 ? -8.516 73.5 13.523 1 92.5 85 ASP B N 1
ATOM 3595 C CA . ASP B 1 85 ? -8.094 72.375 14.383 1 92.5 85 ASP B CA 1
ATOM 3596 C C . ASP B 1 85 ? -8.805 71.125 14 1 92.5 85 ASP B C 1
ATOM 3598 O O . ASP B 1 85 ? -8.18 70.062 13.961 1 92.5 85 ASP B O 1
ATOM 3602 N N . VAL B 1 86 ? -10.078 71.188 13.656 1 93.62 86 VAL B N 1
ATOM 3603 C CA . VAL B 1 86 ? -10.859 70.062 13.25 1 93.62 86 VAL B CA 1
ATOM 3604 C C . VAL B 1 86 ? -10.367 69.562 11.898 1 93.62 86 VAL B C 1
ATOM 3606 O O . VAL B 1 86 ? -10.32 68.312 11.672 1 93.62 86 VAL B O 1
ATOM 3609 N N . TYR B 1 87 ? -9.945 70.438 11.047 1 93.88 87 TYR B N 1
ATOM 3610 C CA . TYR B 1 87 ? -9.359 70.062 9.766 1 93.88 87 TYR B CA 1
ATOM 3611 C C . TYR B 1 87 ? -8.109 69.188 9.977 1 93.88 87 TYR B C 1
ATOM 3613 O O . TYR B 1 87 ? -7.941 68.188 9.344 1 93.88 87 TYR B O 1
ATOM 3621 N N . MET B 1 88 ? -7.211 69.625 10.836 1 93.12 88 MET B N 1
ATOM 3622 C CA . MET B 1 88 ? -5.969 68.938 11.125 1 93.12 88 MET B CA 1
ATOM 3623 C C . MET B 1 88 ? -6.25 67.562 11.688 1 93.12 88 MET B C 1
ATOM 3625 O O . MET B 1 88 ? -5.668 66.562 11.234 1 93.12 88 MET B O 1
ATOM 3629 N N . VAL B 1 89 ? -7.18 67.5 12.617 1 93.38 89 VAL B N 1
ATOM 3630 C CA . VAL B 1 89 ? -7.512 66.25 13.258 1 93.38 89 VAL B CA 1
ATOM 3631 C C . VAL B 1 89 ? -8.172 65.312 12.242 1 93.38 89 VAL B C 1
ATOM 3633 O O . VAL B 1 89 ? -7.898 64.125 12.219 1 93.38 89 VAL B O 1
ATOM 3636 N N . GLY B 1 90 ? -9.078 65.875 11.406 1 94 90 GLY B N 1
ATOM 3637 C CA . GLY B 1 90 ? -9.719 65.062 10.367 1 94 90 GLY B CA 1
ATOM 3638 C C . GLY B 1 90 ? -8.734 64.5 9.359 1 94 90 GLY B C 1
ATOM 3639 O O . GLY B 1 90 ? -8.852 63.344 8.953 1 94 90 GLY B O 1
ATOM 3640 N N . LYS B 1 91 ? -7.762 65.312 8.977 1 93.81 91 LYS B N 1
ATOM 3641 C CA . LYS B 1 91 ? -6.73 64.875 8.047 1 93.81 91 LYS B CA 1
ATOM 3642 C C . LYS B 1 91 ? -5.898 63.719 8.656 1 93.81 91 LYS B C 1
ATOM 3644 O O . LYS B 1 91 ? -5.551 62.75 7.973 1 93.81 91 LYS B O 1
ATOM 3649 N N . ILE B 1 92 ? -5.602 63.875 9.953 1 92.19 92 ILE B N 1
ATOM 3650 C CA . ILE B 1 92 ? -4.867 62.844 10.672 1 92.19 92 ILE B CA 1
ATOM 3651 C C . ILE B 1 92 ? -5.691 61.562 10.711 1 92.19 92 ILE B C 1
ATOM 3653 O O . ILE B 1 92 ? -5.172 60.469 10.453 1 92.19 92 ILE B O 1
ATOM 3657 N N . ALA B 1 93 ? -6.984 61.75 11.023 1 93.88 93 ALA B N 1
ATOM 3658 C CA . ALA B 1 93 ? -7.883 60.594 11.078 1 93.88 93 ALA B CA 1
ATOM 3659 C C . ALA B 1 93 ? -7.98 59.906 9.719 1 93.88 93 ALA B C 1
ATOM 3661 O O . ALA B 1 93 ? -7.902 58.688 9.633 1 93.88 93 ALA B O 1
ATOM 3662 N N . ALA B 1 94 ? -8.133 60.656 8.695 1 93.88 94 ALA B N 1
ATOM 3663 C CA . ALA B 1 94 ? -8.195 60.125 7.336 1 93.88 94 ALA B CA 1
ATOM 3664 C C . ALA B 1 94 ? -6.914 59.375 6.98 1 93.88 94 ALA B C 1
ATOM 3666 O O . ALA B 1 94 ? -6.953 58.312 6.391 1 93.88 94 ALA B O 1
ATOM 3667 N N . PHE B 1 95 ? -5.809 59.969 7.367 1 92.44 95 PHE B N 1
ATOM 3668 C CA . PHE B 1 95 ? -4.504 59.344 7.105 1 92.44 95 PHE B CA 1
ATOM 3669 C C . PHE B 1 95 ? -4.355 58.031 7.855 1 92.44 95 PHE B C 1
ATOM 3671 O O . PHE B 1 95 ? -3.826 57.062 7.316 1 92.44 95 PHE B O 1
ATOM 3678 N N . GLN B 1 96 ? -4.848 58.031 9.055 1 90.44 96 GLN B N 1
ATOM 3679 C CA . GLN B 1 96 ? -4.793 56.812 9.859 1 90.44 96 GLN B CA 1
ATOM 3680 C C . GLN B 1 96 ? -5.648 55.719 9.25 1 90.44 96 GLN B C 1
ATOM 3682 O O . GLN B 1 96 ? -5.219 54.562 9.164 1 90.44 96 GLN B O 1
ATOM 3687 N N . ILE B 1 97 ? -6.824 56.031 8.875 1 91.06 97 ILE B N 1
ATOM 3688 C CA . ILE B 1 97 ? -7.727 55.062 8.273 1 91.06 97 ILE B CA 1
ATOM 3689 C C . ILE B 1 97 ? -7.156 54.562 6.945 1 91.06 97 ILE B C 1
ATOM 3691 O O . ILE B 1 97 ? -7.246 53.375 6.617 1 91.06 97 ILE B O 1
ATOM 3695 N N . GLN B 1 98 ? -6.566 55.5 6.207 1 89.81 98 GLN B N 1
ATOM 3696 C CA . GLN B 1 98 ? -5.914 55.125 4.957 1 89.81 98 GLN B CA 1
ATOM 3697 C C . GLN B 1 98 ? -4.789 54.125 5.199 1 89.81 98 GLN B C 1
ATOM 3699 O O . GLN B 1 98 ? -4.668 53.125 4.477 1 89.81 98 GLN B O 1
ATOM 3704 N N . ASN B 1 99 ? -3.965 54.406 6.191 1 86.94 99 ASN B N 1
ATOM 3705 C CA . ASN B 1 99 ? -2.883 53.469 6.543 1 86.94 99 ASN B CA 1
ATOM 3706 C C . ASN B 1 99 ? -3.416 52.094 6.941 1 86.94 99 ASN B C 1
ATOM 3708 O O . ASN B 1 99 ? -2.834 51.094 6.582 1 86.94 99 ASN B O 1
ATOM 3712 N N . LEU B 1 100 ? -4.492 52.156 7.664 1 83.62 100 LEU B N 1
ATOM 3713 C CA . LEU B 1 100 ? -5.141 50.938 8.062 1 83.62 100 LEU B CA 1
ATOM 3714 C C . LEU B 1 100 ? -5.637 50.156 6.84 1 83.62 100 LEU B C 1
ATOM 3716 O O . LEU B 1 100 ? -5.48 48.938 6.762 1 83.62 100 LEU B O 1
ATOM 3720 N N . LEU B 1 101 ? -6.184 50.844 5.953 1 83.75 101 LEU B N 1
ATOM 3721 C CA . LEU B 1 101 ? -6.684 50.25 4.711 1 83.75 101 LEU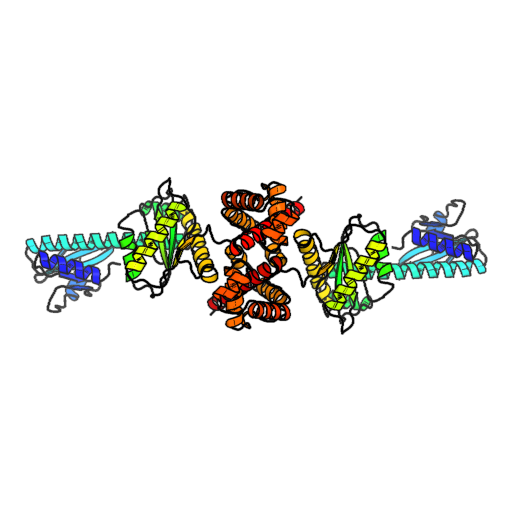 B CA 1
ATOM 3722 C C . LEU B 1 101 ? -5.555 49.562 3.938 1 83.75 101 LEU B C 1
ATOM 3724 O O . LEU B 1 101 ? -5.707 48.438 3.471 1 83.75 101 LEU B O 1
ATOM 3728 N N . VAL B 1 102 ? -4.461 50.281 3.832 1 80.44 102 VAL B N 1
ATOM 3729 C CA . VAL B 1 102 ? -3.309 49.781 3.1 1 80.44 102 VAL B CA 1
ATOM 3730 C C . VAL B 1 102 ? -2.746 48.531 3.814 1 80.44 102 VAL B C 1
ATOM 3732 O O . VAL B 1 102 ? -2.467 47.531 3.184 1 80.44 102 VAL B O 1
ATOM 3735 N N . ALA B 1 103 ? -2.621 48.656 5.086 1 76.19 103 ALA B N 1
ATOM 3736 C CA . ALA B 1 103 ? -2.08 47.562 5.887 1 76.19 103 ALA B CA 1
ATOM 3737 C C . ALA B 1 103 ? -2.955 46.312 5.777 1 76.19 103 ALA B C 1
ATOM 3739 O O . ALA B 1 103 ? -2.447 45.188 5.621 1 76.19 103 ALA B O 1
ATOM 3740 N N . TYR B 1 104 ? -4.18 46.5 5.945 1 76.44 104 TYR B N 1
ATOM 3741 C CA . TYR B 1 104 ? -5.109 45.375 5.902 1 76.44 104 TYR B CA 1
ATOM 3742 C C . TYR B 1 104 ? -5.172 44.781 4.5 1 76.44 104 TYR B C 1
ATOM 3744 O O . TYR B 1 104 ? -5.316 43.562 4.344 1 76.44 104 TYR B O 1
ATOM 3752 N N . LYS B 1 105 ? -5.062 45.656 3.568 1 77.12 105 LYS B N 1
ATOM 3753 C CA . LYS B 1 105 ? -5.012 45.156 2.199 1 77.12 105 LYS B CA 1
ATOM 3754 C C . LYS B 1 105 ? -3.764 44.312 1.973 1 77.12 105 LYS B C 1
ATOM 3756 O O . LYS B 1 105 ? -3.834 43.25 1.341 1 77.12 105 LYS B O 1
ATOM 3761 N N . GLU B 1 106 ? -2.711 44.781 2.459 1 77.31 106 GLU B N 1
ATOM 3762 C CA . GLU B 1 106 ? -1.472 44.031 2.34 1 77.31 106 GLU B CA 1
ATOM 3763 C C . GLU B 1 106 ? -1.593 42.656 3.025 1 77.31 106 GLU B C 1
ATOM 3765 O O . GLU B 1 106 ? -1.161 41.656 2.479 1 77.31 106 GLU B O 1
ATOM 3770 N N . ARG B 1 107 ? -2.111 42.781 4.188 1 76.38 107 ARG B N 1
ATOM 3771 C CA . ARG B 1 107 ? -2.307 41.531 4.926 1 76.38 107 ARG B CA 1
ATOM 3772 C C . ARG B 1 107 ? -3.223 40.562 4.164 1 76.38 107 ARG B C 1
ATOM 3774 O O . ARG B 1 107 ? -2.969 39.375 4.113 1 76.38 107 ARG B O 1
ATOM 3781 N N . PHE B 1 108 ? -4.148 41.188 3.719 1 77.19 108 PHE B N 1
ATOM 3782 C CA . PHE B 1 108 ? -5.086 40.375 2.936 1 77.19 108 PHE B CA 1
ATOM 3783 C C . PHE B 1 108 ? -4.402 39.812 1.704 1 77.19 108 PHE B C 1
ATOM 3785 O O . PHE B 1 108 ? -4.617 38.625 1.364 1 77.19 108 PHE B O 1
ATOM 3792 N N . ASP B 1 109 ? -3.611 40.625 1.099 1 82.25 109 ASP B N 1
ATOM 3793 C CA . ASP B 1 109 ? -2.896 40.156 -0.09 1 82.25 109 ASP B CA 1
ATOM 3794 C C . ASP B 1 109 ? -1.905 39.062 0.257 1 82.25 109 ASP B C 1
ATOM 3796 O O . ASP B 1 109 ? -1.789 38.062 -0.473 1 82.25 109 ASP B O 1
ATOM 3800 N N . LYS B 1 110 ? -1.291 39.219 1.326 1 86.62 110 LYS B N 1
ATOM 3801 C CA . LYS B 1 110 ? -0.354 38.188 1.763 1 86.62 110 LYS B CA 1
ATOM 3802 C C . LYS B 1 110 ? -1.083 36.875 2.109 1 86.62 110 LYS B C 1
ATOM 3804 O O . LYS B 1 110 ? -0.643 35.812 1.731 1 86.62 110 LYS B O 1
ATOM 3809 N N . ASP B 1 111 ? -2.146 37.062 2.795 1 87.94 111 ASP B N 1
ATOM 3810 C CA . ASP B 1 111 ? -2.957 35.906 3.156 1 87.94 111 ASP B CA 1
ATOM 3811 C C . ASP B 1 111 ? -3.449 35.156 1.913 1 87.94 111 ASP B C 1
ATOM 3813 O O . ASP B 1 111 ? -3.396 33.938 1.852 1 87.94 111 ASP B O 1
ATOM 3817 N N . ASN B 1 112 ? -3.854 35.938 1.044 1 88.81 112 ASN B N 1
ATOM 3818 C CA . ASN B 1 112 ? -4.336 35.344 -0.208 1 88.81 112 ASN B CA 1
ATOM 3819 C C . ASN B 1 112 ? -3.213 34.656 -0.978 1 88.81 112 ASN B C 1
ATOM 3821 O O . ASN B 1 112 ? -3.418 33.594 -1.567 1 88.81 112 ASN B O 1
ATOM 3825 N N . PHE B 1 113 ? -2.146 35.281 -1.002 1 93 113 PHE B N 1
ATOM 3826 C CA . PHE B 1 113 ? -0.983 34.719 -1.668 1 93 113 PHE B CA 1
ATOM 3827 C C . PHE B 1 113 ? -0.61 33.375 -1.044 1 93 113 PHE B C 1
ATOM 3829 O O . PHE B 1 113 ? -0.43 32.375 -1.753 1 93 113 PHE B O 1
ATOM 3836 N N . ILE B 1 114 ? -0.587 33.344 0.23 1 93.62 114 ILE B N 1
ATOM 3837 C CA . ILE B 1 114 ? -0.188 32.125 0.941 1 93.62 114 ILE B CA 1
ATOM 3838 C C . ILE B 1 114 ? -1.219 31.016 0.706 1 93.62 114 ILE B C 1
ATOM 3840 O O . ILE B 1 114 ? -0.86 29.875 0.446 1 93.62 114 ILE B O 1
ATOM 3844 N N . LYS B 1 115 ? -2.4 31.344 0.788 1 93 115 LYS B N 1
ATOM 3845 C CA . LYS B 1 115 ? -3.463 30.375 0.556 1 93 115 LYS B CA 1
ATOM 3846 C C . LYS B 1 115 ? -3.338 29.75 -0.83 1 93 115 LYS B C 1
ATOM 3848 O O . LYS B 1 115 ? -3.396 28.516 -0.969 1 93 115 LYS B O 1
ATOM 3853 N N . ASN B 1 116 ? -3.119 30.594 -1.778 1 92.56 116 ASN B N 1
ATOM 3854 C CA . ASN B 1 116 ? -2.99 30.094 -3.145 1 92.56 116 ASN B CA 1
ATOM 3855 C C . ASN B 1 116 ? -1.72 29.266 -3.324 1 92.56 116 ASN B C 1
ATOM 3857 O O . ASN B 1 116 ? -1.701 28.312 -4.102 1 92.56 116 ASN B O 1
ATOM 3861 N N . LEU B 1 117 ? -0.763 29.688 -2.65 1 94.38 117 LEU B N 1
ATOM 3862 C CA . LEU B 1 117 ? 0.497 28.953 -2.674 1 94.38 117 LEU B CA 1
ATOM 3863 C C . LEU B 1 117 ? 0.314 27.547 -2.125 1 94.38 117 LEU B C 1
ATOM 3865 O O . LEU B 1 117 ? 0.749 26.578 -2.746 1 94.38 117 LEU B O 1
ATOM 3869 N N . LEU B 1 118 ? -0.4 27.469 -1.023 1 95.31 118 LEU B N 1
ATOM 3870 C CA . LEU B 1 118 ? -0.632 26.188 -0.357 1 95.31 118 LEU B CA 1
ATOM 3871 C C . LEU B 1 118 ? -1.478 25.266 -1.229 1 95.31 118 LEU B C 1
ATOM 3873 O O . LEU B 1 118 ? -1.24 24.062 -1.273 1 95.31 118 LEU B O 1
ATOM 3877 N N . LEU B 1 119 ? -2.35 25.812 -1.964 1 93.31 119 LEU B N 1
ATOM 3878 C CA . LEU B 1 119 ? -3.316 25.047 -2.732 1 93.31 119 LEU B CA 1
ATOM 3879 C C . LEU B 1 119 ? -2.803 24.781 -4.145 1 93.31 119 LEU B C 1
ATOM 3881 O O . LEU B 1 119 ? -3.514 24.203 -4.969 1 93.31 119 LEU B O 1
ATOM 3885 N N . ASP B 1 120 ? -1.651 25.203 -4.414 1 92.69 120 ASP B N 1
ATOM 3886 C CA . ASP B 1 120 ? -1.021 25 -5.719 1 92.69 120 ASP B CA 1
ATOM 3887 C C . ASP B 1 120 ? -1.83 25.688 -6.824 1 92.69 120 ASP B C 1
ATOM 3889 O O . ASP B 1 120 ? -2.035 25.094 -7.891 1 92.69 120 ASP B O 1
ATOM 3893 N N . ASN B 1 121 ? -2.27 26.859 -6.551 1 90.38 121 ASN B N 1
ATOM 3894 C CA . ASN B 1 121 ? -3.082 27.609 -7.508 1 90.38 121 ASN B CA 1
ATOM 3895 C C . ASN B 1 121 ? -2.264 28.672 -8.234 1 90.38 121 ASN B C 1
ATOM 3897 O O . ASN B 1 121 ? -2.824 29.594 -8.828 1 90.38 121 ASN B O 1
ATOM 3901 N N . LEU B 1 122 ? -0.994 28.641 -8.172 1 91.69 122 LEU B N 1
ATOM 3902 C CA . LEU B 1 122 ? -0.142 29.641 -8.789 1 91.69 122 LEU B CA 1
ATOM 3903 C C . LEU B 1 122 ? 0.879 29 -9.719 1 91.69 122 LEU B C 1
ATOM 3905 O O . LEU B 1 122 ? 1.418 27.938 -9.414 1 91.69 122 LEU B O 1
ATOM 3909 N N . LEU B 1 123 ? 1.14 29.594 -10.773 1 90.75 123 LEU B N 1
ATOM 3910 C CA . LEU B 1 123 ? 2.256 29.203 -11.633 1 90.75 123 LEU B CA 1
ATOM 3911 C C . LEU B 1 123 ? 3.584 29.641 -11.016 1 90.75 123 LEU B C 1
ATOM 3913 O O . LEU B 1 123 ? 3.633 30.594 -10.234 1 90.75 123 LEU B O 1
ATOM 3917 N N . LEU B 1 124 ? 4.57 28.969 -11.383 1 88.44 124 LEU B N 1
ATOM 3918 C CA . LEU B 1 124 ? 5.895 29.219 -10.812 1 88.44 124 LEU B CA 1
ATOM 3919 C C . LEU B 1 124 ? 6.309 30.672 -10.992 1 88.44 124 LEU B C 1
ATOM 3921 O O . LEU B 1 124 ? 6.809 31.297 -10.055 1 88.44 124 LEU B O 1
ATOM 3925 N N . VAL B 1 125 ? 6.094 31.203 -12.109 1 87.5 125 VAL B N 1
ATOM 3926 C CA . VAL B 1 125 ? 6.492 32.562 -12.422 1 87.5 125 VAL B CA 1
ATOM 3927 C C . VAL B 1 125 ? 5.73 33.562 -11.531 1 87.5 125 VAL B C 1
ATOM 3929 O O . VAL B 1 125 ? 6.293 34.562 -11.07 1 87.5 125 VAL B O 1
ATOM 3932 N N . ASP B 1 126 ? 4.543 33.344 -11.289 1 91.38 126 ASP B N 1
ATOM 3933 C CA . ASP B 1 126 ? 3.691 34.219 -10.469 1 91.38 126 ASP B CA 1
ATOM 3934 C C . ASP B 1 126 ? 4.094 34.156 -9 1 91.38 126 ASP B C 1
ATOM 3936 O O . ASP B 1 126 ? 3.973 35.125 -8.273 1 91.38 126 ASP B O 1
ATOM 3940 N N . ILE B 1 127 ? 4.586 33.031 -8.578 1 94.75 127 ILE B N 1
ATOM 3941 C CA . ILE B 1 127 ? 4.98 32.844 -7.188 1 94.75 127 ILE B CA 1
ATOM 3942 C C . ILE B 1 127 ? 6.098 33.812 -6.828 1 94.75 127 ILE B C 1
ATOM 3944 O O . ILE B 1 127 ? 5.984 34.594 -5.863 1 94.75 127 ILE B O 1
ATOM 3948 N N . TYR B 1 128 ? 7.07 33.844 -7.637 1 94.06 128 TYR B N 1
ATOM 3949 C CA . TYR B 1 128 ? 8.234 34.656 -7.328 1 94.06 128 TYR B CA 1
ATOM 3950 C C . TYR B 1 128 ? 7.918 36.156 -7.52 1 94.06 128 TYR B C 1
ATOM 3952 O O . TYR B 1 128 ? 8.344 37 -6.719 1 94.06 128 TYR B O 1
ATOM 3960 N N . ASN B 1 129 ? 7.121 36.438 -8.516 1 93.06 129 ASN B N 1
ATOM 3961 C CA . ASN B 1 129 ? 6.738 37.812 -8.758 1 93.06 129 ASN B CA 1
ATOM 3962 C C . ASN B 1 129 ? 5.887 38.375 -7.621 1 93.06 129 ASN B C 1
ATOM 3964 O O . ASN B 1 129 ? 6.141 39.469 -7.137 1 93.06 129 ASN B O 1
ATOM 3968 N N . ARG B 1 130 ? 4.957 37.688 -7.25 1 91.62 130 ARG B N 1
ATOM 3969 C CA . ARG B 1 130 ? 4.059 38.125 -6.188 1 91.62 130 ARG B CA 1
ATOM 3970 C C . ARG B 1 130 ? 4.785 38.156 -4.848 1 91.62 130 ARG B C 1
ATOM 3972 O O . ARG B 1 130 ? 4.551 39.062 -4.043 1 91.62 130 ARG B O 1
ATOM 3979 N N . ALA B 1 131 ? 5.629 37.156 -4.602 1 93.81 131 ALA B N 1
ATOM 3980 C CA . ALA B 1 131 ? 6.418 37.188 -3.373 1 93.81 131 ALA B CA 1
ATOM 3981 C C . ALA B 1 131 ? 7.262 38.438 -3.273 1 93.81 131 ALA B C 1
ATOM 3983 O O . ALA B 1 131 ? 7.336 39.062 -2.211 1 93.81 131 ALA B O 1
ATOM 3984 N N . LYS B 1 132 ? 7.852 38.719 -4.367 1 92.06 132 LYS B N 1
ATOM 3985 C CA . LYS B 1 132 ? 8.664 39.938 -4.414 1 92.06 132 LYS B CA 1
ATOM 3986 C C . LYS B 1 132 ? 7.828 41.156 -4.129 1 92.06 132 LYS B C 1
ATOM 3988 O O . LYS B 1 132 ? 8.227 42.031 -3.342 1 92.06 132 LYS B O 1
ATOM 3993 N N . LYS B 1 133 ? 6.715 41.25 -4.746 1 88.62 133 LYS B N 1
ATOM 3994 C CA . LYS B 1 133 ? 5.809 42.406 -4.566 1 88.62 133 LYS B CA 1
ATOM 3995 C C . LYS B 1 133 ? 5.359 42.5 -3.115 1 88.62 133 LYS B C 1
ATOM 3997 O O . LYS B 1 133 ? 5.176 43.625 -2.605 1 88.62 133 LYS B O 1
ATOM 4002 N N . LEU B 1 134 ? 5.238 41.469 -2.467 1 89.88 134 LEU B N 1
ATOM 4003 C CA . LEU B 1 134 ? 4.723 41.438 -1.103 1 89.88 134 LEU B CA 1
ATOM 4004 C C . LEU B 1 134 ? 5.863 41.406 -0.091 1 89.88 134 LEU B C 1
ATOM 4006 O O . LEU B 1 134 ? 5.629 41.312 1.115 1 89.88 134 LEU B O 1
ATOM 4010 N N . HIS B 1 135 ? 7.086 41.438 -0.537 1 90.19 135 HIS B N 1
ATOM 4011 C CA . HIS B 1 135 ? 8.297 41.438 0.275 1 90.19 135 HIS B CA 1
ATOM 4012 C C . HIS B 1 135 ? 8.414 40.188 1.131 1 90.19 135 HIS B C 1
ATOM 4014 O O . HIS B 1 135 ? 8.688 40.281 2.33 1 90.19 135 HIS B O 1
ATOM 4020 N N . ILE B 1 136 ? 8.117 39.125 0.525 1 92.44 136 ILE B N 1
ATOM 4021 C CA . ILE B 1 136 ? 8.281 37.812 1.167 1 92.44 136 ILE B CA 1
ATOM 4022 C C . ILE B 1 136 ? 9.555 37.156 0.666 1 92.44 136 ILE B C 1
ATOM 4024 O O . ILE B 1 136 ? 9.75 37 -0.542 1 92.44 136 ILE B O 1
ATOM 4028 N N . ASP B 1 137 ? 10.359 36.75 1.533 1 93.69 137 ASP B N 1
ATOM 4029 C CA . ASP B 1 137 ? 11.602 36.094 1.151 1 93.69 137 ASP B CA 1
ATOM 4030 C C . ASP B 1 137 ? 11.32 34.719 0.542 1 93.69 137 ASP B C 1
ATOM 4032 O O . ASP B 1 137 ? 10.523 33.938 1.08 1 93.69 137 ASP B O 1
ATOM 4036 N N . THR B 1 138 ? 12.039 34.438 -0.538 1 94.25 138 THR B N 1
ATOM 4037 C CA . THR B 1 138 ? 11.711 33.219 -1.268 1 94.25 138 THR B CA 1
ATOM 4038 C C . THR B 1 138 ? 12.727 32.125 -0.967 1 94.25 138 THR B C 1
ATOM 4040 O O . THR B 1 138 ? 12.453 30.922 -1.184 1 94.25 138 THR B O 1
ATOM 4043 N N . GLU B 1 139 ? 13.906 32.438 -0.484 1 93.75 139 GLU B N 1
ATOM 4044 C CA . GLU B 1 139 ? 14.977 31.484 -0.274 1 93.75 139 GLU B CA 1
ATOM 4045 C C . GLU B 1 139 ? 15.273 31.297 1.212 1 93.75 139 GLU B C 1
ATOM 4047 O O . GLU B 1 139 ? 16.422 31.422 1.639 1 93.75 139 GLU B O 1
ATOM 4052 N N . VAL B 1 140 ? 14.258 31.078 1.971 1 94.94 140 VAL B N 1
ATOM 4053 C CA . VAL B 1 140 ? 14.398 30.812 3.4 1 94.94 140 VAL B CA 1
ATOM 4054 C C . VAL B 1 140 ? 13.773 29.469 3.748 1 94.94 140 VAL B C 1
ATOM 4056 O O . VAL B 1 140 ? 12.891 28.984 3.033 1 94.94 140 VAL B O 1
ATOM 4059 N N . ARG B 1 141 ? 14.25 28.891 4.844 1 96.88 141 ARG B N 1
ATOM 4060 C CA . ARG B 1 141 ? 13.734 27.594 5.297 1 96.88 141 ARG B CA 1
ATOM 4061 C C . ARG B 1 141 ? 12.391 27.75 5.996 1 96.88 141 ARG B C 1
ATOM 4063 O O . ARG B 1 141 ? 12.234 28.625 6.855 1 96.88 141 ARG B O 1
ATOM 4070 N N . ARG B 1 142 ? 11.469 26.953 5.562 1 97.12 142 ARG B N 1
ATOM 4071 C CA . ARG B 1 142 ? 10.141 27.031 6.156 1 97.12 142 ARG B CA 1
ATOM 4072 C C . ARG B 1 142 ? 9.57 25.641 6.406 1 97.12 142 ARG B C 1
ATOM 4074 O O . ARG B 1 142 ? 10.094 24.641 5.883 1 97.12 142 ARG B O 1
ATOM 4081 N N . VAL B 1 143 ? 8.57 25.562 7.25 1 98.12 143 VAL B N 1
ATOM 4082 C CA . VAL B 1 143 ? 7.812 24.344 7.504 1 98.12 143 VAL B CA 1
ATOM 4083 C C . VAL B 1 143 ? 6.348 24.688 7.758 1 98.12 143 VAL B C 1
ATOM 4085 O O . VAL B 1 143 ? 6.039 25.781 8.242 1 98.12 143 VAL B O 1
ATOM 4088 N N . ILE B 1 144 ? 5.535 23.797 7.395 1 98 144 ILE B N 1
ATOM 4089 C CA . ILE B 1 144 ? 4.105 24.031 7.578 1 98 144 ILE B CA 1
ATOM 4090 C C . ILE B 1 144 ? 3.615 23.25 8.805 1 98 144 ILE B C 1
ATOM 4092 O O . ILE B 1 144 ? 3.908 22.062 8.953 1 98 144 ILE B O 1
ATOM 4096 N N . PHE B 1 145 ? 2.873 23.922 9.672 1 97.69 145 PHE B N 1
ATOM 4097 C CA . PHE B 1 145 ? 2.105 23.312 10.75 1 97.69 145 PHE B CA 1
ATOM 4098 C C . PHE B 1 145 ? 0.61 23.438 10.492 1 97.69 145 PHE B C 1
ATOM 4100 O O . PHE B 1 145 ? 0.135 24.5 10.078 1 97.69 145 PHE B O 1
ATOM 4107 N N . ILE B 1 146 ? -0.095 22.406 10.68 1 97.06 146 ILE B N 1
ATOM 4108 C CA . ILE B 1 146 ? -1.553 22.438 10.648 1 97.06 146 ILE B CA 1
ATOM 4109 C C . ILE B 1 146 ? -2.109 22.203 12.047 1 97.06 146 ILE B C 1
ATOM 4111 O O . ILE B 1 146 ? -1.729 21.234 12.719 1 97.06 146 ILE B O 1
ATOM 4115 N N . ILE B 1 147 ? -2.975 23.062 12.438 1 94.69 147 ILE B N 1
ATOM 4116 C CA . ILE B 1 147 ? -3.609 22.984 13.75 1 94.69 147 ILE B CA 1
ATOM 4117 C C . ILE B 1 147 ? -5.109 22.734 13.586 1 94.69 147 ILE B C 1
ATOM 4119 O O . ILE B 1 147 ? -5.805 23.531 12.953 1 94.69 147 ILE B O 1
ATOM 4123 N N . GLU B 1 148 ? -5.535 21.641 14.086 1 92.31 148 GLU B N 1
ATOM 4124 C CA . GLU B 1 148 ? -6.957 21.328 14.094 1 92.31 148 GLU B CA 1
ATOM 4125 C C . GLU B 1 148 ? -7.539 21.422 15.5 1 92.31 148 GLU B C 1
ATOM 4127 O O . GLU B 1 148 ? -6.969 20.891 16.453 1 92.31 148 GLU B O 1
ATOM 4132 N N . THR B 1 149 ? -8.617 22.172 15.656 1 84.31 149 THR B N 1
ATOM 4133 C CA . THR B 1 149 ? -9.297 22.312 16.938 1 84.31 149 THR B CA 1
ATOM 4134 C C . THR B 1 149 ? -10.766 21.906 16.812 1 84.31 149 THR B C 1
ATOM 4136 O O . THR B 1 149 ? -11.281 21.734 15.711 1 84.31 149 THR B O 1
ATOM 4139 N N . LYS B 1 150 ? -11.445 21.391 17.906 1 76.12 150 LYS B N 1
ATOM 4140 C CA . LYS B 1 150 ? -12.852 21 17.922 1 76.12 150 LYS B CA 1
ATOM 4141 C C . LYS B 1 150 ? -13.742 22.141 17.469 1 76.12 150 LYS B C 1
ATOM 4143 O O . LYS B 1 150 ? -14.727 21.922 16.75 1 76.12 150 LYS B O 1
ATOM 4148 N N . HIS B 1 151 ? -13.523 23.25 18.047 1 62.56 151 HIS B N 1
ATOM 4149 C CA . HIS B 1 151 ? -14.453 24.359 17.859 1 62.56 151 HIS B CA 1
ATOM 4150 C C . HIS B 1 151 ? -14.312 24.969 16.469 1 62.56 151 HIS B C 1
ATOM 4152 O O . HIS B 1 151 ? -13.211 25.047 15.93 1 62.56 151 HIS B O 1
ATOM 4158 N N . GLU B 1 152 ? -15.539 24.781 15.727 1 56.47 152 GLU B N 1
ATOM 4159 C CA . GLU B 1 152 ? -15.578 25.547 14.484 1 56.47 152 GLU B CA 1
ATOM 4160 C C . GLU B 1 152 ? -14.789 26.844 14.609 1 56.47 152 GLU B C 1
ATOM 4162 O O . GLU B 1 152 ? -14.719 27.438 15.688 1 56.47 152 GLU B O 1
ATOM 4167 N N . LYS B 1 153 ? -13.953 27.109 13.609 1 55.5 153 LYS B N 1
ATOM 4168 C CA . LYS B 1 153 ? -13.078 28.266 13.469 1 55.5 153 LYS B CA 1
ATOM 4169 C C . LYS B 1 153 ? -13.695 29.5 14.109 1 55.5 153 LYS B C 1
ATOM 4171 O O . LYS B 1 153 ? -14.5 30.188 13.484 1 55.5 153 LYS B O 1
ATOM 4176 N N . ASP B 1 154 ? -14.008 29.375 15.281 1 53.19 154 ASP B N 1
ATOM 4177 C CA . ASP B 1 154 ? -14.328 30.734 15.711 1 53.19 154 ASP B CA 1
ATOM 4178 C C . ASP B 1 154 ? -13.172 31.688 15.43 1 53.19 154 ASP B C 1
ATOM 4180 O O . ASP B 1 154 ? -12 31.281 15.477 1 53.19 154 ASP B O 1
ATOM 4184 N N . SER B 1 155 ? -13.305 32.719 14.617 1 58.22 155 SER B N 1
ATOM 4185 C CA . SER B 1 155 ? -12.453 33.875 14.344 1 58.22 155 SER B CA 1
ATOM 4186 C C . SER B 1 155 ? -11.445 34.094 15.469 1 58.22 155 SER B C 1
ATOM 4188 O O . SER B 1 155 ? -10.312 34.5 15.219 1 58.22 155 SER B O 1
ATOM 4190 N N . ASN B 1 156 ? -11.703 33.344 16.562 1 66.62 156 ASN B N 1
ATOM 4191 C CA . ASN B 1 156 ? -10.883 33.625 17.734 1 66.62 156 ASN B CA 1
ATOM 4192 C C . ASN B 1 156 ? -9.641 32.75 17.781 1 66.62 156 ASN B C 1
ATOM 4194 O O . ASN B 1 156 ? -8.562 33.219 18.156 1 66.62 156 ASN B O 1
ATOM 4198 N N . ALA B 1 157 ? -9.734 31.547 17.141 1 72.81 157 ALA B N 1
ATOM 4199 C CA . ALA B 1 157 ? -8.586 30.641 17.203 1 72.81 157 ALA B CA 1
ATOM 4200 C C . ALA B 1 157 ? -7.457 31.125 16.297 1 72.81 157 ALA B C 1
ATOM 4202 O O . ALA B 1 157 ? -6.281 31.062 16.672 1 72.81 157 ALA B O 1
ATOM 4203 N N . LEU B 1 158 ? -7.812 31.516 15.188 1 77.12 158 LEU B N 1
ATOM 4204 C CA . LEU B 1 158 ? -6.836 32.031 14.242 1 77.12 158 LEU B CA 1
ATOM 4205 C C . LEU B 1 158 ? -6.09 33.219 14.836 1 77.12 158 LEU B C 1
ATOM 4207 O O . LEU B 1 158 ? -4.859 33.312 14.758 1 77.12 158 LEU B O 1
ATOM 4211 N N . ASP B 1 159 ? -6.879 34.062 15.398 1 75.5 159 ASP B N 1
ATOM 4212 C CA . ASP B 1 159 ? -6.293 35.25 16 1 75.5 159 ASP B CA 1
ATOM 4213 C C . ASP B 1 159 ? -5.426 34.906 17.203 1 75.5 159 ASP B C 1
ATOM 4215 O O . ASP B 1 159 ? -4.371 35.5 17.422 1 75.5 159 ASP B O 1
ATOM 4219 N N . ASN B 1 160 ? -5.844 33.969 17.891 1 75.19 160 ASN B N 1
ATOM 4220 C CA . ASN B 1 160 ? -5.078 33.5 19.047 1 75.19 160 ASN B CA 1
ATOM 4221 C C . ASN B 1 160 ? -3.727 32.906 18.609 1 75.19 160 ASN B C 1
ATOM 4223 O O . ASN B 1 160 ? -2.699 33.25 19.219 1 75.19 160 ASN B O 1
ATOM 4227 N N . VAL B 1 161 ? -3.748 32.094 17.578 1 82 161 VAL B N 1
ATOM 4228 C CA . VAL B 1 161 ? -2.508 31.5 17.094 1 82 161 VAL B CA 1
ATOM 4229 C C . VAL B 1 161 ? -1.578 32.594 16.578 1 82 161 VAL B C 1
ATOM 4231 O O . VAL B 1 161 ? -0.37 32.562 16.828 1 82 161 VAL B O 1
ATOM 4234 N N . ARG B 1 162 ? -2.152 33.5 15.922 1 79.06 162 ARG B N 1
ATOM 4235 C CA . ARG B 1 162 ? -1.381 34.656 15.422 1 79.06 162 ARG B CA 1
ATOM 4236 C C . ARG B 1 162 ? -0.712 35.406 16.562 1 79.06 162 ARG B C 1
ATOM 4238 O O . ARG B 1 162 ? 0.461 35.781 16.469 1 79.06 162 ARG B O 1
ATOM 4245 N N . ASN B 1 163 ? -1.491 35.594 17.531 1 75.81 163 ASN B N 1
ATOM 4246 C CA . ASN B 1 163 ? -0.992 36.344 18.688 1 75.81 163 ASN B CA 1
ATOM 4247 C C . ASN B 1 163 ? 0.102 35.562 19.406 1 75.81 163 ASN B C 1
ATOM 4249 O O . ASN B 1 163 ? 1.074 36.156 19.891 1 75.81 163 ASN B O 1
ATOM 4253 N N . LEU B 1 164 ? -0.113 34.312 19.469 1 74.44 164 LEU B N 1
ATOM 4254 C CA . LEU B 1 164 ? 0.826 33.438 20.172 1 74.44 164 LEU B CA 1
ATOM 4255 C C . LEU B 1 164 ? 2.164 33.375 19.438 1 74.44 164 LEU B C 1
ATOM 4257 O O . LEU B 1 164 ? 3.217 33.25 20.078 1 74.44 164 LEU B O 1
ATOM 4261 N N . LEU B 1 165 ? 2.145 33.281 18.156 1 75 165 LEU B N 1
ATOM 4262 C CA . LEU B 1 165 ? 3.377 33.219 17.375 1 75 165 LEU B CA 1
ATOM 4263 C C . LEU B 1 165 ? 4.066 34.562 17.344 1 75 165 LEU B C 1
ATOM 4265 O O . LEU B 1 165 ? 5.258 34.656 17.047 1 75 165 LEU B O 1
ATOM 4269 N N . GLY B 1 166 ? 3.414 35.438 17.953 1 64.5 166 GLY B N 1
ATOM 4270 C CA . GLY B 1 166 ? 3.961 36.781 18 1 64.5 166 GLY B CA 1
ATOM 4271 C C . GLY B 1 166 ? 3.984 37.438 16.641 1 64.5 166 GLY B C 1
ATOM 4272 O O . GLY B 1 166 ? 3.59 36.844 15.641 1 64.5 166 GLY B O 1
ATOM 4273 N N . ASN B 1 167 ? 4.184 38.781 16.609 1 59.66 167 ASN B N 1
ATOM 4274 C CA . ASN B 1 167 ? 4.227 39.625 15.445 1 59.66 167 ASN B CA 1
ATOM 4275 C C . ASN B 1 167 ? 5.492 39.406 14.625 1 59.66 167 ASN B C 1
ATOM 4277 O O . ASN B 1 167 ? 6.156 40.375 14.219 1 59.66 167 ASN B O 1
ATOM 4281 N N . ARG B 1 168 ? 5.793 38.031 14.523 1 65.12 168 ARG B N 1
ATOM 4282 C CA . ARG B 1 168 ? 6.953 37.812 13.664 1 65.12 168 ARG B CA 1
ATOM 4283 C C . ARG B 1 168 ? 6.586 37.969 12.195 1 65.12 168 ARG B C 1
ATOM 4285 O O . ARG B 1 168 ? 5.727 37.219 11.695 1 65.12 168 ARG B O 1
ATOM 4292 N N . THR B 1 169 ? 7.098 38.969 11.617 1 68.19 169 THR B N 1
ATOM 4293 C CA . THR B 1 169 ? 6.809 39.375 10.242 1 68.19 169 THR B CA 1
ATOM 4294 C C . THR B 1 169 ? 7.191 38.25 9.273 1 68.19 169 THR B C 1
ATOM 4296 O O . THR B 1 169 ? 6.758 38.25 8.117 1 68.19 169 THR B O 1
ATOM 4299 N N . LYS B 1 170 ? 7.73 37.156 9.82 1 84.38 170 LYS B N 1
ATOM 4300 C CA . LYS B 1 170 ? 8.25 36.156 8.891 1 84.38 170 LYS B CA 1
ATOM 4301 C C . LYS B 1 170 ? 7.383 34.906 8.883 1 84.38 170 LYS B C 1
ATOM 4303 O O . LYS B 1 170 ? 7.531 34.062 8.008 1 84.38 170 LYS B O 1
ATOM 4308 N N . ASP B 1 171 ? 6.488 34.844 9.836 1 90.25 171 ASP B N 1
ATOM 4309 C CA . ASP B 1 171 ? 5.566 33.719 9.891 1 90.25 171 ASP B CA 1
ATOM 4310 C C . ASP B 1 171 ? 4.199 34.094 9.32 1 90.25 171 ASP B C 1
ATOM 4312 O O . ASP B 1 171 ? 3.766 35.25 9.445 1 90.25 171 ASP B O 1
ATOM 4316 N N . PHE B 1 172 ? 3.6 33.188 8.719 1 90.94 172 PHE B N 1
ATOM 4317 C CA . PHE B 1 172 ? 2.27 33.438 8.172 1 90.94 172 PHE B CA 1
ATOM 4318 C C . PHE B 1 172 ? 1.255 32.469 8.773 1 90.94 172 PHE B C 1
ATOM 4320 O O . PHE B 1 172 ? 1.533 31.281 8.914 1 90.94 172 PHE B O 1
ATOM 4327 N N . VAL B 1 173 ? 0.161 33 9.219 1 90.31 173 VAL B N 1
ATOM 4328 C CA . VAL B 1 173 ? -0.931 32.188 9.75 1 90.31 173 VAL B CA 1
ATOM 4329 C C . VAL B 1 173 ? -2.184 32.375 8.898 1 90.31 173 VAL B C 1
ATOM 4331 O O . VAL B 1 173 ? -2.6 33.5 8.641 1 90.31 173 VAL B O 1
ATOM 4334 N N . THR B 1 174 ? -2.676 31.344 8.398 1 88.75 174 THR B N 1
ATOM 4335 C CA . THR B 1 174 ? -3.867 31.422 7.566 1 88.75 174 THR B CA 1
ATOM 4336 C C . THR B 1 174 ? -4.793 30.234 7.824 1 88.75 174 THR B C 1
ATOM 4338 O O . THR B 1 174 ? -4.473 29.359 8.625 1 88.75 174 THR B O 1
ATOM 4341 N N . ALA B 1 175 ? -6.004 30.328 7.309 1 85.81 175 ALA B N 1
ATOM 4342 C CA . ALA B 1 175 ? -6.969 29.234 7.367 1 85.81 175 ALA B CA 1
ATOM 4343 C C . ALA B 1 175 ? -7.492 28.891 5.977 1 85.81 175 ALA B C 1
ATOM 4345 O O . ALA B 1 175 ? -7.984 29.766 5.258 1 85.81 175 ALA B O 1
ATOM 4346 N N . VAL B 1 176 ? -7.223 27.703 5.566 1 77.5 176 VAL B N 1
ATOM 4347 C CA . VAL B 1 176 ? -7.707 27.266 4.266 1 77.5 176 VAL B CA 1
ATOM 4348 C C . VAL B 1 176 ? -9.133 26.719 4.398 1 77.5 176 VAL B C 1
ATOM 4350 O O . VAL B 1 176 ? -9.914 26.781 3.449 1 77.5 176 VAL B O 1
ATOM 4353 N N . ASP B 1 177 ? -9.422 26.109 5.562 1 77.38 177 ASP B N 1
ATOM 4354 C CA . ASP B 1 177 ? -10.773 25.641 5.844 1 77.38 177 ASP B CA 1
ATOM 4355 C C . ASP B 1 177 ? -11.203 26.016 7.258 1 77.38 177 ASP B C 1
ATOM 4357 O O . ASP B 1 177 ? -10.523 26.797 7.934 1 77.38 177 ASP B O 1
ATOM 4361 N N . GLU B 1 178 ? -12.328 25.688 7.605 1 73.81 178 GLU B N 1
ATOM 4362 C CA . GLU B 1 178 ? -12.906 26.125 8.875 1 73.81 178 GLU B CA 1
ATOM 4363 C C . GLU B 1 178 ? -12.297 25.359 10.047 1 73.81 178 GLU B C 1
ATOM 4365 O O . GLU B 1 178 ? -12.375 25.797 11.195 1 73.81 178 GLU B O 1
ATOM 4370 N N . LYS B 1 179 ? -11.609 24.328 9.727 1 78.62 179 LYS B N 1
ATOM 4371 C CA . LYS B 1 179 ? -11.188 23.469 10.82 1 78.62 179 LYS B CA 1
ATOM 4372 C C . LYS B 1 179 ? -9.68 23.547 11.031 1 78.62 179 LYS B C 1
ATOM 4374 O O . LYS B 1 179 ? -9.188 23.297 12.141 1 78.62 179 LYS B O 1
ATOM 4379 N N . ASN B 1 180 ? -9.055 23.984 10.039 1 89.94 180 ASN B N 1
ATOM 4380 C CA . ASN B 1 180 ? -7.598 23.891 10.094 1 89.94 180 ASN B CA 1
ATOM 4381 C C . ASN B 1 180 ? -6.934 25.25 10.039 1 89.94 180 ASN B C 1
ATOM 4383 O O . ASN B 1 180 ? -7.273 26.078 9.18 1 89.94 180 ASN B O 1
ATOM 4387 N N . ILE B 1 181 ? -6.121 25.531 10.969 1 91.69 181 ILE B N 1
ATOM 4388 C CA . ILE B 1 181 ? -5.246 26.688 10.938 1 91.69 181 ILE B CA 1
ATOM 4389 C C . ILE B 1 181 ? -3.865 26.281 10.422 1 91.69 181 ILE B C 1
ATOM 4391 O O . ILE B 1 181 ? -3.293 25.297 10.891 1 91.69 181 ILE B O 1
ATOM 4395 N N . ILE B 1 182 ? -3.389 27 9.516 1 95.56 182 ILE B N 1
ATOM 4396 C CA . ILE B 1 182 ? -2.104 26.672 8.906 1 95.56 182 ILE B CA 1
ATOM 4397 C C . ILE B 1 182 ? -1.062 27.703 9.305 1 95.56 182 ILE B C 1
ATOM 4399 O O . ILE B 1 182 ? -1.301 28.922 9.18 1 95.56 182 ILE B O 1
ATOM 4403 N N . VAL B 1 183 ? 0.051 27.266 9.758 1 94.81 183 VAL B N 1
ATOM 4404 C CA . VAL B 1 183 ? 1.157 28.141 10.125 1 94.81 183 VAL B CA 1
ATOM 4405 C C . VAL B 1 183 ? 2.352 27.875 9.211 1 94.81 183 VAL B C 1
ATOM 4407 O O . VAL B 1 183 ? 2.885 26.766 9.18 1 94.81 183 VAL B O 1
ATOM 4410 N N . VAL B 1 184 ? 2.705 28.844 8.469 1 96 184 VAL B N 1
ATOM 4411 C CA . VAL B 1 184 ? 3.947 28.812 7.703 1 96 184 VAL B CA 1
ATOM 4412 C C . VAL B 1 184 ? 5.082 29.406 8.531 1 96 184 VAL B C 1
ATOM 4414 O O . VAL B 1 184 ? 5.199 30.625 8.656 1 96 184 VAL B O 1
ATOM 4417 N N . LYS B 1 185 ? 5.934 28.562 9.008 1 95.31 185 LYS B N 1
ATOM 4418 C CA . LYS B 1 185 ? 6.949 28.984 9.969 1 95.31 185 LYS B CA 1
ATOM 4419 C C . LYS B 1 185 ? 8.328 29.078 9.312 1 95.31 185 LYS B C 1
ATOM 4421 O O . LYS B 1 185 ? 8.773 28.141 8.664 1 95.31 185 LYS B O 1
ATOM 4426 N N . GLU B 1 186 ? 8.883 30.203 9.414 1 94.75 186 GLU B N 1
ATOM 4427 C CA . GLU B 1 186 ? 10.273 30.359 8.992 1 94.75 186 GLU B CA 1
ATOM 4428 C C . GLU B 1 186 ? 11.227 29.766 10.023 1 94.75 186 GLU B C 1
ATOM 4430 O O . GLU B 1 186 ? 11.031 29.938 11.227 1 94.75 186 GLU B O 1
ATOM 4435 N N . LEU B 1 187 ? 12.258 29.094 9.555 1 95.19 187 LEU B N 1
ATOM 4436 C CA . LEU B 1 187 ? 13.195 28.422 10.445 1 95.19 187 LEU B CA 1
ATOM 4437 C C . LEU B 1 187 ? 14.57 29.062 10.383 1 95.19 187 LEU B C 1
ATOM 4439 O O . LEU B 1 187 ? 14.93 29.688 9.375 1 95.19 187 LEU B O 1
ATOM 4443 N N . GLU B 1 188 ? 15.219 28.859 11.422 1 92.88 188 GLU B N 1
ATOM 4444 C CA . GLU B 1 188 ? 16.625 29.25 11.438 1 92.88 188 GLU B CA 1
ATOM 4445 C C . GLU B 1 188 ? 17.5 28.188 10.773 1 92.88 188 GLU B C 1
ATOM 4447 O O . GLU B 1 188 ? 17.109 27.016 10.695 1 92.88 188 GLU B O 1
ATOM 4452 N N . PRO B 1 189 ? 18.672 28.484 10.203 1 91 189 PRO B N 1
ATOM 4453 C CA . PRO B 1 189 ? 19.531 27.531 9.5 1 91 189 PRO B CA 1
ATOM 4454 C C . PRO B 1 189 ? 19.859 26.297 10.328 1 91 189 PRO B C 1
ATOM 4456 O O . PRO B 1 189 ? 19.969 25.203 9.789 1 91 189 PRO B O 1
ATOM 4459 N N . GLY B 1 190 ? 19.828 26.312 11.609 1 90.88 190 GLY B N 1
ATOM 4460 C CA . GLY B 1 190 ? 20.203 25.172 12.438 1 90.88 190 GLY B CA 1
ATOM 4461 C C . GLY B 1 190 ? 19.016 24.391 12.961 1 90.88 190 GLY B C 1
ATOM 4462 O O . GLY B 1 190 ? 19.172 23.359 13.609 1 90.88 190 GLY B O 1
ATOM 4463 N N . ASP B 1 191 ? 17.844 24.828 12.531 1 93.81 191 ASP B N 1
ATOM 4464 C CA . ASP B 1 191 ? 16.656 24.156 13.031 1 93.81 191 ASP B CA 1
ATOM 4465 C C . ASP B 1 191 ? 16.453 22.812 12.344 1 93.81 191 ASP B C 1
ATOM 4467 O O . ASP B 1 191 ? 16.656 22.703 11.133 1 93.81 191 ASP B O 1
ATOM 4471 N N . GLY B 1 192 ? 16.188 21.766 13.102 1 93.62 192 GLY B N 1
ATOM 4472 C CA . GLY B 1 192 ? 15.914 20.422 12.594 1 93.62 192 GLY B CA 1
ATOM 4473 C C . GLY B 1 192 ? 14.672 19.797 13.203 1 93.62 19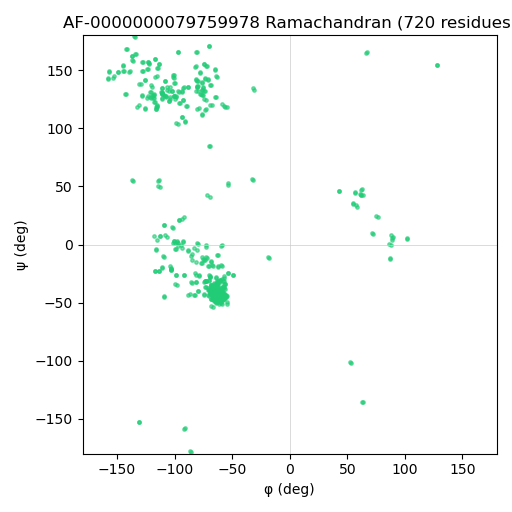2 GLY B C 1
ATOM 4474 O O . GLY B 1 192 ? 13.75 20.5 13.602 1 93.62 192 GLY B O 1
ATOM 4475 N N . HIS B 1 193 ? 14.68 18.578 13.242 1 91.19 193 HIS B N 1
ATOM 4476 C CA . HIS B 1 193 ? 13.523 17.828 13.719 1 91.19 193 HIS B CA 1
ATOM 4477 C C . HIS B 1 193 ? 13.227 18.156 15.18 1 91.19 193 HIS B C 1
ATOM 4479 O O . HIS B 1 193 ? 12.062 18.281 15.562 1 91.19 193 HIS B O 1
ATOM 4485 N N . GLU B 1 194 ? 14.234 18.203 15.883 1 93.94 194 GLU B N 1
ATOM 4486 C CA . GLU B 1 194 ? 14.062 18.484 17.312 1 93.94 194 GLU B CA 1
ATOM 4487 C C . GLU B 1 194 ? 13.391 19.828 17.531 1 93.94 194 GLU B C 1
ATOM 4489 O O . GLU B 1 194 ? 12.508 19.953 18.391 1 93.94 194 GLU B O 1
ATOM 4494 N N . GLU B 1 195 ? 13.859 20.797 16.812 1 95.12 195 GLU B N 1
ATOM 4495 C CA . GLU B 1 195 ? 13.289 22.125 16.938 1 95.12 195 GLU B CA 1
ATOM 4496 C C . GLU B 1 195 ? 11.828 22.141 16.484 1 95.12 195 GLU B C 1
ATOM 4498 O O . GLU B 1 195 ? 11 22.828 17.094 1 95.12 195 GLU B O 1
ATOM 4503 N N . LEU B 1 196 ? 11.523 21.453 15.43 1 96.81 196 LEU B N 1
ATOM 4504 C CA . LEU B 1 196 ? 10.148 21.375 14.938 1 96.81 196 LEU B CA 1
ATOM 4505 C C . LEU B 1 196 ? 9.227 20.797 16 1 96.81 196 LEU B C 1
ATOM 4507 O O . LEU B 1 196 ? 8.117 21.297 16.219 1 96.81 196 LEU B O 1
ATOM 4511 N N . GLU B 1 197 ? 9.695 19.781 16.609 1 96.38 197 GLU B N 1
ATOM 4512 C CA . GLU B 1 197 ? 8.914 19.141 17.656 1 96.38 197 GLU B CA 1
ATOM 4513 C C . GLU B 1 197 ? 8.672 20.109 18.828 1 96.38 197 GLU B C 1
ATOM 4515 O O . GLU B 1 197 ? 7.562 20.172 19.359 1 96.38 197 GLU B O 1
ATOM 4520 N N . LYS B 1 198 ? 9.656 20.75 19.156 1 95.5 198 LYS B N 1
ATOM 4521 C CA . LYS B 1 198 ? 9.523 21.734 20.234 1 95.5 198 LYS B CA 1
ATOM 4522 C C . LYS B 1 198 ? 8.508 22.812 19.891 1 95.5 198 LYS B C 1
ATOM 4524 O O . LYS B 1 198 ? 7.688 23.188 20.719 1 95.5 198 LYS B O 1
ATOM 4529 N N . ILE B 1 199 ? 8.625 23.297 18.688 1 93.38 199 ILE B N 1
ATOM 4530 C CA . ILE B 1 199 ? 7.695 24.312 18.219 1 93.38 199 ILE B CA 1
ATOM 4531 C C . ILE B 1 199 ? 6.266 23.781 18.297 1 93.38 199 ILE B C 1
ATOM 4533 O O . ILE B 1 199 ? 5.371 24.469 18.797 1 93.38 199 ILE B O 1
ATOM 4537 N N . ALA B 1 200 ? 6.047 22.609 17.828 1 96.25 200 ALA B N 1
ATOM 4538 C CA . ALA B 1 200 ? 4.719 22 17.812 1 96.25 200 ALA B CA 1
ATOM 4539 C C . ALA B 1 200 ? 4.191 21.828 19.234 1 96.25 200 ALA B C 1
ATOM 4541 O O . ALA B 1 200 ? 3.029 22.125 19.516 1 96.25 200 ALA B O 1
ATOM 4542 N N . GLN B 1 201 ? 5.047 21.359 20.078 1 95.62 201 GLN B N 1
ATOM 4543 C CA . GLN B 1 201 ? 4.656 21.141 21.469 1 95.62 201 GLN B CA 1
ATOM 4544 C C . GLN B 1 201 ? 4.316 22.453 22.156 1 95.62 201 GLN B C 1
ATOM 4546 O O . GLN B 1 201 ? 3.387 22.516 22.969 1 95.62 201 GLN B O 1
ATOM 4551 N N . ASN B 1 202 ? 5.129 23.422 21.875 1 92.25 202 ASN B N 1
ATOM 4552 C CA . ASN B 1 202 ? 4.848 24.75 22.422 1 92.25 202 ASN B CA 1
ATOM 4553 C C . ASN B 1 202 ? 3.498 25.281 21.953 1 92.25 202 ASN B C 1
ATOM 4555 O O . ASN B 1 202 ? 2.725 25.812 22.75 1 92.25 202 ASN B O 1
ATOM 4559 N N . LEU B 1 203 ? 3.258 25.156 20.672 1 90.75 203 LEU B N 1
ATOM 4560 C CA . LEU B 1 203 ? 1.975 25.562 20.125 1 90.75 203 LEU B CA 1
ATOM 4561 C C . LEU B 1 203 ? 0.826 24.828 20.797 1 90.75 203 LEU B C 1
ATOM 4563 O O . LEU B 1 203 ? -0.184 25.438 21.156 1 90.75 203 LEU B O 1
ATOM 4567 N N . TYR B 1 204 ? 1.01 23.578 20.953 1 93.38 204 TYR B N 1
ATOM 4568 C CA . TYR B 1 204 ? 0.007 22.75 21.625 1 93.38 204 TYR B CA 1
ATOM 4569 C C . TYR B 1 204 ? -0.254 23.25 23.031 1 93.38 204 TYR B C 1
ATOM 4571 O O . TYR B 1 204 ? -1.407 23.422 23.438 1 93.38 204 TYR B O 1
ATOM 4579 N N . GLY B 1 205 ? 0.8 23.438 23.781 1 91.62 205 GLY B N 1
ATOM 4580 C CA . GLY B 1 205 ? 0.675 23.922 25.141 1 91.62 205 GLY B CA 1
ATOM 4581 C C . GLY B 1 205 ? -0.055 25.234 25.25 1 91.62 205 GLY B C 1
ATOM 4582 O O . GLY B 1 205 ? -0.927 25.406 26.094 1 91.62 205 GLY B O 1
ATOM 4583 N N . LEU B 1 206 ? 0.291 26.156 24.391 1 86.56 206 LEU B N 1
ATOM 4584 C CA . LEU B 1 206 ? -0.308 27.484 24.375 1 86.56 206 LEU B CA 1
ATOM 4585 C C . LEU B 1 206 ? -1.8 27.406 24.062 1 86.56 206 LEU B C 1
ATOM 4587 O O . LEU B 1 206 ? -2.607 28.094 24.719 1 86.56 206 LEU B O 1
ATOM 4591 N N . LEU B 1 207 ? -2.148 26.625 23.156 1 87 207 LEU B N 1
ATOM 4592 C CA . LEU B 1 207 ? -3.547 26.5 22.766 1 87 207 LEU B CA 1
ATOM 4593 C C . LEU B 1 207 ? -4.359 25.797 23.844 1 87 207 LEU B C 1
ATOM 4595 O O . LEU B 1 207 ? -5.512 26.156 24.094 1 87 207 LEU B O 1
ATOM 4599 N N . LYS B 1 208 ? -3.732 24.844 24.375 1 88.81 208 LYS B N 1
ATOM 4600 C CA . LYS B 1 208 ? -4.395 24.125 25.469 1 88.81 208 LYS B CA 1
ATOM 4601 C C . LYS B 1 208 ? -4.668 25.062 26.641 1 88.81 208 LYS B C 1
ATOM 4603 O O . LYS B 1 208 ? -5.746 25.016 27.234 1 88.81 208 LYS B O 1
ATOM 4608 N N . GLU B 1 209 ? -3.707 25.844 26.906 1 87 209 GLU B N 1
ATOM 4609 C CA . GLU B 1 209 ? -3.852 26.812 28 1 87 209 GLU B CA 1
ATOM 4610 C C . GLU B 1 209 ? -4.953 27.828 27.688 1 87 209 GLU B C 1
ATOM 4612 O O . GLU B 1 209 ? -5.613 28.328 28.594 1 87 209 GLU B O 1
ATOM 4617 N N . ASP B 1 210 ? -5.176 28.094 26.453 1 81.44 210 ASP B N 1
ATOM 4618 C CA . ASP B 1 210 ? -6.191 29.047 26.016 1 81.44 210 ASP B CA 1
ATOM 4619 C C . ASP B 1 210 ? -7.582 28.422 26.016 1 81.44 210 ASP B C 1
ATOM 4621 O O . ASP B 1 210 ? -8.562 29.062 25.672 1 81.44 210 ASP B O 1
ATOM 4625 N N . GLY B 1 211 ? -7.648 27.109 26.312 1 79.12 211 GLY B N 1
ATOM 4626 C CA . GLY B 1 211 ? -8.945 26.469 26.5 1 79.12 211 GLY B CA 1
ATOM 4627 C C . GLY B 1 211 ? -9.391 25.656 25.297 1 79.12 211 GLY B C 1
ATOM 4628 O O . GLY B 1 211 ? -10.516 25.172 25.266 1 79.12 211 GLY B O 1
ATOM 4629 N N . GLU B 1 212 ? -8.453 25.609 24.375 1 79.38 212 GLU B N 1
ATOM 4630 C CA . GLU B 1 212 ? -8.82 24.797 23.203 1 79.38 212 GLU B CA 1
ATOM 4631 C C . GLU B 1 212 ? -8.828 23.312 23.562 1 79.38 212 GLU B C 1
ATOM 4633 O O . GLU B 1 212 ? -8.023 22.859 24.375 1 79.38 212 GLU B O 1
ATOM 4638 N N . GLU B 1 213 ? -9.828 22.594 22.953 1 82.81 213 GLU B N 1
ATOM 4639 C CA . GLU B 1 213 ? -9.945 21.156 23.203 1 82.81 213 GLU B CA 1
ATOM 4640 C C . GLU B 1 213 ? -9.695 20.359 21.938 1 82.81 213 GLU B C 1
ATOM 4642 O O . GLU B 1 213 ? -9.875 20.859 20.828 1 82.81 213 GLU B O 1
ATOM 4647 N N . GLU B 1 214 ? -9.203 19.109 22.094 1 87.62 214 GLU B N 1
ATOM 4648 C CA . GLU B 1 214 ? -9 18.141 21.016 1 87.62 214 GLU B CA 1
ATOM 4649 C C . GLU B 1 214 ? -8.102 18.719 19.938 1 87.62 214 GLU B C 1
ATOM 4651 O O . GLU B 1 214 ? -8.438 18.656 18.75 1 87.62 214 GLU B O 1
ATOM 4656 N N . ILE B 1 215 ? -7.039 19.344 20.438 1 90.94 215 ILE B N 1
ATOM 4657 C CA . ILE B 1 215 ? -6.086 19.969 19.516 1 90.94 215 ILE B CA 1
ATOM 4658 C C . ILE B 1 215 ? -5.215 18.891 18.859 1 90.94 215 ILE B C 1
ATOM 4660 O O . ILE B 1 215 ? -4.691 18.016 19.547 1 90.94 215 ILE B O 1
ATOM 4664 N N . LEU B 1 216 ? -5.148 18.922 17.641 1 95.19 216 LEU B N 1
ATOM 4665 C CA . LEU B 1 216 ? -4.219 18.078 16.891 1 95.19 216 LEU B CA 1
ATOM 4666 C C . LEU B 1 216 ? -3.307 18.938 16.016 1 95.19 216 LEU B C 1
ATOM 4668 O O . LEU B 1 216 ? -3.779 19.797 15.266 1 95.19 216 LEU B O 1
ATOM 4672 N N . ILE B 1 217 ? -2.043 18.734 16.141 1 96.88 217 ILE B N 1
ATOM 4673 C CA . ILE B 1 217 ? -1.067 19.484 15.352 1 96.88 217 ILE B CA 1
ATOM 4674 C C . ILE B 1 217 ? -0.246 18.531 14.492 1 96.88 217 ILE B C 1
ATOM 4676 O O . ILE B 1 217 ? 0.245 17.516 14.984 1 96.88 217 ILE B O 1
ATOM 4680 N N . ALA B 1 218 ? -0.159 18.766 13.266 1 98.12 218 ALA B N 1
ATOM 4681 C CA . ALA B 1 218 ? 0.672 18 12.352 1 98.12 218 ALA B CA 1
ATOM 4682 C C . ALA B 1 218 ? 1.598 18.906 11.547 1 98.12 218 ALA B C 1
ATOM 4684 O O . ALA B 1 218 ? 1.275 20.078 11.312 1 98.12 218 ALA B O 1
ATOM 4685 N N . TYR B 1 219 ? 2.73 18.438 11.18 1 98.31 219 TYR B N 1
ATOM 4686 C CA . TYR B 1 219 ? 3.625 19.297 10.406 1 98.31 219 TYR B CA 1
ATOM 4687 C C . TYR B 1 219 ? 4.398 18.5 9.375 1 98.31 219 TYR B C 1
ATOM 4689 O O . TYR B 1 219 ? 4.566 17.281 9.516 1 98.31 219 TYR B O 1
ATOM 4697 N N . GLY B 1 220 ? 4.789 19.156 8.344 1 98.06 220 GLY B N 1
ATOM 4698 C CA . GLY B 1 220 ? 5.508 18.562 7.23 1 98.06 220 GLY B CA 1
ATOM 4699 C C . GLY B 1 220 ? 7.016 18.609 7.395 1 98.06 220 GLY B C 1
ATOM 4700 O O . GLY B 1 220 ? 7.523 18.594 8.523 1 98.06 220 GLY B O 1
ATOM 4701 N N . THR B 1 221 ? 7.715 18.516 6.293 1 96.75 221 THR B N 1
ATOM 4702 C CA . THR B 1 221 ? 9.172 18.578 6.305 1 96.75 221 THR B CA 1
ATOM 4703 C C . THR B 1 221 ? 9.656 19.984 5.969 1 96.75 221 THR B C 1
ATOM 4705 O O . THR B 1 221 ? 8.883 20.812 5.48 1 96.75 221 THR B O 1
ATOM 4708 N N . ILE B 1 222 ? 10.922 20.203 6.246 1 97.81 222 ILE B N 1
ATOM 4709 C CA . ILE B 1 222 ? 11.531 21.516 6.004 1 97.81 222 ILE B CA 1
ATOM 4710 C C . ILE B 1 222 ? 11.758 21.703 4.508 1 97.81 222 ILE B C 1
ATOM 4712 O O . ILE B 1 222 ? 12.227 20.797 3.818 1 97.81 222 ILE B O 1
ATOM 4716 N N . VAL B 1 223 ? 11.359 22.812 4.07 1 97.38 223 VAL B N 1
ATOM 4717 C CA . VAL B 1 223 ? 11.602 23.172 2.676 1 97.38 223 VAL B CA 1
ATOM 4718 C C . VAL B 1 223 ? 12.5 24.391 2.607 1 97.38 223 VAL B C 1
ATOM 4720 O O . VAL B 1 223 ? 12.531 25.203 3.537 1 97.38 223 VAL B O 1
ATOM 4723 N N . ASN B 1 224 ? 13.141 24.578 1.451 1 96.56 224 ASN B N 1
ATOM 4724 C CA . ASN B 1 224 ? 14.164 25.609 1.369 1 96.56 224 ASN B CA 1
ATOM 4725 C C .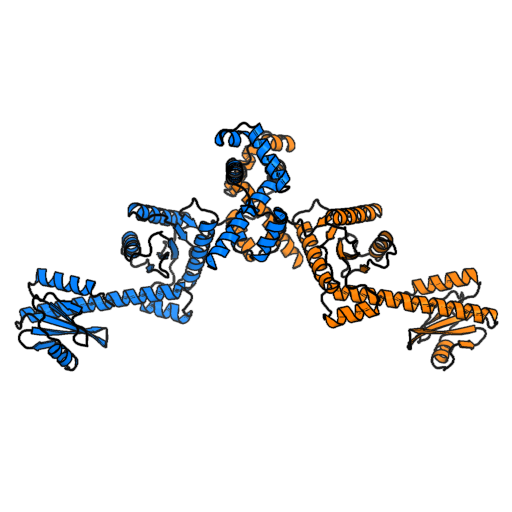 ASN B 1 224 ? 13.773 26.719 0.39 1 96.56 224 ASN B C 1
ATOM 4727 O O . ASN B 1 224 ? 14.492 27.703 0.24 1 96.56 224 ASN B O 1
ATOM 4731 N N . ASP B 1 225 ? 12.68 26.516 -0.261 1 96.44 225 ASP B N 1
ATOM 4732 C CA . ASP B 1 225 ? 12.195 27.484 -1.248 1 96.44 225 ASP B CA 1
ATOM 4733 C C . ASP B 1 225 ? 10.688 27.656 -1.146 1 96.44 225 ASP B C 1
ATOM 4735 O O . ASP B 1 225 ? 9.961 26.719 -0.849 1 96.44 225 ASP B O 1
ATOM 4739 N N . ILE B 1 226 ? 10.195 28.844 -1.475 1 95.19 226 ILE B N 1
ATOM 4740 C CA . ILE B 1 226 ? 8.789 29.203 -1.315 1 95.19 226 ILE B CA 1
ATOM 4741 C C . ILE B 1 226 ? 7.926 28.312 -2.209 1 95.19 226 ILE B C 1
ATOM 4743 O O . ILE B 1 226 ? 6.789 28 -1.862 1 95.19 226 ILE B O 1
ATOM 4747 N N . LYS B 1 227 ? 8.484 27.922 -3.316 1 95 227 LYS B N 1
ATOM 4748 C CA . LYS B 1 227 ? 7.715 27.125 -4.266 1 95 227 LYS B CA 1
ATOM 4749 C C . LYS B 1 227 ? 7.406 25.734 -3.699 1 95 227 LYS B C 1
ATOM 4751 O O . LYS B 1 227 ? 6.5 25.062 -4.18 1 95 227 LYS B O 1
ATOM 4756 N N . GLU B 1 228 ? 8.141 25.312 -2.648 1 96.25 228 GLU B N 1
ATOM 4757 C CA . GLU B 1 228 ? 8 23.969 -2.082 1 96.25 228 GLU B CA 1
ATOM 4758 C C . GLU B 1 228 ? 7.098 23.984 -0.852 1 96.25 228 GLU B C 1
ATOM 4760 O O . GLU B 1 228 ? 6.871 22.953 -0.228 1 96.25 228 GLU B O 1
ATOM 4765 N N . VAL B 1 229 ? 6.578 25.109 -0.538 1 96.19 229 VAL B N 1
ATOM 4766 C CA . VAL B 1 229 ? 5.742 25.25 0.649 1 96.19 229 VAL B CA 1
ATOM 4767 C C . VAL B 1 229 ? 4.488 24.391 0.511 1 96.19 229 VAL B C 1
ATOM 4769 O O . VAL B 1 229 ? 4.02 23.797 1.491 1 96.19 229 VAL B O 1
ATOM 4772 N N . SER B 1 230 ? 4.023 24.281 -0.693 1 96.56 230 SER B N 1
ATOM 4773 C CA . SER B 1 230 ? 2.854 23.453 -0.94 1 96.56 230 SER B CA 1
ATOM 4774 C C . SER B 1 230 ? 3.145 21.984 -0.621 1 96.56 230 SER B C 1
ATOM 4776 O O . SER B 1 230 ? 2.266 21.266 -0.141 1 96.56 230 SER B O 1
ATOM 4778 N N . LYS B 1 231 ? 4.316 21.578 -0.847 1 97 231 LYS B N 1
ATOM 4779 C CA . LYS B 1 231 ? 4.727 20.219 -0.526 1 97 231 LYS B CA 1
ATOM 4780 C C . LYS B 1 231 ? 4.66 19.969 0.977 1 97 231 LYS B C 1
ATOM 4782 O O . LYS B 1 231 ? 4.102 18.953 1.418 1 97 231 LYS B O 1
ATOM 4787 N N . SER B 1 232 ? 5.227 20.828 1.729 1 97.94 232 SER B N 1
ATOM 4788 C CA . SER B 1 232 ? 5.18 20.719 3.184 1 97.94 232 SER B CA 1
ATOM 4789 C C . SER B 1 232 ? 3.742 20.703 3.691 1 97.94 232 SER B C 1
ATOM 4791 O O . SER B 1 232 ? 3.42 19.984 4.641 1 97.94 232 SER B O 1
ATOM 4793 N N . TYR B 1 233 ? 2.934 21.469 3.023 1 97.62 233 TYR B N 1
ATOM 4794 C CA . TYR B 1 233 ? 1.525 21.531 3.4 1 97.62 233 TYR B CA 1
ATOM 4795 C C . TYR B 1 233 ? 0.848 20.188 3.162 1 97.62 233 TYR B C 1
ATOM 4797 O O . TYR B 1 233 ? 0.153 19.672 4.043 1 97.62 233 TYR B O 1
ATOM 4805 N N . LYS B 1 234 ? 1.072 19.625 2.047 1 97.19 234 LYS B N 1
ATOM 4806 C CA . LYS B 1 234 ? 0.498 18.312 1.719 1 97.19 234 LYS B CA 1
ATOM 4807 C C . LYS B 1 234 ? 0.995 17.234 2.678 1 97.19 234 LYS B C 1
ATOM 4809 O O . LYS B 1 234 ? 0.23 16.359 3.086 1 97.19 234 LYS B O 1
ATOM 4814 N N . GLU B 1 235 ? 2.191 17.312 2.988 1 97.5 235 GLU B N 1
ATOM 4815 C CA . GLU B 1 235 ? 2.783 16.391 3.949 1 97.5 235 GLU B CA 1
ATOM 4816 C C . GLU B 1 235 ? 2.121 16.516 5.316 1 97.5 235 GLU B C 1
ATOM 4818 O O . GLU B 1 235 ? 1.787 15.508 5.949 1 97.5 235 GLU B O 1
ATOM 4823 N N . ALA B 1 236 ? 1.969 17.734 5.719 1 98.06 236 ALA B N 1
ATOM 4824 C CA . ALA B 1 236 ? 1.328 17.984 7.008 1 98.06 236 ALA B CA 1
ATOM 4825 C C . ALA B 1 236 ? -0.106 17.453 7.016 1 98.06 236 ALA B C 1
ATOM 4827 O O . ALA B 1 236 ? -0.561 16.891 8.016 1 98.06 236 ALA B O 1
ATOM 4828 N N . LYS B 1 237 ? -0.75 17.688 5.965 1 96.56 237 LYS B N 1
ATOM 4829 C CA . LYS B 1 237 ? -2.121 17.203 5.848 1 96.56 237 LYS B CA 1
ATOM 4830 C C . LYS B 1 237 ? -2.176 15.688 5.938 1 96.56 237 LYS B C 1
ATOM 4832 O O . LYS B 1 237 ? -3.025 15.133 6.637 1 96.56 237 LYS B O 1
ATOM 4837 N N . LEU B 1 238 ? -1.298 15.109 5.234 1 96.31 238 LEU B N 1
ATOM 4838 C CA . LEU B 1 238 ? -1.194 13.648 5.297 1 96.31 238 LEU B CA 1
ATOM 4839 C C . LEU B 1 238 ? -0.919 13.188 6.723 1 96.31 238 LEU B C 1
ATOM 4841 O O . LEU B 1 238 ? -1.536 12.234 7.203 1 96.31 238 LEU B O 1
ATOM 4845 N N . ALA B 1 239 ? 0.006 13.828 7.324 1 97.75 239 ALA B N 1
ATOM 4846 C CA . ALA B 1 239 ? 0.337 13.492 8.703 1 97.75 239 ALA B CA 1
ATOM 4847 C C . ALA B 1 239 ? -0.882 13.641 9.609 1 97.75 239 ALA B C 1
ATOM 4849 O O . ALA B 1 239 ? -1.114 12.805 10.484 1 97.75 239 ALA B O 1
ATOM 4850 N N . LEU B 1 240 ? -1.61 14.656 9.383 1 96.44 240 LEU B N 1
ATOM 4851 C CA . LEU B 1 240 ? -2.816 14.891 10.172 1 96.44 240 LEU B CA 1
ATOM 4852 C C . LEU B 1 240 ? -3.812 13.75 10 1 96.44 240 LEU B C 1
ATOM 4854 O O . LEU B 1 240 ? -4.312 13.203 10.984 1 96.44 240 LEU B O 1
ATOM 4858 N N . ASP B 1 241 ? -4.055 13.336 8.82 1 95.19 241 ASP B N 1
ATOM 4859 C CA . ASP B 1 241 ? -5 12.258 8.523 1 95.19 241 ASP B CA 1
ATOM 4860 C C . ASP B 1 241 ? -4.527 10.938 9.117 1 95.19 241 ASP B C 1
ATOM 4862 O O . ASP B 1 241 ? -5.293 10.25 9.797 1 95.19 241 ASP B O 1
ATOM 4866 N N . VAL B 1 242 ? -3.303 10.625 8.867 1 96.81 242 VAL B N 1
ATOM 4867 C CA . VAL B 1 242 ? -2.736 9.375 9.367 1 96.81 242 VAL B CA 1
ATOM 4868 C C . VAL B 1 242 ? -2.783 9.367 10.898 1 96.81 242 VAL B C 1
ATOM 4870 O O . VAL B 1 242 ? -3.1 8.344 11.508 1 96.81 242 VAL B O 1
ATOM 4873 N N . GLY B 1 243 ? -2.443 10.531 11.414 1 95.94 243 GLY B N 1
ATOM 4874 C CA . GLY B 1 243 ? -2.498 10.656 12.859 1 95.94 243 GLY B CA 1
ATOM 4875 C C . GLY B 1 243 ? -3.881 10.398 13.43 1 95.94 243 GLY B C 1
ATOM 4876 O O . GLY B 1 243 ? -4.027 9.688 14.422 1 95.94 243 GLY B O 1
ATOM 4877 N N . LYS B 1 244 ? -4.848 10.898 12.844 1 93.5 244 LYS B N 1
ATOM 4878 C CA . LYS B 1 244 ? -6.23 10.727 13.281 1 93.5 244 LYS B CA 1
ATOM 4879 C C . LYS B 1 244 ? -6.645 9.258 13.227 1 93.5 244 LYS B C 1
ATOM 4881 O O . LYS B 1 244 ? -7.402 8.789 14.078 1 93.5 244 LYS B O 1
ATOM 4886 N N . ILE B 1 245 ? -6.109 8.578 12.305 1 94.62 245 ILE B N 1
ATOM 4887 C CA . ILE B 1 245 ? -6.508 7.188 12.078 1 94.62 245 ILE B CA 1
ATOM 4888 C C . ILE B 1 245 ? -5.762 6.273 13.047 1 94.62 245 ILE B C 1
ATOM 4890 O O . ILE B 1 245 ? -6.367 5.406 13.68 1 94.62 245 ILE B O 1
ATOM 4894 N N . PHE B 1 246 ? -4.453 6.5 13.234 1 93.88 246 PHE B N 1
ATOM 4895 C CA . PHE B 1 246 ? -3.639 5.457 13.852 1 93.88 246 PHE B CA 1
ATOM 4896 C C . PHE B 1 246 ? -3.061 5.934 15.18 1 93.88 246 PHE B C 1
ATOM 4898 O O . PHE B 1 246 ? -2.605 5.125 15.992 1 93.88 246 PHE B O 1
ATOM 4905 N N . PHE B 1 247 ? -2.963 7.277 15.328 1 89.62 247 PHE B N 1
ATOM 4906 C CA . PHE B 1 247 ? -2.307 7.805 16.516 1 89.62 247 PHE B CA 1
ATOM 4907 C C . PHE B 1 247 ? -3.301 8.547 17.406 1 89.62 247 PHE B C 1
ATOM 4909 O O . PHE B 1 247 ? -3.074 9.703 17.766 1 89.62 247 PHE B O 1
ATOM 4916 N N . GLY B 1 248 ? -4.309 8 17.797 1 84.88 248 GLY B N 1
ATOM 4917 C CA . GLY B 1 248 ? -5.379 8.648 18.531 1 84.88 248 GLY B CA 1
ATOM 4918 C C . GLY B 1 248 ? -4.914 9.258 19.844 1 84.88 248 GLY B C 1
ATOM 4919 O O . GLY B 1 248 ? -5.531 10.195 20.359 1 84.88 248 GLY B O 1
ATOM 4920 N N . GLU B 1 249 ? -3.773 8.836 20.312 1 85.75 249 GLU B N 1
ATOM 4921 C CA . GLU B 1 249 ? -3.324 9.312 21.625 1 85.75 249 GLU B CA 1
ATOM 4922 C C . GLU B 1 249 ? -2.312 10.445 21.469 1 85.75 249 GLU B C 1
ATOM 4924 O O . GLU B 1 249 ? -1.922 11.07 22.469 1 85.75 249 GLU B O 1
ATOM 4929 N N . ARG B 1 250 ? -1.975 10.719 20.297 1 91.38 250 ARG B N 1
ATOM 4930 C CA . ARG B 1 250 ? -0.985 11.766 20.062 1 91.38 250 ARG B CA 1
ATOM 4931 C C . ARG B 1 250 ? -1.655 13.062 19.641 1 91.38 250 ARG B C 1
ATOM 4933 O O . ARG B 1 250 ? -2.65 13.047 18.906 1 91.38 250 ARG B O 1
ATOM 4940 N N . SER B 1 251 ? -1.031 14.133 20.141 1 95.12 251 SER B N 1
ATOM 4941 C CA . SER B 1 251 ? -1.559 15.445 19.781 1 95.12 251 SER B CA 1
ATOM 4942 C C . SER B 1 251 ? -0.687 16.109 18.719 1 95.12 251 SER B C 1
ATOM 4944 O O . SER B 1 251 ? -1.116 17.062 18.062 1 95.12 251 SER B O 1
ATOM 4946 N N . VAL B 1 252 ? 0.532 15.664 18.656 1 97.12 252 VAL B N 1
ATOM 4947 C CA . VAL B 1 252 ? 1.472 16.203 17.672 1 97.12 252 VAL B CA 1
ATOM 4948 C C . VAL B 1 252 ? 1.975 15.078 16.781 1 97.12 252 VAL B C 1
ATOM 4950 O O . VAL B 1 252 ? 2.443 14.047 17.266 1 97.12 252 VAL B O 1
ATOM 4953 N N . ILE B 1 253 ? 1.839 15.281 15.492 1 97.31 253 ILE B N 1
ATOM 4954 C CA . ILE B 1 253 ? 2.23 14.242 14.547 1 97.31 253 ILE B CA 1
ATOM 4955 C C . ILE B 1 253 ? 3.162 14.828 13.492 1 97.31 253 ILE B C 1
ATOM 4957 O O . ILE B 1 253 ? 2.826 15.82 12.836 1 97.31 253 ILE B O 1
ATOM 4961 N N . ALA B 1 254 ? 4.273 14.242 13.289 1 96.94 254 ALA B N 1
ATOM 4962 C CA . ALA B 1 254 ? 5.242 14.656 12.281 1 96.94 254 ALA B CA 1
ATOM 4963 C C . ALA B 1 254 ? 5.141 13.789 11.031 1 96.94 254 ALA B C 1
ATOM 4965 O O . ALA B 1 254 ? 5.004 12.562 11.133 1 96.94 254 ALA B O 1
ATOM 4966 N N . TYR B 1 255 ? 5.23 14.383 9.898 1 96.88 255 TYR B N 1
ATOM 4967 C CA . TYR B 1 255 ? 5.25 13.656 8.641 1 96.88 255 TYR B CA 1
ATOM 4968 C C . TYR B 1 255 ? 6.387 12.641 8.609 1 96.88 255 TYR B C 1
ATOM 4970 O O . TYR B 1 255 ? 6.258 11.562 8.023 1 96.88 255 TYR B O 1
ATOM 4978 N N . SER B 1 256 ? 7.391 12.961 9.242 1 93.38 256 SER B N 1
ATOM 4979 C CA . SER B 1 256 ? 8.586 12.125 9.227 1 93.38 256 SER B CA 1
ATOM 4980 C C . SER B 1 256 ? 8.453 10.938 10.172 1 93.38 256 SER B C 1
ATOM 4982 O O . SER B 1 256 ? 9.359 10.109 10.266 1 93.38 256 SER B O 1
ATOM 4984 N N . ALA B 1 257 ? 7.309 10.805 10.867 1 92.12 257 ALA B N 1
ATOM 4985 C CA . ALA B 1 257 ? 7.137 9.742 11.859 1 92.12 257 ALA B CA 1
ATOM 4986 C C . ALA B 1 257 ? 5.77 9.086 11.719 1 92.12 257 ALA B C 1
ATOM 4988 O O . ALA B 1 257 ? 5.051 8.922 12.711 1 92.12 257 ALA B O 1
ATOM 4989 N N . LEU B 1 258 ? 5.461 8.625 10.594 1 95 258 LEU B N 1
ATOM 4990 C CA . LEU B 1 258 ? 4.141 8.047 10.367 1 95 258 LEU B CA 1
ATOM 4991 C C . LEU B 1 258 ? 4.195 6.527 10.469 1 95 258 LEU B C 1
ATOM 4993 O O . LEU B 1 258 ? 3.166 5.879 10.672 1 95 258 LEU B O 1
ATOM 4997 N N . GLY B 1 259 ? 5.402 5.977 10.195 1 93.5 259 GLY B N 1
ATOM 4998 C CA . GLY B 1 259 ? 5.582 4.539 10.312 1 93.5 259 GLY B CA 1
ATOM 4999 C C . GLY B 1 259 ? 4.719 3.744 9.352 1 93.5 259 GLY B C 1
ATOM 5000 O O . GLY B 1 259 ? 4.621 4.086 8.172 1 93.5 259 GLY B O 1
ATOM 5001 N N . ILE B 1 260 ? 4.094 2.67 9.883 1 95.75 260 ILE B N 1
ATOM 5002 C CA . ILE B 1 260 ? 3.322 1.745 9.062 1 95.75 260 ILE B CA 1
ATOM 5003 C C . ILE B 1 260 ? 2.061 2.438 8.555 1 95.75 260 ILE B C 1
ATOM 5005 O O . ILE B 1 260 ? 1.549 2.1 7.484 1 95.75 260 ILE B O 1
ATOM 5009 N N . GLY B 1 261 ? 1.637 3.391 9.32 1 96.56 261 GLY B N 1
ATOM 5010 C CA . GLY B 1 261 ? 0.461 4.137 8.906 1 96.56 261 GLY B CA 1
ATOM 5011 C C . GLY B 1 261 ? 0.614 4.773 7.535 1 96.56 261 GLY B C 1
ATOM 5012 O O . GLY B 1 261 ? -0.358 4.887 6.785 1 96.56 261 GLY B O 1
ATOM 5013 N N . ARG B 1 262 ? 1.825 5.18 7.23 1 94.62 262 ARG B N 1
ATOM 5014 C CA . ARG B 1 262 ? 2.115 5.762 5.926 1 94.62 262 ARG B CA 1
ATOM 5015 C C . ARG B 1 262 ? 1.79 4.781 4.805 1 94.62 262 ARG B C 1
ATOM 5017 O O . ARG B 1 262 ? 1.236 5.168 3.773 1 94.62 262 ARG B O 1
ATOM 5024 N N . LEU B 1 263 ? 2.152 3.521 5.004 1 96.75 263 LEU B N 1
ATOM 5025 C CA . LEU B 1 263 ? 1.952 2.488 3.994 1 96.75 263 LEU B CA 1
ATOM 5026 C C . LEU B 1 263 ? 0.468 2.189 3.811 1 96.75 263 LEU B C 1
ATOM 5028 O O . LEU B 1 263 ? -0.025 2.145 2.68 1 96.75 263 LEU B O 1
ATOM 5032 N N . ILE B 1 264 ? -0.21 2.027 4.895 1 97.19 264 ILE B N 1
ATOM 5033 C CA . ILE B 1 264 ? -1.604 1.597 4.875 1 97.19 264 ILE B CA 1
ATOM 5034 C C . ILE B 1 264 ? -2.469 2.68 4.234 1 97.19 264 ILE B C 1
ATOM 5036 O O . ILE B 1 264 ? -3.379 2.377 3.459 1 97.19 264 ILE B O 1
ATOM 5040 N N . TYR B 1 265 ? -2.094 3.932 4.574 1 95.94 265 TYR B N 1
ATOM 5041 C CA . TYR B 1 265 ? -2.869 5.066 4.086 1 95.94 265 TYR B CA 1
ATOM 5042 C C . TYR B 1 265 ? -2.836 5.137 2.564 1 95.94 265 TYR B C 1
ATOM 5044 O O . TYR B 1 265 ? -3.709 5.75 1.946 1 95.94 265 TYR B O 1
ATOM 5052 N N . GLN B 1 266 ? -1.906 4.508 1.948 1 93.62 266 GLN B N 1
ATOM 5053 C CA . GLN B 1 266 ? -1.741 4.59 0.501 1 93.62 266 GLN B CA 1
ATOM 5054 C C . GLN B 1 266 ? -2.34 3.369 -0.192 1 93.62 266 GLN B C 1
ATOM 5056 O O . GLN B 1 266 ? -2.299 3.264 -1.419 1 93.62 266 GLN B O 1
ATOM 5061 N N . LEU B 1 267 ? -2.906 2.488 0.508 1 95.75 267 LEU B N 1
ATOM 5062 C CA . LEU B 1 267 ? -3.457 1.266 -0.065 1 95.75 267 LEU B CA 1
ATOM 5063 C C . LEU B 1 267 ? -4.832 1.521 -0.67 1 95.75 267 LEU B C 1
ATOM 5065 O O . LEU B 1 267 ? -5.66 2.213 -0.072 1 95.75 267 LEU B O 1
ATOM 5069 N N . PRO B 1 268 ? -5.07 1.006 -1.839 1 95.06 268 PRO B N 1
ATOM 5070 C CA . PRO B 1 268 ? -6.422 1.081 -2.395 1 95.06 268 PRO B CA 1
ATOM 5071 C C . PRO B 1 268 ? -7.445 0.309 -1.564 1 95.06 268 PRO B C 1
ATOM 5073 O O . PRO B 1 268 ? -7.145 -0.776 -1.062 1 95.06 268 PRO B O 1
ATOM 5076 N N . ILE B 1 269 ? -8.641 0.802 -1.475 1 94.69 269 ILE B N 1
ATOM 5077 C CA . ILE B 1 269 ? -9.688 0.256 -0.618 1 94.69 269 ILE B CA 1
ATOM 5078 C C . ILE B 1 269 ? -10.039 -1.157 -1.073 1 94.69 269 ILE B C 1
ATOM 5080 O O . ILE B 1 269 ? -10.188 -2.064 -0.249 1 94.69 269 ILE B O 1
ATOM 5084 N N . PRO B 1 270 ? -10.094 -1.434 -2.398 1 94.06 270 PRO B N 1
ATOM 5085 C CA . PRO B 1 270 ? -10.398 -2.807 -2.803 1 94.06 270 PRO B CA 1
ATOM 5086 C C . PRO B 1 270 ? -9.375 -3.818 -2.299 1 94.06 270 PRO B C 1
ATOM 5088 O O . PRO B 1 270 ? -9.742 -4.938 -1.925 1 94.06 270 PRO B O 1
ATOM 5091 N N . LEU B 1 271 ? -8.172 -3.422 -2.307 1 94.62 271 LEU B N 1
ATOM 5092 C CA . LEU B 1 271 ? -7.117 -4.289 -1.792 1 94.62 271 LEU B CA 1
ATOM 5093 C C . LEU B 1 271 ? -7.293 -4.527 -0.296 1 94.62 271 LEU B C 1
ATOM 5095 O O . LEU B 1 271 ? -7.105 -5.648 0.184 1 94.62 271 LEU B O 1
ATOM 5099 N N . CYS B 1 272 ? -7.648 -3.51 0.427 1 95.5 272 CYS B N 1
ATOM 5100 C CA . CYS B 1 272 ? -7.902 -3.623 1.859 1 95.5 272 CYS B CA 1
ATOM 5101 C C . CYS B 1 272 ? -9.031 -4.609 2.137 1 95.5 272 CYS B C 1
ATOM 5103 O O . CYS B 1 272 ? -8.914 -5.457 3.023 1 95.5 272 CYS B O 1
ATOM 5105 N N . LYS B 1 273 ? -10.031 -4.465 1.362 1 93.44 273 LYS B N 1
ATOM 5106 C CA . LYS B 1 273 ? -11.18 -5.352 1.531 1 93.44 273 LYS B CA 1
ATOM 5107 C C . LYS B 1 273 ? -10.789 -6.809 1.294 1 93.44 273 LYS B C 1
ATOM 5109 O O . LYS B 1 273 ? -11.195 -7.695 2.045 1 93.44 273 LYS B O 1
ATOM 5114 N N . MET B 1 274 ? -10.016 -7 0.257 1 92.19 274 MET B N 1
ATOM 5115 C CA . MET B 1 274 ? -9.547 -8.344 -0.055 1 92.19 274 MET B CA 1
ATOM 5116 C C . MET B 1 274 ? -8.703 -8.906 1.086 1 92.19 274 MET B C 1
ATOM 5118 O O . MET B 1 274 ? -8.844 -10.078 1.452 1 92.19 274 MET B O 1
ATOM 5122 N N . PHE B 1 275 ? -7.891 -8.141 1.642 1 94.62 275 PHE B N 1
ATOM 5123 C CA . PHE B 1 275 ? -7.02 -8.539 2.744 1 94.62 275 PHE B CA 1
ATOM 5124 C C . PHE B 1 275 ? -7.84 -8.906 3.975 1 94.62 275 PHE B C 1
ATOM 5126 O O . PHE B 1 275 ? -7.594 -9.93 4.609 1 94.62 275 PHE B O 1
ATOM 5133 N N . ILE B 1 276 ? -8.781 -8.094 4.281 1 92.81 276 ILE B N 1
ATOM 5134 C CA . ILE B 1 276 ? -9.602 -8.328 5.465 1 92.81 276 ILE B CA 1
ATOM 5135 C C . ILE B 1 276 ? -10.414 -9.609 5.289 1 92.81 276 ILE B C 1
ATOM 5137 O O . ILE B 1 276 ? -10.555 -10.398 6.227 1 92.81 276 ILE B O 1
ATOM 5141 N N . ARG B 1 277 ? -10.891 -9.805 4.102 1 90.31 277 ARG B N 1
ATOM 5142 C CA . ARG B 1 277 ? -11.633 -11.031 3.822 1 90.31 277 ARG B CA 1
ATOM 5143 C C . ARG B 1 277 ? -10.742 -12.258 3.99 1 90.31 277 ARG B C 1
ATOM 5145 O O . ARG B 1 277 ? -11.195 -13.289 4.488 1 90.31 277 ARG B O 1
ATOM 5152 N N . GLU B 1 278 ? -9.586 -12.125 3.545 1 89.94 278 GLU B N 1
ATOM 5153 C CA . GLU B 1 278 ? -8.617 -13.211 3.658 1 89.94 278 GLU B CA 1
ATOM 5154 C C . GLU B 1 278 ? -8.328 -13.547 5.117 1 89.94 278 GLU B C 1
ATOM 5156 O O . GLU B 1 278 ? -8.266 -14.719 5.492 1 89.94 278 GLU B O 1
ATOM 5161 N N . ILE B 1 279 ? -8.172 -12.547 5.887 1 88.62 279 ILE B N 1
ATOM 5162 C CA . ILE B 1 279 ? -7.723 -12.734 7.258 1 88.62 279 ILE B CA 1
ATOM 5163 C C . ILE B 1 279 ? -8.891 -13.164 8.141 1 88.62 279 ILE B C 1
ATOM 5165 O O . ILE B 1 279 ? -8.75 -14.031 9 1 88.62 279 ILE B O 1
ATOM 5169 N N . PHE B 1 280 ? -10.047 -12.586 7.926 1 85.25 280 PHE B N 1
ATOM 5170 C CA . PHE B 1 280 ? -11.156 -12.836 8.836 1 85.25 280 PHE B CA 1
ATOM 5171 C C . PHE B 1 280 ? -12.227 -13.695 8.172 1 85.25 280 PHE B C 1
ATOM 5173 O O . PHE B 1 280 ? -13.305 -13.898 8.734 1 85.25 280 PHE B O 1
ATOM 5180 N N . GLU B 1 281 ? -11.922 -14.352 7.086 1 76.19 281 GLU B N 1
ATOM 5181 C CA . GLU B 1 281 ? -12.805 -15.266 6.355 1 76.19 281 GLU B CA 1
ATOM 5182 C C . GLU B 1 281 ? -14.211 -14.688 6.234 1 76.19 281 GLU B C 1
ATOM 5184 O O . GLU B 1 281 ? -15.195 -15.375 6.523 1 76.19 281 GLU B O 1
ATOM 5189 N N . GLY B 1 282 ? -14.234 -13.5 5.891 1 67.44 282 GLY B N 1
ATOM 5190 C CA . GLY B 1 282 ? -15.516 -12.844 5.652 1 67.44 282 GLY B CA 1
ATOM 5191 C C . GLY B 1 282 ? -16.125 -12.258 6.91 1 67.44 282 GLY B C 1
ATOM 5192 O O . GLY B 1 282 ? -17.125 -11.539 6.844 1 67.44 282 GLY B O 1
ATOM 5193 N N . LYS B 1 283 ? -15.578 -12.617 8.078 1 70.25 283 LYS B N 1
ATOM 5194 C CA . LYS B 1 283 ? -16.031 -11.953 9.297 1 70.25 283 LYS B CA 1
ATOM 5195 C C . LYS B 1 283 ? -15.367 -10.586 9.461 1 70.25 283 LYS B C 1
ATOM 5197 O O . LYS B 1 283 ? -14.305 -10.336 8.898 1 70.25 283 LYS B O 1
ATOM 5202 N N . SER B 1 284 ? -16.109 -9.562 9.93 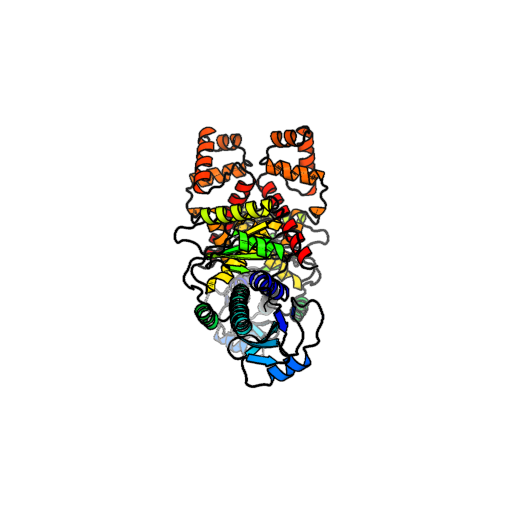1 65.75 284 SER B N 1
ATOM 5203 C CA . SER B 1 284 ? -15.539 -8.242 10.141 1 65.75 284 SER B CA 1
ATOM 5204 C C . SER B 1 284 ? -15.062 -8.07 11.578 1 65.75 284 SER B C 1
ATOM 5206 O O . SER B 1 284 ? -15.703 -8.562 12.516 1 65.75 284 SER B O 1
ATOM 5208 N N . PRO B 1 285 ? -13.82 -7.578 11.75 1 64.94 285 PRO B N 1
ATOM 5209 C CA . PRO B 1 285 ? -13.398 -7.246 13.117 1 64.94 285 PRO B CA 1
ATOM 5210 C C . PRO B 1 285 ? -14.43 -6.398 13.859 1 64.94 285 PRO B C 1
ATOM 5212 O O . PRO B 1 285 ? -14.461 -6.406 15.094 1 64.94 285 PRO B O 1
ATOM 5215 N N . ASP B 1 286 ? -15.125 -5.73 13.094 1 67.88 286 ASP B N 1
ATOM 5216 C CA . ASP B 1 286 ? -16.172 -4.949 13.75 1 67.88 286 ASP B CA 1
ATOM 5217 C C . ASP B 1 286 ? -17.172 -5.855 14.461 1 67.88 286 ASP B C 1
ATOM 5219 O O . ASP B 1 286 ? -17.953 -5.391 15.297 1 67.88 286 ASP B O 1
ATOM 5223 N N . ASP B 1 287 ? -16.938 -7.02 14.141 1 74.62 287 ASP B N 1
ATOM 5224 C CA . ASP B 1 287 ? -17.891 -7.973 14.711 1 74.62 287 ASP B CA 1
ATOM 5225 C C . ASP B 1 287 ? -17.438 -8.445 16.094 1 74.62 287 ASP B C 1
ATOM 5227 O O . ASP B 1 287 ? -18.188 -9.109 16.797 1 74.62 287 ASP B O 1
ATOM 5231 N N . PHE B 1 288 ? -16.219 -7.961 16.406 1 83.12 288 PHE B N 1
ATOM 5232 C CA . PHE B 1 288 ? -15.742 -8.359 17.719 1 83.12 288 PHE B CA 1
ATOM 5233 C C . PHE B 1 288 ? -16.359 -7.508 18.812 1 83.12 288 PHE B C 1
ATOM 5235 O O . PHE B 1 288 ? -16.547 -6.297 18.641 1 83.12 288 PHE B O 1
ATOM 5242 N N . ASP B 1 289 ? -16.75 -8.094 19.797 1 85.62 289 ASP B N 1
ATOM 5243 C CA . ASP B 1 289 ? -17.328 -7.34 20.906 1 85.62 289 ASP B CA 1
ATOM 5244 C C . ASP B 1 289 ? -16.25 -6.527 21.641 1 85.62 289 ASP B C 1
ATOM 5246 O O . ASP B 1 289 ? -15.062 -6.738 21.438 1 85.62 289 ASP B O 1
ATOM 5250 N N . GLU B 1 290 ? -16.625 -5.703 22.5 1 88.12 290 GLU B N 1
ATOM 5251 C CA . GLU B 1 290 ? -15.758 -4.77 23.203 1 88.12 290 GLU B CA 1
ATOM 5252 C C . GLU B 1 290 ? -14.766 -5.508 24.094 1 88.12 290 GLU B C 1
ATOM 5254 O O . GLU B 1 290 ? -13.602 -5.109 24.219 1 88.12 290 GLU B O 1
ATOM 5259 N N . GLU B 1 291 ? -15.195 -6.523 24.688 1 91.06 291 GLU B N 1
ATOM 5260 C CA . GLU B 1 291 ? -14.328 -7.293 25.562 1 91.06 291 GLU B CA 1
ATOM 5261 C C . GLU B 1 291 ? -13.18 -7.934 24.797 1 91.06 291 GLU B C 1
ATOM 5263 O O . GLU B 1 291 ? -12.031 -7.902 25.25 1 91.06 291 GLU B O 1
ATOM 5268 N N . THR B 1 292 ? -13.5 -8.492 23.719 1 91.31 292 THR B N 1
ATOM 5269 C CA . THR B 1 292 ? -12.492 -9.125 22.875 1 91.31 292 THR B CA 1
ATOM 5270 C C . THR B 1 292 ? -11.477 -8.102 22.375 1 91.31 292 THR B C 1
ATOM 5272 O O . THR B 1 292 ? -10.273 -8.336 22.453 1 91.31 292 THR B O 1
ATOM 5275 N N . LEU B 1 293 ? -12.023 -6.965 22.047 1 90.56 293 LEU B N 1
ATOM 5276 C CA . LEU B 1 293 ? -11.148 -5.918 21.531 1 90.56 293 LEU B CA 1
ATOM 5277 C C . LEU B 1 293 ? -10.227 -5.395 22.641 1 90.56 293 LEU B C 1
ATOM 5279 O O . LEU B 1 293 ? -9.039 -5.164 22.406 1 90.56 293 LEU B O 1
ATOM 5283 N N . THR B 1 294 ? -10.758 -5.23 23.719 1 93.44 294 THR B N 1
ATOM 5284 C CA . THR B 1 294 ? -9.977 -4.785 24.859 1 93.44 294 THR B CA 1
ATOM 5285 C C . THR B 1 294 ? -8.883 -5.801 25.203 1 93.44 294 THR B C 1
ATOM 5287 O O . THR B 1 294 ? -7.75 -5.426 25.5 1 93.44 294 THR B O 1
ATOM 5290 N N . THR B 1 295 ? -9.273 -7.031 25.156 1 94.94 295 THR B N 1
ATOM 5291 C CA . THR B 1 295 ? -8.32 -8.102 25.406 1 94.94 295 THR B CA 1
ATOM 5292 C C . THR B 1 295 ? -7.156 -8.047 24.422 1 94.94 295 THR B C 1
ATOM 5294 O O . THR B 1 295 ? -5.992 -8.086 24.828 1 94.94 295 THR B O 1
ATOM 5297 N N . ILE B 1 296 ? -7.48 -7.879 23.203 1 94.62 296 ILE B N 1
ATOM 5298 C CA . ILE B 1 296 ? -6.492 -7.859 22.125 1 94.62 296 ILE B CA 1
ATOM 5299 C C . ILE B 1 296 ? -5.566 -6.66 22.312 1 94.62 296 ILE B C 1
ATOM 5301 O O . ILE B 1 296 ? -4.34 -6.805 22.297 1 94.62 296 ILE B O 1
ATOM 5305 N N . ASN B 1 297 ? -6.188 -5.531 22.531 1 93 297 ASN B N 1
ATOM 5306 C CA . ASN B 1 297 ? -5.414 -4.301 22.641 1 93 297 ASN B CA 1
ATOM 5307 C C . ASN B 1 297 ? -4.477 -4.34 23.844 1 93 297 ASN B C 1
ATOM 5309 O O . ASN B 1 297 ? -3.312 -3.951 23.75 1 93 297 ASN B O 1
ATOM 5313 N N . LYS B 1 298 ? -4.969 -4.793 24.938 1 95.69 298 LYS B N 1
ATOM 5314 C CA . LYS B 1 298 ? -4.148 -4.887 26.141 1 95.69 298 LYS B CA 1
ATOM 5315 C C . LYS B 1 298 ? -3.02 -5.898 25.953 1 95.69 298 LYS B C 1
ATOM 5317 O O . LYS B 1 298 ? -1.908 -5.688 26.438 1 95.69 298 LYS B O 1
ATOM 5322 N N . PHE B 1 299 ? -3.33 -6.996 25.297 1 96.62 299 PHE B N 1
ATOM 5323 C CA . PHE B 1 299 ? -2.318 -8.016 25.031 1 96.62 299 PHE B CA 1
ATOM 5324 C C . PHE B 1 299 ? -1.186 -7.438 24.188 1 96.62 299 PHE B C 1
ATOM 5326 O O . PHE B 1 299 ? -0.011 -7.672 24.469 1 96.62 299 PHE B O 1
ATOM 5333 N N . PHE B 1 300 ? -1.551 -6.629 23.234 1 95.12 300 PHE B N 1
ATOM 5334 C CA . PHE B 1 300 ? -0.555 -5.977 22.391 1 95.12 300 PHE B CA 1
ATOM 5335 C C . PHE B 1 300 ? 0.23 -4.941 23.172 1 95.12 300 PHE B C 1
ATOM 5337 O O . PHE B 1 300 ? 1.451 -4.844 23.047 1 95.12 300 PHE B O 1
ATOM 5344 N N . GLU B 1 301 ? -0.464 -4.223 23.969 1 93.94 301 GLU B N 1
ATOM 5345 C CA . GLU B 1 301 ? 0.173 -3.197 24.781 1 93.94 301 GLU B CA 1
ATOM 5346 C C . GLU B 1 301 ? 1.213 -3.807 25.719 1 93.94 301 GLU B C 1
ATOM 5348 O O . GLU B 1 301 ? 2.201 -3.156 26.062 1 93.94 301 GLU B O 1
ATOM 5353 N N . ASN B 1 302 ? 0.907 -5.012 26.078 1 94.69 302 ASN B N 1
ATOM 5354 C CA . ASN B 1 302 ? 1.815 -5.688 27 1 94.69 302 ASN B CA 1
ATOM 5355 C C . ASN B 1 302 ? 2.799 -6.586 26.25 1 94.69 302 ASN B C 1
ATOM 5357 O O . ASN B 1 302 ? 3.275 -7.582 26.797 1 94.69 302 ASN B O 1
ATOM 5361 N N . ASN B 1 303 ? 2.99 -6.309 25 1 93.94 303 ASN B N 1
ATOM 5362 C CA . ASN B 1 303 ? 4.016 -6.945 24.188 1 93.94 303 ASN B CA 1
ATOM 5363 C C . ASN B 1 303 ? 3.848 -8.461 24.156 1 93.94 303 ASN B C 1
ATOM 5365 O O . ASN B 1 303 ? 4.824 -9.203 24.281 1 93.94 303 ASN B O 1
ATOM 5369 N N . LEU B 1 304 ? 2.664 -8.938 24.219 1 94.31 304 LEU B N 1
ATOM 5370 C CA . LEU B 1 304 ? 2.256 -10.328 24.047 1 94.31 304 LEU B CA 1
ATOM 5371 C C . LEU B 1 304 ? 2.578 -11.133 25.312 1 94.31 304 LEU B C 1
ATOM 5373 O O . LEU B 1 304 ? 2.814 -12.344 25.234 1 94.31 304 LEU B O 1
ATOM 5377 N N . ASN B 1 305 ? 2.66 -10.438 26.359 1 92.75 305 ASN B N 1
ATOM 5378 C CA . ASN B 1 305 ? 2.92 -11.102 27.641 1 92.75 305 ASN B CA 1
ATOM 5379 C C . ASN B 1 305 ? 1.623 -11.523 28.328 1 92.75 305 ASN B C 1
ATOM 5381 O O . ASN B 1 305 ? 0.832 -10.68 28.734 1 92.75 305 ASN B O 1
ATOM 5385 N N . VAL B 1 306 ? 1.512 -12.781 28.516 1 93.75 306 VAL B N 1
ATOM 5386 C CA . VAL B 1 306 ? 0.269 -13.336 29.047 1 93.75 306 VAL B CA 1
ATOM 5387 C C . VAL B 1 306 ? 0.106 -12.945 30.516 1 93.75 306 VAL B C 1
ATOM 5389 O O . VAL B 1 306 ? -0.961 -12.477 30.922 1 93.75 306 VAL B O 1
ATOM 5392 N N . SER B 1 307 ? 1.159 -13.047 31.281 1 93.88 307 SER B N 1
ATOM 5393 C CA . SER B 1 307 ? 1.104 -12.773 32.719 1 93.88 307 SER B CA 1
ATOM 5394 C C . SER B 1 307 ? 0.772 -11.305 32.969 1 93.88 307 SER B C 1
ATOM 5396 O O . SER B 1 307 ? -0.125 -11 33.781 1 93.88 307 SER B O 1
ATOM 5398 N N . GLU B 1 308 ? 1.435 -10.453 32.281 1 94.38 308 GLU B N 1
ATOM 5399 C CA . GLU B 1 308 ? 1.215 -9.023 32.5 1 94.38 308 GLU B CA 1
ATOM 5400 C C . GLU B 1 308 ? -0.178 -8.617 32.031 1 94.38 308 GLU B C 1
ATOM 5402 O O . GLU B 1 308 ? -0.831 -7.781 32.656 1 94.38 308 GLU B O 1
ATOM 5407 N N . THR B 1 309 ? -0.627 -9.188 30.984 1 96.62 309 THR B N 1
ATOM 5408 C CA . THR B 1 309 ? -1.94 -8.859 30.438 1 96.62 309 THR B CA 1
ATOM 5409 C C . THR B 1 309 ? -3.047 -9.297 31.391 1 96.62 309 THR B C 1
ATOM 5411 O O . THR B 1 309 ? -3.969 -8.531 31.672 1 96.62 309 THR B O 1
ATOM 5414 N N . SER B 1 310 ? -2.922 -10.508 31.906 1 96.81 310 SER B N 1
ATOM 5415 C CA . SER B 1 310 ? -3.926 -11 32.844 1 96.81 310 SER B CA 1
ATOM 5416 C C . SER B 1 310 ? -3.988 -10.133 34.094 1 96.81 310 SER B C 1
ATOM 5418 O O . SER B 1 310 ? -5.07 -9.852 34.594 1 96.81 310 SER B O 1
ATOM 5420 N N . ARG B 1 311 ? -2.879 -9.727 34.531 1 96.81 311 ARG B N 1
ATOM 5421 C CA . ARG B 1 311 ? -2.803 -8.852 35.688 1 96.81 311 ARG B CA 1
ATOM 5422 C C . ARG B 1 311 ? -3.512 -7.527 35.438 1 96.81 311 ARG B C 1
ATOM 5424 O O . ARG B 1 311 ? -4.312 -7.074 36.25 1 96.81 311 ARG B O 1
ATOM 5431 N N . GLN B 1 312 ? -3.307 -6.914 34.312 1 95.88 312 GLN B N 1
ATOM 5432 C CA . GLN B 1 312 ? -3.854 -5.598 34 1 95.88 312 GLN B CA 1
ATOM 5433 C C . GLN B 1 312 ? -5.355 -5.676 33.75 1 95.88 312 GLN B C 1
ATOM 5435 O O . GLN B 1 312 ? -6.086 -4.719 34 1 95.88 312 GLN B O 1
ATOM 5440 N N . LEU B 1 313 ? -5.777 -6.797 33.219 1 96.44 313 LEU B N 1
ATOM 5441 C CA . LEU B 1 313 ? -7.199 -6.984 32.938 1 96.44 313 LEU B CA 1
ATOM 5442 C C . LEU B 1 313 ? -7.934 -7.492 34.156 1 96.44 313 LEU B C 1
ATOM 5444 O O . LEU B 1 313 ? -9.164 -7.594 34.156 1 96.44 313 LEU B O 1
ATOM 5448 N N . TYR B 1 314 ? -7.238 -7.871 35.188 1 96.19 314 TYR B N 1
ATOM 5449 C CA . TYR B 1 314 ? -7.785 -8.383 36.469 1 96.19 314 TYR B CA 1
ATOM 5450 C C . TYR B 1 314 ? -8.555 -9.68 36.219 1 96.19 314 TYR B C 1
ATOM 5452 O O . TYR B 1 314 ? -9.68 -9.836 36.719 1 96.19 314 TYR B O 1
ATOM 5460 N N . ILE B 1 315 ? -7.906 -10.562 35.469 1 96.62 315 ILE B N 1
ATOM 5461 C CA . ILE B 1 315 ? -8.461 -11.891 35.25 1 96.62 315 ILE B CA 1
ATOM 5462 C C . ILE B 1 315 ? -7.371 -12.938 35.438 1 96.62 315 ILE B C 1
ATOM 5464 O O . ILE B 1 315 ? -6.184 -12.609 35.5 1 96.62 315 ILE B O 1
ATOM 5468 N N . HIS B 1 316 ? -7.781 -14.18 35.594 1 95.5 316 HIS B N 1
ATOM 5469 C CA . HIS B 1 316 ? -6.836 -15.281 35.719 1 95.5 316 HIS B CA 1
ATOM 5470 C C . HIS B 1 316 ? -6.145 -15.586 34.406 1 95.5 316 HIS B C 1
ATOM 5472 O O . HIS B 1 316 ? -6.742 -15.43 33.344 1 95.5 316 HIS B O 1
ATOM 5478 N N . ARG B 1 317 ? -4.98 -16.125 34.531 1 95.62 317 ARG B N 1
ATOM 5479 C CA . ARG B 1 317 ? -4.188 -16.469 33.375 1 95.62 317 ARG B CA 1
ATOM 5480 C C . ARG B 1 317 ? -4.949 -17.438 32.469 1 95.62 317 ARG B C 1
ATOM 5482 O O . ARG B 1 317 ? -4.926 -17.281 31.234 1 95.62 317 ARG B O 1
ATOM 5489 N N . ASN B 1 318 ? -5.695 -18.344 33.031 1 95.25 318 ASN B N 1
ATOM 5490 C CA . ASN B 1 318 ? -6.418 -19.344 32.25 1 95.25 318 ASN B CA 1
ATOM 5491 C C . ASN B 1 318 ? -7.602 -18.719 31.516 1 95.25 318 ASN B C 1
ATOM 5493 O O . ASN B 1 318 ? -7.973 -19.188 30.438 1 95.25 318 ASN B O 1
ATOM 5497 N N . THR B 1 319 ? -8.164 -17.719 32.094 1 96.19 319 THR B N 1
ATOM 5498 C CA . THR B 1 319 ? -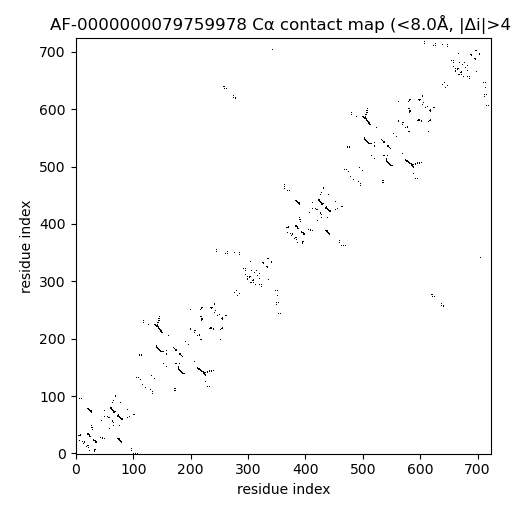9.25 -17.016 31.422 1 96.19 319 THR B CA 1
ATOM 5499 C C . THR B 1 319 ? -8.742 -16.281 30.188 1 96.19 319 THR B C 1
ATOM 5501 O O . THR B 1 319 ? -9.391 -16.297 29.141 1 96.19 319 THR B O 1
ATOM 5504 N N . LEU B 1 320 ? -7.605 -15.656 30.359 1 96.75 320 LEU B N 1
ATOM 5505 C CA . LEU B 1 320 ? -7.012 -14.969 29.219 1 96.75 320 LEU B CA 1
ATOM 5506 C C . LEU B 1 320 ? -6.684 -15.961 28.109 1 96.75 320 LEU B C 1
ATOM 5508 O O . LEU B 1 320 ? -6.965 -15.695 26.938 1 96.75 320 LEU B O 1
ATOM 5512 N N . VAL B 1 321 ? -6.105 -17.062 28.5 1 96.56 321 VAL B N 1
ATOM 5513 C CA . VAL B 1 321 ? -5.738 -18.094 27.531 1 96.56 321 VAL B CA 1
ATOM 5514 C C . VAL B 1 321 ? -6.988 -18.594 26.797 1 96.56 321 VAL B C 1
ATOM 5516 O O . VAL B 1 321 ? -6.965 -18.797 25.594 1 96.56 321 VAL B O 1
ATOM 5519 N N . TYR B 1 322 ? -8.016 -18.719 27.562 1 95.88 322 TYR B N 1
ATOM 5520 C CA . TYR B 1 322 ? -9.289 -19.141 26.969 1 95.88 322 TYR B CA 1
ATOM 5521 C C . TYR B 1 322 ? -9.773 -18.125 25.938 1 95.88 322 TYR B C 1
ATOM 5523 O O . TYR B 1 322 ? -10.234 -18.5 24.859 1 95.88 322 TYR B O 1
ATOM 5531 N N . ARG B 1 323 ? -9.719 -16.859 26.266 1 95.44 323 ARG B N 1
ATOM 5532 C CA . ARG B 1 323 ? -10.125 -15.805 25.344 1 95.44 323 ARG B CA 1
ATOM 5533 C C . ARG B 1 323 ? -9.297 -15.836 24.062 1 95.44 323 ARG B C 1
ATOM 5535 O O . ARG B 1 323 ? -9.828 -15.695 22.969 1 95.44 323 ARG B O 1
ATOM 5542 N N . LEU B 1 324 ? -8.047 -16.031 24.234 1 96.31 324 LEU B N 1
ATOM 5543 C CA . LEU B 1 324 ? -7.141 -16.078 23.094 1 96.31 324 LEU B CA 1
ATOM 5544 C C . LEU B 1 324 ? -7.402 -17.297 22.234 1 96.31 324 LEU B C 1
ATOM 5546 O O . LEU B 1 324 ? -7.328 -17.234 21 1 96.31 324 LEU B O 1
ATOM 5550 N N . ASP B 1 325 ? -7.707 -18.391 22.859 1 95.75 325 ASP B N 1
ATOM 5551 C CA . ASP B 1 325 ? -8.055 -19.609 22.141 1 95.75 325 ASP B CA 1
ATOM 5552 C C . ASP B 1 325 ? -9.336 -19.422 21.328 1 95.75 325 ASP B C 1
ATOM 5554 O O . ASP B 1 325 ? -9.43 -19.891 20.188 1 95.75 325 ASP B O 1
ATOM 5558 N N . LYS B 1 326 ? -10.219 -18.812 21.906 1 92.25 326 LYS B N 1
ATOM 5559 C CA . LYS B 1 326 ? -11.469 -18.516 21.219 1 92.25 326 LYS B CA 1
ATOM 5560 C C . LYS B 1 326 ? -11.227 -17.641 19.984 1 92.25 326 LYS B C 1
ATOM 5562 O O . LYS B 1 326 ? -11.836 -17.875 18.938 1 92.25 326 LYS B O 1
ATOM 5567 N N . LEU B 1 327 ? -10.422 -16.703 20.141 1 91.06 327 LEU B N 1
ATOM 5568 C CA . LEU B 1 327 ? -10.062 -15.828 19.031 1 91.06 327 LEU B CA 1
ATOM 5569 C C . LEU B 1 327 ? -9.383 -16.625 17.922 1 91.06 327 LEU B C 1
ATOM 5571 O O . LEU B 1 327 ? -9.664 -16.391 16.734 1 91.06 327 LEU B O 1
ATOM 5575 N N . GLN B 1 328 ? -8.5 -17.469 18.328 1 93.12 328 GLN B N 1
ATOM 5576 C CA . GLN B 1 328 ? -7.805 -18.312 17.359 1 93.12 328 GLN B CA 1
ATOM 5577 C C . GLN B 1 328 ? -8.789 -19.188 16.578 1 93.12 328 GLN B C 1
ATOM 5579 O O . GLN B 1 328 ? -8.664 -19.359 15.367 1 93.12 328 GLN B O 1
ATOM 5584 N N . LYS B 1 329 ? -9.688 -19.719 17.234 1 89.38 329 LYS B N 1
ATOM 5585 C CA . LYS B 1 329 ? -10.688 -20.578 16.594 1 89.38 329 LYS B CA 1
ATOM 5586 C C . LYS B 1 329 ? -11.531 -19.797 15.602 1 89.38 329 LYS B C 1
ATOM 5588 O O . LYS B 1 329 ? -11.898 -20.312 14.547 1 89.38 329 LYS B O 1
ATOM 5593 N N . SER B 1 330 ? -11.789 -18.594 15.938 1 84.56 330 SER B N 1
ATOM 5594 C CA . SER B 1 330 ? -12.68 -17.766 15.109 1 84.56 330 SER B CA 1
ATOM 5595 C C . SER B 1 330 ? -11.93 -17.172 13.922 1 84.56 330 SER B C 1
ATOM 5597 O O . SER B 1 330 ? -12.523 -16.938 12.867 1 84.56 330 SER B O 1
ATOM 5599 N N . THR B 1 331 ? -10.672 -16.859 14.031 1 86.06 331 THR B N 1
ATOM 5600 C CA . THR B 1 331 ? -9.961 -16.141 12.984 1 86.06 331 THR B CA 1
ATOM 5601 C C . THR B 1 331 ? -8.891 -17.031 12.344 1 86.06 331 THR B C 1
ATOM 5603 O O . THR B 1 331 ? -8.406 -16.734 11.25 1 86.06 331 THR B O 1
ATOM 5606 N N . GLY B 1 332 ? -8.461 -18.062 13.133 1 87.25 332 GLY B N 1
ATOM 5607 C CA . GLY B 1 332 ? -7.379 -18.922 12.672 1 87.25 332 GLY B CA 1
ATOM 5608 C C . GLY B 1 332 ? -6.004 -18.391 13.047 1 87.25 332 GLY B C 1
ATOM 5609 O O . GLY B 1 332 ? -4.988 -19.031 12.766 1 87.25 332 GLY B O 1
ATOM 5610 N N . LEU B 1 333 ? -6.016 -17.234 13.727 1 91.69 333 LEU B N 1
ATOM 5611 C CA . LEU B 1 333 ? -4.75 -16.609 14.094 1 91.69 333 LEU B CA 1
ATOM 5612 C C . LEU B 1 333 ? -4.488 -16.75 15.594 1 91.69 333 LEU B C 1
ATOM 5614 O O . LEU B 1 333 ? -5.359 -16.453 16.406 1 91.69 333 LEU B O 1
ATOM 5618 N N . ASP B 1 334 ? -3.41 -17.219 15.898 1 95.56 334 ASP B N 1
ATOM 5619 C CA . ASP B 1 334 ? -2.98 -17.312 17.297 1 95.56 334 ASP B CA 1
ATOM 5620 C C . ASP B 1 334 ? -2.146 -16.094 17.688 1 95.56 334 ASP B C 1
ATOM 5622 O O . ASP B 1 334 ? -0.964 -16.016 17.344 1 95.56 334 ASP B O 1
ATOM 5626 N N . LEU B 1 335 ? -2.703 -15.25 18.516 1 95.5 335 LEU B N 1
ATOM 5627 C CA . LEU B 1 335 ? -2.072 -13.977 18.844 1 95.5 335 LEU B CA 1
ATOM 5628 C C . LEU B 1 335 ? -0.8 -14.203 19.656 1 95.5 335 LEU B C 1
ATOM 5630 O O . LEU B 1 335 ? 0.009 -13.281 19.812 1 95.5 335 LEU B O 1
ATOM 5634 N N . ARG B 1 336 ? -0.626 -15.422 20.203 1 94.5 336 ARG B N 1
ATOM 5635 C CA . ARG B 1 336 ? 0.58 -15.734 20.969 1 94.5 336 ARG B CA 1
ATOM 5636 C C . ARG B 1 336 ? 1.77 -15.961 20.031 1 94.5 336 ARG B C 1
ATOM 5638 O O . ARG B 1 336 ? 2.92 -15.945 20.484 1 94.5 336 ARG B O 1
ATOM 5645 N N . VAL B 1 337 ? 1.498 -16.172 18.766 1 95.12 337 VAL B N 1
ATOM 5646 C CA . VAL B 1 337 ? 2.512 -16.297 17.734 1 95.12 337 VAL B CA 1
ATOM 5647 C C . VAL B 1 337 ? 2.766 -14.93 17.094 1 95.12 337 VAL B C 1
ATOM 5649 O O . VAL B 1 337 ? 1.837 -14.281 16.594 1 95.12 337 VAL B O 1
ATOM 5652 N N . PHE B 1 338 ? 4.004 -14.523 17.109 1 95.25 338 PHE B N 1
ATOM 5653 C CA . PHE B 1 338 ? 4.375 -13.18 16.688 1 95.25 338 PHE B CA 1
ATOM 5654 C C . PHE B 1 338 ? 3.869 -12.898 15.281 1 95.25 338 PHE B C 1
ATOM 5656 O O . PHE B 1 338 ? 3.256 -11.859 15.031 1 95.25 338 PHE B O 1
ATOM 5663 N N . GLU B 1 339 ? 4.02 -13.789 14.383 1 93.44 339 GLU B N 1
ATOM 5664 C CA . GLU B 1 339 ? 3.615 -13.609 12.992 1 93.44 339 GLU B CA 1
ATOM 5665 C C . GLU B 1 339 ? 2.107 -13.398 12.883 1 93.44 339 GLU B C 1
ATOM 5667 O O . GLU B 1 339 ? 1.647 -12.555 12.109 1 93.44 339 GLU B O 1
ATOM 5672 N N . ASP B 1 340 ? 1.394 -14.148 13.609 1 94.94 340 ASP B N 1
ATOM 5673 C CA . ASP B 1 340 ? -0.06 -14.016 13.609 1 94.94 340 ASP B CA 1
ATOM 5674 C C . ASP B 1 340 ? -0.496 -12.703 14.25 1 94.94 340 ASP B C 1
ATOM 5676 O O . ASP B 1 340 ? -1.453 -12.07 13.805 1 94.94 340 ASP B O 1
ATOM 5680 N N . ALA B 1 341 ? 0.224 -12.383 15.289 1 96.19 341 ALA B N 1
ATOM 5681 C CA . ALA B 1 341 ? -0.091 -11.141 15.992 1 96.19 341 ALA B CA 1
ATOM 5682 C C . ALA B 1 341 ? 0.108 -9.93 15.086 1 96.19 341 ALA B C 1
ATOM 5684 O O . ALA B 1 341 ? -0.708 -9.008 15.086 1 96.19 341 ALA B O 1
ATOM 5685 N N . ILE B 1 342 ? 1.165 -9.961 14.352 1 96.31 342 ILE B N 1
ATOM 5686 C CA . ILE B 1 342 ? 1.44 -8.875 13.43 1 96.31 342 ILE B CA 1
ATOM 5687 C C . ILE B 1 342 ? 0.325 -8.781 12.391 1 96.31 342 ILE B C 1
ATOM 5689 O O . ILE B 1 342 ? -0.162 -7.691 12.086 1 96.31 342 ILE B O 1
ATOM 5693 N N . THR B 1 343 ? -0.026 -9.898 11.891 1 95.38 343 THR B N 1
ATOM 5694 C CA . THR B 1 343 ? -1.079 -9.945 10.883 1 95.38 343 THR B CA 1
ATOM 5695 C C . THR B 1 343 ? -2.381 -9.367 11.43 1 95.38 343 THR B C 1
ATOM 5697 O O . THR B 1 343 ? -3.047 -8.578 10.766 1 95.38 343 THR B O 1
ATOM 5700 N N . PHE B 1 344 ? -2.654 -9.781 12.602 1 94.44 344 PHE B N 1
ATOM 5701 C CA . PHE B 1 344 ? -3.875 -9.305 13.242 1 94.44 344 PHE B CA 1
ATOM 5702 C C . PHE B 1 344 ? -3.82 -7.797 13.461 1 94.44 344 PHE B C 1
ATOM 5704 O O . PHE B 1 344 ? -4.785 -7.086 13.18 1 94.44 344 PHE B O 1
ATOM 5711 N N . LYS B 1 345 ? -2.764 -7.312 13.984 1 95.44 345 LYS B N 1
ATOM 5712 C CA . LYS B 1 345 ? -2.594 -5.891 14.258 1 95.44 345 LYS B CA 1
ATOM 5713 C C . LYS B 1 345 ? -2.719 -5.066 12.977 1 95.44 345 LYS B C 1
ATOM 5715 O O . LYS B 1 345 ? -3.416 -4.047 12.953 1 95.44 345 LYS B O 1
ATOM 5720 N N . ILE B 1 346 ? -2.059 -5.531 11.953 1 96.19 346 ILE B N 1
ATOM 5721 C CA . ILE B 1 346 ? -2.137 -4.848 10.672 1 96.19 346 ILE B CA 1
ATOM 5722 C C . ILE B 1 346 ? -3.576 -4.859 10.164 1 96.19 346 ILE B C 1
ATOM 5724 O O . ILE B 1 346 ? -4.059 -3.861 9.625 1 96.19 346 ILE B O 1
ATOM 5728 N N . ALA B 1 347 ? -4.25 -5.98 10.312 1 94.62 347 ALA B N 1
ATOM 5729 C CA . ALA B 1 347 ? -5.648 -6.074 9.898 1 94.62 347 ALA B CA 1
ATOM 5730 C C . ALA B 1 347 ? -6.508 -5.047 10.625 1 94.62 347 ALA B C 1
ATOM 5732 O O . ALA B 1 347 ? -7.359 -4.395 10.016 1 94.62 347 ALA B O 1
ATOM 5733 N N . LEU B 1 348 ? -6.258 -4.918 11.898 1 92.94 348 LEU B N 1
ATOM 5734 C CA . LEU B 1 348 ? -6.996 -3.926 12.68 1 92.94 348 LEU B CA 1
ATOM 5735 C C . LEU B 1 348 ? -6.723 -2.518 12.156 1 92.94 348 LEU B C 1
ATOM 5737 O O . LEU B 1 348 ? -7.637 -1.696 12.07 1 92.94 348 LEU B O 1
ATOM 5741 N N . MET B 1 349 ? -5.512 -2.258 11.836 1 94.56 349 MET B N 1
ATOM 5742 C CA . MET B 1 349 ? -5.137 -0.952 11.305 1 94.56 349 MET B CA 1
ATOM 5743 C C . MET B 1 349 ? -5.832 -0.686 9.969 1 94.56 349 MET B C 1
ATOM 5745 O O . MET B 1 349 ? -6.309 0.424 9.727 1 94.56 349 MET B O 1
ATOM 5749 N N . VAL B 1 350 ? -5.852 -1.697 9.164 1 95.88 350 VAL B N 1
ATOM 5750 C CA . VAL B 1 350 ? -6.473 -1.579 7.848 1 95.88 350 VAL B CA 1
ATOM 5751 C C . VAL B 1 350 ? -7.969 -1.309 8.008 1 95.88 350 VAL B C 1
ATOM 5753 O O . VAL B 1 350 ? -8.539 -0.492 7.277 1 95.88 350 VAL B O 1
ATOM 5756 N N . VAL B 1 351 ? -8.578 -1.953 8.906 1 93.19 351 VAL B N 1
ATOM 5757 C CA . VAL B 1 351 ? -10 -1.747 9.164 1 93.19 351 VAL B CA 1
ATOM 5758 C C . VAL B 1 351 ? -10.242 -0.3 9.586 1 93.19 351 VAL B C 1
ATOM 5760 O O . VAL B 1 351 ? -11.188 0.339 9.109 1 93.19 351 VAL B O 1
ATOM 5763 N N . LYS B 1 352 ? -9.43 0.172 10.5 1 93.25 352 LYS B N 1
ATOM 5764 C CA . LYS B 1 352 ? -9.539 1.564 10.922 1 93.25 352 LYS B CA 1
ATOM 5765 C C . LYS B 1 352 ? -9.43 2.514 9.734 1 93.25 352 LYS B C 1
ATOM 5767 O O . LYS B 1 352 ? -10.18 3.484 9.641 1 93.25 352 LYS B O 1
ATOM 5772 N N . TYR B 1 353 ? -8.523 2.256 8.875 1 96.12 353 TYR B N 1
ATOM 5773 C CA . TYR B 1 353 ? -8.32 3.059 7.676 1 96.12 353 TYR B CA 1
ATOM 5774 C C . TYR B 1 353 ? -9.57 3.047 6.801 1 96.12 353 TYR B C 1
ATOM 5776 O O . TYR B 1 353 ? -10.039 4.102 6.363 1 96.12 353 TYR B O 1
ATOM 5784 N N . MET B 1 354 ? -10.062 1.872 6.59 1 94.31 354 MET B N 1
ATOM 5785 C CA . MET B 1 354 ? -11.25 1.729 5.754 1 94.31 354 MET B CA 1
ATOM 5786 C C . MET B 1 354 ? -12.422 2.506 6.344 1 94.31 354 MET B C 1
ATOM 5788 O O . MET B 1 354 ? -13.164 3.172 5.617 1 94.31 354 MET B O 1
ATOM 5792 N N . LYS B 1 355 ? -12.602 2.418 7.613 1 92.5 355 LYS B N 1
ATOM 5793 C CA . LYS B 1 355 ? -13.68 3.127 8.289 1 92.5 355 LYS B CA 1
ATOM 5794 C C . LYS B 1 355 ? -13.523 4.637 8.148 1 92.5 355 LYS B C 1
ATOM 5796 O O . LYS B 1 355 ? -14.5 5.352 7.926 1 92.5 355 LYS B O 1
ATOM 5801 N N . TYR B 1 356 ? -12.328 5.07 8.289 1 92.44 356 TYR B N 1
ATOM 5802 C CA . TYR B 1 356 ? -12.039 6.496 8.133 1 92.44 356 TYR B CA 1
ATOM 5803 C C . TYR B 1 356 ? -12.375 6.969 6.723 1 92.44 356 TYR B C 1
ATOM 5805 O O . TYR B 1 356 ? -13.008 8.016 6.547 1 92.44 356 TYR B O 1
ATOM 5813 N N . MET B 1 357 ? -11.969 6.234 5.734 1 91.75 357 MET B N 1
ATOM 5814 C CA . MET B 1 357 ? -12.211 6.602 4.344 1 91.75 357 MET B CA 1
ATOM 5815 C C . MET B 1 357 ? -13.703 6.621 4.031 1 91.75 357 MET B C 1
ATOM 5817 O O . MET B 1 357 ? -14.164 7.453 3.252 1 91.75 357 MET B O 1
ATOM 5821 N N . GLU B 1 358 ? -14.367 5.707 4.59 1 89.38 358 GLU B N 1
ATOM 5822 C CA . GLU B 1 358 ? -15.82 5.672 4.402 1 89.38 358 GLU B CA 1
ATOM 5823 C C . GLU B 1 358 ? -16.484 6.898 5.02 1 89.38 358 GLU B C 1
ATOM 5825 O O . GLU B 1 358 ? -17.469 7.406 4.484 1 89.38 358 GLU B O 1
ATOM 5830 N N . SER B 1 359 ? -15.992 7.371 6.113 1 86.56 359 SER B N 1
ATOM 5831 C CA . SER B 1 359 ? -16.562 8.523 6.805 1 86.56 359 SER B CA 1
ATOM 5832 C C . SER B 1 359 ? -16.344 9.805 6.02 1 86.56 359 SER B C 1
ATOM 5834 O O . SER B 1 359 ? -17.094 10.773 6.168 1 86.56 359 SER B O 1
ATOM 5836 N N . LEU B 1 360 ? -15.289 9.852 5.238 1 81.56 360 LEU B N 1
ATOM 5837 C CA . LEU B 1 360 ? -15.008 11.039 4.434 1 81.56 360 LEU B CA 1
ATOM 5838 C C . LEU B 1 360 ? -15.969 11.141 3.254 1 81.56 360 LEU B C 1
ATOM 5840 O O . LEU B 1 360 ? -16.219 12.234 2.75 1 81.56 360 LEU B O 1
ATOM 5844 N N . GLU B 1 361 ? -16.422 10.031 2.715 1 70.06 361 GLU B N 1
ATOM 5845 C CA . GLU B 1 361 ? -17.344 10.023 1.583 1 70.06 361 GLU B CA 1
ATOM 5846 C C . GLU B 1 361 ? -18.719 10.5 2 1 70.06 361 GLU B C 1
ATOM 5848 O O . GLU B 1 361 ? -19.5 10.977 1.168 1 70.06 361 GLU B O 1
ATOM 5853 N N . TYR B 1 362 ? -19.094 10.523 3.236 1 59.25 362 TYR B N 1
ATOM 5854 C CA . TYR B 1 362 ? -20.375 11.055 3.689 1 59.25 362 TYR B CA 1
ATOM 5855 C C . TYR B 1 362 ? -20.219 12.453 4.266 1 59.25 362 TYR B C 1
ATOM 5857 O O . TYR B 1 362 ? -19.203 12.766 4.887 1 59.25 362 TYR B O 1
#

Nearest PDB structures (foldseek):
  9f80-assembly1_A  TM=5.078E-01  e=5.018E-09  Mycobacterium tuberculosis H37Rv
  3onq-assembly3_D  TM=4.700E-01  e=2.175E-07  Bifidobacterium adolescentis ATCC 15703
  3onq-assembly1_B-2  TM=4.555E-01  e=5.431E-07  Bifidobacterium adolescentis ATCC 15703
  7bfd-assembly1_K  TM=4.770E-01  e=3.420E-01  Thermus thermophilus HB8
  7b90-assembly1_E  TM=4.854E-01  e=4.242E-01  Thermus thermophilus HB8

pLDDT: mean 89.59, std 8.8, range [52.97, 98.31]

Radius of gyration: 41.72 Å; Cα contacts (8 Å, |Δi|>4): 1093; chains: 2; bounding box: 54×131×96 Å

Solvent-accessible surface area (backbone atoms only — not comparable to full-atom values): 38663 Å² total; per-residue (Å²): 123,76,49,49,65,56,51,33,52,52,46,48,52,49,19,72,73,69,73,41,39,32,33,36,21,36,72,82,25,48,75,57,26,64,62,61,90,69,86,70,82,54,30,68,60,43,38,52,45,66,73,40,90,60,61,58,48,75,54,97,52,24,31,37,35,64,24,50,58,88,90,40,79,55,36,33,37,36,26,57,35,69,48,71,68,40,49,54,52,40,51,51,50,42,50,48,52,33,51,47,45,52,51,44,42,49,49,47,50,51,48,50,49,49,51,34,45,52,67,64,71,60,54,74,71,53,47,57,52,50,29,55,74,69,70,45,82,50,79,47,38,30,35,25,36,37,39,33,45,66,63,68,57,45,78,58,56,61,52,46,51,44,58,70,69,39,92,45,89,69,48,45,73,45,62,88,52,60,50,36,37,36,34,42,38,63,52,59,94,85,59,49,70,67,50,52,50,50,52,51,50,49,52,49,52,54,40,45,73,71,66,54,50,78,56,35,36,12,21,28,53,81,30,59,35,58,87,42,48,25,54,14,38,53,35,9,50,49,21,40,54,44,30,65,63,74,36,76,86,55,44,69,33,44,40,74,66,48,66,68,49,55,59,58,73,68,53,57,64,70,59,50,52,52,47,42,33,52,54,32,72,71,50,56,76,83,69,52,50,70,67,57,49,50,51,50,51,44,26,48,75,42,42,62,32,62,70,62,27,17,60,75,70,71,49,54,60,68,56,49,52,48,53,48,49,52,47,18,72,70,45,70,40,44,61,78,38,41,70,38,30,46,51,50,52,51,49,53,51,49,50,45,48,51,53,52,55,56,54,67,76,99,124,76,49,51,65,57,52,33,54,53,44,48,52,50,18,72,73,71,72,40,39,32,34,37,21,37,72,80,24,47,75,57,27,64,61,61,88,69,86,70,83,53,30,66,61,42,38,52,46,64,73,41,91,58,61,58,49,75,54,98,51,23,32,37,35,62,26,51,59,88,91,41,78,54,36,33,37,36,26,58,34,69,49,70,67,41,49,53,52,40,51,50,51,40,50,50,53,34,50,48,45,54,50,46,43,49,49,48,50,50,48,50,48,50,51,33,45,52,67,64,71,60,54,74,72,54,50,58,52,51,29,54,74,67,72,44,82,49,77,48,37,30,34,26,36,37,38,33,44,68,64,68,57,45,78,58,56,61,52,49,52,44,58,69,68,39,92,46,88,70,47,45,72,47,63,91,51,61,49,38,37,36,35,42,38,62,51,59,95,83,59,50,70,69,52,51,50,49,50,51,50,50,53,48,51,55,41,45,72,71,65,53,51,77,54,36,35,12,19,28,52,81,31,60,35,58,86,42,47,26,55,14,39,52,35,11,51,48,19,40,53,44,29,65,62,74,35,74,88,54,44,68,32,46,41,76,66,47,66,68,49,55,59,59,72,69,52,56,66,71,60,50,51,53,47,44,33,51,53,31,71,71,48,56,76,82,69,52,51,68,68,58,49,48,50,52,52,44,27,47,74,43,43,63,31,62,69,62,27,17,59,76,69,72,49,52,60,67,56,49,52,48,54,48,49,52,47,18,72,70,46,70,39,44,60,78,39,41,71,37,30,46,50,50,52,52,48,53,50,49,50,44,47,51,53,51,56,55,55,66,77,98